Protein AF-A0A4S4KQT8-F1 (afdb_monomer_lite)

Radius of gyration: 30.03 Å; chains: 1; bounding box: 76×64×86 Å

Sequence (445 aa):
MTVTLKTCPEVLKSLPSRLKGLNGKTIVIDGTLITQRLHFAPMPHPYRHVLGWYRIIKELRDSAVTAICVFDGKDRNLAKQIEIERRRESRRMTTARGLLEVERLTRLCKLTTLVKAWRGLDSHSQHSTATALRSLVDSAGLIATDTPLPAIAGGFVDQNLDESAAPEFVFEEPERDAHLHTYGEIKQDEVLEIVQQAGVPVSAPQDTDVEPISYLPEFSLASASIEDPRTLPPLQSIFKQLSLGDSDDSRAEESCEFIEEPISKSSPISGASTDVTHITAEDIQSELTTLYFEYKASLSQLQSLHSSTISAMQPVSDEDPTEARTEYMMSKTQQHLTIEEGKFWDRLAELCVTESDVSSAIALAERSSLLSESYERRTNPPTTDTYNESLEILRAMGVPCLQCRGPFEAEALASSMVLQGYADYVATEDTVRGFFLYSRIADHL

Organism: NCBI:txid98765

pLDDT: mean 72.58, std 26.21, range [24.84, 98.31]

Secondary structure (DSSP, 8-state):
-HHHHHH-GGG-EE-TTGGGGGTT-EEEEEHHHHHHHHHTSS---TTHHHHHHHHHHHHHHHTT-EEEEEE--S---HHHHHHHHHHHHHHHHHHHHHHHHHHHHHHHHHHHHHHHHHHTS-HHHHHHHHHHHHHHHHHHHTTTTTS---------------TTS--------TT--TTGGGS----HHHHHHHHHHTT-----------PPPP-----------------------S------------------------------------------HHHHHHHHHHHHHHHHHHHHHHHHHHHHHHHHTS--TT--HHHHHHHHHHHHHHHHHHHHHHHHHHHHHHS---HHHHHHHHHHHHHHHHHHHHHHHHH-PPPHHHHHHHHHHHHHTT--EEE--SS--HHHHHHHHHHTTS-SEEE-GGGSSS-EEB---TT--

Foldseek 3Di:
DVCCCVPPVVLFDFDPVALLSQAPFEAEEALAQLLQVQLLQPDPDNLSSLLSLLVVVVVNVVSNYAYAYEYAFPAADPVVVVVVVVLVVVLVLLVLLLVLLVLVLVLLVVVLVLLVLLLVDDPVLNVVLLQLLLVLCVVVCVVPPPPPPPPCPVPDDDDDDDPPDPPPPPCPVPVPPVVSPVVDDDDVVSVVVLCVLLPDPPDDDDDDDDDDDDDDDDDDDDDDDDDDDDDDDDDPDDDDDDDDDDDDDPPDPPPPPPPPPPPPPPPDPPDDPDPPDNQDSVNSSVSVSVSVVSLVVSVVSLVVSVVVLVVVPDCPPDDPPVVNVVSVVLNVLSVVLSVLVVVLSVDSSVDRRDPVSSVSSVVSSVSSVVSSVVSVSSSDGQDPVSSVSSVSSCVSSVHHYHYDDHNDGRQRVSVVCCVVPVGQWYHYSVCVVGHGTRGDPPPPD

Structure (mmCIF, N/CA/C/O backbone):
data_AF-A0A4S4KQT8-F1
#
_entry.id   AF-A0A4S4KQT8-F1
#
loop_
_atom_site.group_PDB
_atom_site.id
_atom_site.type_symbol
_atom_site.label_atom_id
_atom_site.label_alt_id
_atom_site.label_comp_id
_atom_site.label_asym_id
_atom_site.label_entity_id
_atom_site.label_seq_id
_atom_site.pdbx_PDB_ins_code
_atom_site.Cartn_x
_atom_site.Cartn_y
_atom_site.Cartn_z
_atom_site.occupancy
_atom_site.B_iso_or_equiv
_atom_site.auth_seq_id
_atom_site.auth_comp_id
_atom_site.auth_asym_id
_atom_site.auth_atom_id
_atom_site.pdbx_PDB_model_num
ATOM 1 N N . MET A 1 1 ? 2.590 1.943 21.443 1.00 44.84 1 MET A N 1
ATOM 2 C CA . MET A 1 1 ? 3.154 0.903 22.341 1.00 44.84 1 MET A CA 1
ATOM 3 C C . MET A 1 1 ? 4.573 1.103 22.890 1.00 44.84 1 MET A C 1
ATOM 5 O O . MET A 1 1 ? 4.789 0.788 24.055 1.00 44.84 1 MET A O 1
ATOM 9 N N . THR A 1 2 ? 5.572 1.557 22.117 1.00 42.81 2 THR A N 1
ATOM 10 C CA . THR A 1 2 ? 6.987 1.584 22.566 1.00 42.81 2 THR A CA 1
ATOM 11 C C . THR A 1 2 ? 7.220 2.468 23.782 1.00 42.81 2 THR A C 1
ATOM 13 O O . THR A 1 2 ? 8.086 2.149 24.583 1.00 42.81 2 THR A O 1
ATOM 16 N N . VAL A 1 3 ? 6.466 3.556 23.936 1.00 51.19 3 VAL A N 1
ATOM 17 C CA . VAL A 1 3 ? 6.602 4.444 25.096 1.00 51.19 3 VAL A CA 1
ATOM 18 C C . VAL A 1 3 ? 6.053 3.766 26.348 1.00 51.19 3 VAL A C 1
ATOM 20 O O . VAL A 1 3 ? 6.796 3.621 27.300 1.00 51.19 3 VAL A O 1
ATOM 23 N N . THR A 1 4 ? 4.829 3.235 26.352 1.00 55.16 4 THR A N 1
ATOM 24 C CA . THR A 1 4 ? 4.255 2.590 27.551 1.00 55.16 4 THR A CA 1
ATOM 25 C C . THR A 1 4 ? 4.981 1.300 27.944 1.00 55.16 4 THR A C 1
ATOM 27 O O . THR A 1 4 ? 5.241 1.094 29.125 1.00 55.16 4 THR A O 1
ATOM 30 N N . LEU A 1 5 ? 5.403 0.482 26.968 1.00 58.34 5 LEU A N 1
ATOM 31 C CA . LEU A 1 5 ? 6.284 -0.676 27.199 1.00 58.34 5 LEU A CA 1
ATOM 32 C C . LEU A 1 5 ? 7.625 -0.276 27.827 1.00 58.34 5 LEU A C 1
ATOM 34 O O . LEU A 1 5 ? 8.162 -1.021 28.641 1.00 58.34 5 LEU A O 1
ATOM 38 N N . LYS A 1 6 ? 8.185 0.873 27.431 1.00 63.28 6 LYS A N 1
ATOM 39 C CA . LYS A 1 6 ? 9.466 1.364 27.959 1.00 63.28 6 LYS A CA 1
ATOM 40 C C . LYS A 1 6 ? 9.315 2.063 29.307 1.00 63.28 6 LYS A C 1
ATOM 42 O O . LYS A 1 6 ? 10.205 1.941 30.139 1.00 63.28 6 LYS A O 1
ATOM 47 N N . THR A 1 7 ? 8.229 2.803 29.504 1.00 72.25 7 THR A N 1
ATOM 48 C CA . THR A 1 7 ? 8.034 3.677 30.665 1.00 72.25 7 THR A CA 1
ATOM 49 C C . THR A 1 7 ? 7.385 2.939 31.832 1.00 72.25 7 THR A C 1
ATOM 51 O O . THR A 1 7 ? 7.736 3.225 32.972 1.00 72.25 7 THR A O 1
ATOM 54 N N . CYS A 1 8 ? 6.477 1.992 31.564 1.00 72.94 8 CYS A N 1
ATOM 55 C CA . CYS A 1 8 ? 5.712 1.272 32.590 1.00 72.94 8 CYS A CA 1
ATOM 56 C C . CYS A 1 8 ? 5.520 -0.227 32.252 1.00 72.94 8 CYS A C 1
ATOM 58 O O . CYS A 1 8 ? 4.377 -0.697 32.155 1.00 72.94 8 CYS A O 1
ATOM 60 N N . PRO A 1 9 ? 6.597 -1.012 32.044 1.00 74.00 9 PRO A N 1
ATOM 61 C CA . PRO A 1 9 ? 6.491 -2.439 31.720 1.00 74.00 9 PRO A CA 1
ATOM 62 C C . PRO A 1 9 ? 5.742 -3.251 32.789 1.00 74.00 9 PRO A C 1
ATOM 64 O O . PRO A 1 9 ? 5.107 -4.251 32.471 1.00 74.00 9 PRO A O 1
ATOM 67 N N . GLU A 1 10 ? 5.766 -2.816 34.048 1.00 76.75 10 GLU A N 1
ATOM 68 C CA . GLU A 1 10 ? 5.080 -3.451 35.177 1.00 76.75 10 GLU A CA 1
ATOM 69 C C . GLU A 1 10 ? 3.548 -3.421 35.080 1.00 76.75 10 GLU A C 1
ATOM 71 O O . GLU A 1 10 ? 2.867 -4.236 35.709 1.00 76.75 10 GLU A O 1
ATOM 76 N N . VAL A 1 11 ? 2.993 -2.505 34.282 1.00 73.88 11 VAL A N 1
ATOM 77 C CA . VAL A 1 11 ? 1.544 -2.402 34.059 1.00 73.88 11 VAL A CA 1
ATOM 78 C C . VAL A 1 11 ? 1.067 -3.478 33.074 1.00 73.88 11 VAL A C 1
ATOM 80 O O . VAL A 1 11 ? -0.105 -3.863 33.082 1.00 73.88 11 VAL A O 1
ATOM 83 N N . LEU A 1 12 ? 1.979 -4.030 32.271 1.00 71.81 12 LEU A N 1
ATOM 84 C CA . LEU A 1 12 ? 1.681 -5.040 31.267 1.00 71.81 12 LEU A CA 1
ATOM 85 C C . LEU A 1 12 ? 1.634 -6.430 31.896 1.00 71.81 12 LEU A C 1
ATOM 87 O O . LEU A 1 12 ? 2.646 -7.029 32.255 1.00 71.81 12 LEU A O 1
ATOM 91 N N . LYS A 1 13 ? 0.423 -6.976 31.989 1.00 78.50 13 LYS A N 1
ATOM 92 C CA . LYS A 1 13 ? 0.197 -8.339 32.467 1.00 78.50 13 LYS A CA 1
ATOM 93 C C . LYS A 1 13 ? -0.123 -9.245 31.289 1.00 78.50 13 LYS A C 1
ATOM 95 O O . LYS A 1 13 ? -1.116 -9.035 30.598 1.00 78.50 13 LYS A O 1
ATOM 100 N N . SER A 1 14 ? 0.705 -10.267 31.090 1.00 79.38 14 SER A N 1
ATOM 101 C CA . SER A 1 14 ? 0.379 -11.359 30.173 1.00 79.38 14 SER A CA 1
ATOM 102 C C . SER A 1 14 ? -0.687 -12.253 30.804 1.00 79.38 14 SER A C 1
ATOM 104 O O . SER A 1 14 ? -0.576 -12.633 31.973 1.00 79.38 14 SER A O 1
ATOM 106 N N . LEU A 1 15 ? -1.727 -12.584 30.040 1.00 78.44 15 LEU A N 1
ATOM 107 C CA . LEU A 1 15 ? -2.774 -13.507 30.468 1.00 78.44 15 LEU A CA 1
ATOM 108 C C . LEU A 1 15 ? -2.393 -14.936 30.052 1.00 78.44 15 LEU A C 1
ATOM 110 O O . LEU A 1 15 ? -2.510 -15.272 28.870 1.00 78.44 15 LEU A O 1
ATOM 114 N N . PRO A 1 16 ? -1.988 -15.815 30.989 1.00 76.50 16 PRO A N 1
ATOM 115 C CA . PRO A 1 16 ? -1.471 -17.144 30.649 1.00 76.50 16 PRO A CA 1
ATOM 116 C C . PRO A 1 16 ? -2.509 -18.038 29.955 1.00 76.50 16 PRO A C 1
ATOM 118 O O . PRO A 1 16 ? -2.154 -18.933 29.196 1.00 76.50 16 PRO A O 1
ATOM 121 N N . SER A 1 17 ? -3.799 -17.786 30.182 1.00 85.44 17 SER A N 1
ATOM 122 C CA . SER A 1 17 ? -4.914 -18.504 29.559 1.00 85.44 17 SER A CA 1
ATOM 123 C C . SER A 1 17 ? -5.627 -17.694 28.465 1.00 85.44 17 SER A C 1
ATOM 125 O O . SER A 1 17 ? -6.755 -18.032 28.095 1.00 85.44 17 SER A O 1
ATOM 127 N N . ARG A 1 18 ? -4.985 -16.642 27.925 1.00 86.50 18 ARG A N 1
ATOM 128 C CA . ARG A 1 18 ? -5.578 -15.700 26.954 1.00 86.50 18 ARG A CA 1
ATOM 129 C C . ARG A 1 18 ? -6.936 -15.175 27.460 1.00 86.50 18 ARG A C 1
ATOM 131 O O . ARG A 1 18 ? -7.074 -14.841 28.635 1.00 86.50 18 ARG A O 1
ATOM 138 N N . LEU A 1 19 ? -7.947 -15.155 26.589 1.00 88.69 19 LEU A N 1
ATOM 139 C CA . LEU A 1 19 ? -9.309 -14.715 26.882 1.00 88.69 19 LEU A CA 1
ATOM 140 C C . LEU A 1 19 ? -10.036 -15.597 27.904 1.00 88.69 19 LEU A C 1
ATOM 142 O O . LEU A 1 19 ? -10.928 -15.108 28.590 1.00 88.69 19 LEU A O 1
ATOM 146 N N . LYS A 1 20 ? -9.629 -16.860 28.101 1.00 90.94 20 LYS A N 1
ATOM 147 C CA . LYS A 1 20 ? -10.258 -17.733 29.110 1.00 90.94 20 LYS A CA 1
ATOM 148 C C . LYS A 1 20 ? -10.044 -17.223 30.534 1.00 90.94 20 LYS A C 1
ATOM 150 O O . LYS A 1 20 ? -10.862 -17.495 31.407 1.00 90.94 20 LYS A O 1
ATOM 155 N N . GLY A 1 21 ? -8.964 -16.473 30.772 1.00 90.50 21 GLY A N 1
ATOM 156 C CA . GLY A 1 21 ? -8.713 -15.801 32.050 1.00 90.50 21 GLY A CA 1
ATOM 157 C C . GLY A 1 21 ? -9.700 -14.671 32.358 1.00 90.50 21 GLY A C 1
ATOM 158 O O . GLY A 1 21 ? -9.712 -14.169 33.477 1.00 90.50 21 GLY A O 1
ATOM 159 N N . LEU A 1 22 ? -10.531 -14.291 31.385 1.00 93.94 22 LEU A N 1
ATOM 160 C CA . LEU A 1 22 ? -11.497 -13.198 31.460 1.00 93.94 22 LEU A CA 1
ATOM 161 C C . LEU A 1 22 ? -12.940 -13.711 31.471 1.00 93.94 22 LEU A C 1
ATOM 163 O O . LEU A 1 22 ? -13.864 -12.952 31.203 1.00 93.94 22 LEU A O 1
ATOM 167 N N . ASN A 1 23 ? -13.154 -14.994 31.757 1.00 95.88 23 ASN A N 1
ATOM 168 C CA . ASN A 1 23 ? -14.492 -15.573 31.800 1.00 95.88 23 ASN A CA 1
ATOM 169 C C . ASN A 1 23 ? -15.418 -14.767 32.734 1.00 95.88 23 ASN A C 1
ATOM 171 O O . ASN A 1 23 ? -15.060 -14.466 33.876 1.00 95.88 23 ASN A O 1
ATOM 175 N N . GLY A 1 24 ? -16.592 -14.395 32.222 1.00 96.75 24 GLY A N 1
ATOM 176 C CA . GLY A 1 24 ? -17.593 -13.597 32.924 1.00 96.75 24 GLY A CA 1
ATOM 177 C C . GLY A 1 24 ? -17.266 -12.106 33.012 1.00 96.75 24 GLY A C 1
ATOM 178 O O . GLY A 1 24 ? -18.003 -11.368 33.663 1.00 96.75 24 GLY A O 1
ATOM 179 N N . LYS A 1 25 ? -16.171 -11.651 32.392 1.00 97.31 25 LYS A N 1
ATOM 180 C CA . LYS A 1 25 ? -15.755 -10.245 32.381 1.00 97.31 25 LYS A CA 1
ATOM 181 C C . LYS A 1 25 ? -16.355 -9.488 31.210 1.00 97.31 25 LYS A C 1
ATOM 183 O O . LYS A 1 25 ? -16.649 -10.065 30.163 1.00 97.31 25 LYS A O 1
ATOM 188 N N . THR A 1 26 ? -16.503 -8.181 31.396 1.00 97.88 26 THR A N 1
ATOM 189 C CA . THR A 1 26 ? -16.922 -7.244 30.354 1.00 97.88 26 THR A CA 1
ATOM 190 C C . THR A 1 26 ? -15.729 -6.425 29.879 1.00 97.88 26 THR A C 1
ATOM 192 O O . THR A 1 26 ? -15.035 -5.803 30.684 1.00 97.88 26 THR A O 1
ATOM 195 N N . ILE A 1 27 ? -15.495 -6.409 28.570 1.00 96.31 27 ILE A N 1
ATOM 196 C CA . ILE A 1 27 ? -14.412 -5.663 27.925 1.00 96.31 27 ILE A CA 1
ATOM 197 C C . ILE A 1 27 ? -15.014 -4.583 27.032 1.00 96.31 27 ILE A C 1
ATOM 199 O O . ILE A 1 27 ? -15.882 -4.871 26.206 1.00 96.31 27 ILE A O 1
ATOM 203 N N . VAL A 1 28 ? -14.520 -3.354 27.167 1.00 97.00 28 VAL A N 1
ATOM 204 C CA . VAL A 1 28 ? -14.804 -2.275 26.217 1.00 97.00 28 VAL A CA 1
ATOM 205 C C . VAL A 1 28 ? -13.707 -2.229 25.166 1.00 97.00 28 VAL A C 1
ATOM 207 O O . VAL A 1 28 ? -12.532 -2.167 25.510 1.00 97.00 28 VAL A O 1
ATOM 210 N N . ILE A 1 29 ? -14.076 -2.265 23.894 1.00 95.62 29 ILE A N 1
ATOM 211 C CA . ILE A 1 29 ? -13.158 -2.292 22.757 1.00 95.62 29 ILE A CA 1
ATOM 212 C C . ILE A 1 29 ? -13.224 -0.947 22.035 1.00 95.62 29 ILE A C 1
ATOM 214 O O . ILE A 1 29 ? -14.319 -0.488 21.704 1.00 95.62 29 ILE A O 1
ATOM 218 N N . ASP A 1 30 ? -12.072 -0.346 21.738 1.00 95.19 30 ASP A N 1
ATOM 219 C CA . ASP A 1 30 ? -11.988 0.745 20.761 1.00 95.19 30 ASP A CA 1
ATOM 220 C C . ASP A 1 30 ? -12.251 0.187 19.354 1.00 95.19 30 ASP A C 1
ATOM 222 O O . ASP A 1 30 ? -11.380 -0.377 18.687 1.00 95.19 30 ASP A O 1
ATOM 226 N N . GLY A 1 31 ? -13.495 0.314 18.907 1.00 95.25 31 GLY A N 1
ATOM 227 C CA . GLY A 1 31 ? -13.945 -0.181 17.618 1.00 95.25 31 GLY A CA 1
ATOM 228 C C . GLY A 1 31 ? -13.305 0.550 16.442 1.00 95.25 31 GLY A C 1
ATOM 229 O O . GLY A 1 31 ? -13.134 -0.049 15.377 1.00 95.25 31 GLY A O 1
ATOM 230 N N . THR A 1 32 ? -12.904 1.812 16.610 1.00 92.69 32 THR A N 1
ATOM 231 C CA . THR A 1 32 ? -12.305 2.603 15.534 1.00 92.69 32 THR A CA 1
ATOM 232 C C . THR A 1 32 ? -10.915 2.080 15.193 1.00 92.69 32 THR A C 1
ATOM 234 O O . THR A 1 32 ? -10.659 1.765 14.028 1.00 92.69 32 THR A O 1
ATOM 237 N N . LEU A 1 33 ? -10.039 1.921 16.185 1.00 90.00 33 LEU A N 1
ATOM 238 C CA . LEU A 1 33 ? -8.674 1.448 15.946 1.00 90.00 33 LEU A CA 1
ATOM 239 C C . LEU A 1 33 ? -8.628 -0.027 15.532 1.00 90.00 33 LEU A C 1
ATOM 241 O O . LEU A 1 33 ? -7.888 -0.392 14.617 1.00 90.00 33 LEU A O 1
ATOM 245 N N . ILE A 1 34 ? -9.467 -0.881 16.132 1.00 93.12 34 ILE A N 1
ATOM 246 C CA . ILE A 1 34 ? -9.545 -2.289 15.719 1.00 93.12 34 ILE A CA 1
ATOM 247 C C . ILE A 1 34 ? -10.025 -2.416 14.272 1.00 93.12 34 ILE A C 1
ATOM 249 O O . ILE A 1 34 ? -9.433 -3.173 13.505 1.00 93.12 34 ILE A O 1
ATOM 253 N N . THR A 1 35 ? -11.023 -1.633 13.854 1.00 94.94 35 THR A N 1
ATOM 254 C CA . THR A 1 35 ? -11.479 -1.631 12.454 1.00 94.94 35 THR A CA 1
ATOM 255 C C . THR A 1 35 ? -10.363 -1.208 11.499 1.00 94.94 35 THR A C 1
ATOM 257 O O . THR A 1 35 ? -10.141 -1.879 10.491 1.00 94.94 35 THR A O 1
ATOM 260 N N . GLN A 1 36 ? -9.610 -0.150 11.831 1.00 91.38 36 GLN A N 1
ATOM 261 C CA . GLN A 1 36 ? -8.453 0.284 11.036 1.00 91.38 36 GLN A CA 1
ATOM 262 C C . GLN A 1 36 ? -7.423 -0.840 10.899 1.00 91.38 36 GLN A C 1
ATOM 264 O O . GLN A 1 36 ? -6.997 -1.170 9.792 1.00 91.38 36 GLN A O 1
ATOM 269 N N . ARG A 1 37 ? -7.076 -1.490 12.011 1.00 89.12 37 ARG A N 1
ATOM 270 C CA . ARG A 1 37 ? -6.114 -2.591 12.023 1.00 89.12 37 ARG A CA 1
ATOM 271 C C . ARG A 1 37 ? -6.568 -3.776 11.173 1.00 89.12 37 ARG A C 1
ATOM 273 O O 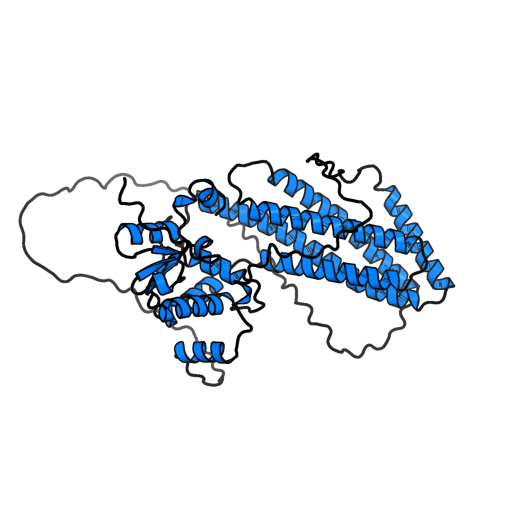. ARG A 1 37 ? -5.767 -4.331 10.424 1.00 89.12 37 ARG A O 1
ATOM 280 N N . LEU A 1 38 ? -7.835 -4.171 11.274 1.00 92.69 38 LEU A N 1
ATOM 281 C CA . LEU A 1 38 ? -8.370 -5.272 10.475 1.00 92.69 38 LEU A CA 1
ATOM 282 C C . LEU A 1 38 ? -8.448 -4.911 8.984 1.00 92.69 38 LEU A C 1
ATOM 284 O O . LEU A 1 38 ? -8.191 -5.763 8.135 1.00 92.69 38 LEU A O 1
ATOM 288 N N . HIS A 1 39 ? -8.732 -3.649 8.652 1.00 91.75 39 HIS A N 1
ATOM 289 C CA . HIS A 1 39 ? -8.701 -3.147 7.275 1.00 91.75 39 HIS A CA 1
ATOM 290 C C . HIS A 1 39 ? -7.302 -3.181 6.653 1.00 91.75 39 HIS A C 1
ATOM 292 O O . HIS A 1 39 ? -7.182 -3.377 5.448 1.00 91.75 39 HIS A O 1
ATOM 298 N N . PHE A 1 40 ? -6.236 -3.048 7.437 1.00 86.69 40 PHE A N 1
ATOM 299 C CA . PHE A 1 40 ? -4.859 -3.160 6.936 1.00 86.69 40 PHE A CA 1
ATOM 300 C C . PHE A 1 40 ? -4.239 -4.551 7.122 1.00 86.69 40 PHE A C 1
ATOM 302 O O . PHE A 1 40 ? -3.067 -4.751 6.798 1.00 86.69 40 PHE A O 1
ATOM 309 N N . ALA A 1 41 ? -5.002 -5.531 7.616 1.00 87.88 41 ALA A N 1
ATOM 310 C CA . ALA A 1 41 ? -4.508 -6.893 7.771 1.00 87.88 41 ALA A CA 1
ATOM 311 C C . ALA A 1 41 ? -4.058 -7.472 6.412 1.00 87.88 41 ALA A C 1
ATOM 313 O O . ALA A 1 41 ? -4.719 -7.221 5.398 1.00 87.88 41 ALA A O 1
ATOM 314 N N . PRO A 1 42 ? -2.975 -8.276 6.368 1.00 80.38 42 PRO A N 1
ATOM 315 C CA . PRO A 1 42 ? -2.453 -8.890 5.145 1.00 80.38 42 PRO A CA 1
ATOM 316 C C . PRO A 1 42 ? -3.335 -10.067 4.685 1.00 80.38 42 PRO A C 1
ATOM 318 O O . PRO A 1 42 ? -2.878 -11.193 4.533 1.00 80.38 42 PRO A O 1
ATOM 321 N N . MET A 1 43 ? -4.628 -9.810 4.497 1.00 82.94 43 MET A N 1
ATOM 322 C CA . MET A 1 43 ? -5.630 -10.761 4.038 1.00 82.94 43 MET A CA 1
ATOM 323 C C . MET A 1 43 ? -6.213 -10.238 2.720 1.00 82.94 43 MET A C 1
ATOM 325 O O . MET A 1 43 ? -6.776 -9.142 2.715 1.00 82.94 43 MET A O 1
ATOM 329 N N . PRO A 1 44 ? -6.122 -10.980 1.604 1.00 83.44 44 PRO A N 1
ATOM 330 C CA . PRO A 1 44 ? -6.561 -10.515 0.288 1.00 83.44 44 PRO A CA 1
ATOM 331 C C . PRO A 1 44 ? -8.091 -10.612 0.119 1.00 83.44 44 PRO A C 1
ATOM 333 O O . PRO A 1 44 ? -8.587 -11.162 -0.857 1.00 83.44 44 PRO A O 1
ATOM 336 N N . HIS A 1 45 ? -8.859 -10.103 1.086 1.00 90.25 45 HIS A N 1
ATOM 337 C CA . HIS A 1 45 ? -10.322 -10.082 1.053 1.00 90.25 45 HIS A CA 1
ATOM 338 C C . HIS A 1 45 ? -10.838 -8.643 1.225 1.00 90.25 45 HIS A C 1
ATOM 340 O O . HIS A 1 45 ? -10.335 -7.935 2.107 1.00 90.25 45 HIS A O 1
ATOM 346 N N . PRO A 1 46 ? -11.828 -8.182 0.434 1.00 90.25 46 PRO A N 1
ATOM 347 C CA . PRO A 1 46 ? -12.372 -6.825 0.560 1.00 90.25 46 PRO A CA 1
ATOM 348 C C . PRO A 1 46 ? -13.019 -6.595 1.936 1.00 90.25 46 PRO A C 1
ATOM 350 O O . PRO A 1 46 ? -12.693 -5.632 2.621 1.00 90.25 46 PRO A O 1
ATOM 353 N N . TYR A 1 47 ? -13.809 -7.560 2.417 1.00 95.12 47 TYR A N 1
ATOM 354 C CA . TYR A 1 47 ? -14.471 -7.526 3.732 1.00 95.12 47 TYR A CA 1
ATOM 355 C C . TYR A 1 47 ? -13.642 -8.152 4.865 1.00 95.12 47 TYR A C 1
ATOM 357 O O . TYR A 1 47 ? -14.176 -8.740 5.803 1.00 95.12 47 TYR A O 1
ATOM 365 N N . ARG A 1 48 ? -12.309 -8.100 4.777 1.00 93.88 48 ARG A N 1
ATOM 366 C CA . ARG A 1 48 ? -11.414 -8.650 5.818 1.00 93.88 48 ARG A CA 1
ATOM 367 C C . ARG A 1 48 ? -11.672 -8.069 7.211 1.00 93.88 48 ARG A C 1
ATOM 369 O O . ARG A 1 48 ? -11.498 -8.771 8.202 1.00 93.88 48 ARG A O 1
ATOM 376 N N . HIS A 1 49 ? -12.137 -6.823 7.285 1.00 95.25 49 HIS A N 1
ATOM 377 C CA . HIS A 1 49 ? -12.514 -6.182 8.539 1.00 95.25 49 HIS A CA 1
ATOM 378 C C . HIS A 1 49 ? -13.774 -6.808 9.161 1.00 95.25 49 HIS A C 1
ATOM 380 O O . HIS A 1 49 ? -13.777 -7.081 10.358 1.00 95.25 49 HIS A O 1
ATOM 386 N N . VAL A 1 50 ? -14.782 -7.155 8.351 1.00 97.12 50 VAL A N 1
ATOM 387 C CA . VAL A 1 50 ? -15.973 -7.900 8.795 1.00 97.12 50 VAL A CA 1
ATOM 388 C C . VAL A 1 50 ? -15.582 -9.275 9.337 1.00 97.12 50 VAL A C 1
ATOM 390 O O . VAL A 1 50 ? -15.961 -9.644 10.448 1.00 97.12 50 VAL A O 1
ATOM 393 N N . LEU A 1 51 ? -14.771 -10.019 8.579 1.00 95.69 51 LEU A N 1
ATOM 394 C CA . LEU A 1 51 ? -14.299 -11.351 8.974 1.00 95.69 51 LEU A CA 1
ATOM 395 C C . LEU A 1 51 ? -13.454 -11.306 10.252 1.00 95.69 51 LEU A C 1
ATOM 397 O O . LEU A 1 51 ? -13.591 -12.160 11.128 1.00 95.69 51 LEU A O 1
ATOM 401 N N . GLY A 1 52 ? -12.592 -10.296 10.370 1.00 94.88 52 GLY A N 1
ATOM 402 C CA . GLY A 1 52 ? -11.794 -10.054 11.563 1.00 94.88 52 GLY A CA 1
ATOM 403 C C . GLY A 1 52 ? -12.660 -9.815 12.796 1.00 94.88 52 GLY A C 1
ATOM 404 O O . GLY A 1 52 ? -12.455 -10.471 13.817 1.00 94.88 52 GLY A O 1
ATOM 405 N N . TRP A 1 53 ? -13.670 -8.947 12.688 1.00 96.94 53 TRP A N 1
ATOM 406 C CA . TRP A 1 53 ? -14.618 -8.691 13.772 1.00 96.94 53 TRP A CA 1
ATOM 407 C C . TRP A 1 53 ? -15.389 -9.942 14.171 1.00 96.94 53 TRP A C 1
ATOM 409 O O . TRP A 1 53 ? -15.435 -10.273 15.355 1.00 96.94 53 TRP A O 1
ATOM 419 N N . TYR A 1 54 ? -15.925 -10.675 13.195 1.00 97.06 54 TYR A N 1
ATOM 420 C CA . TYR A 1 54 ? -16.630 -11.927 13.446 1.00 97.06 54 TYR A CA 1
ATOM 421 C C . TYR A 1 54 ? -15.779 -12.908 14.268 1.00 97.06 54 TYR A C 1
ATOM 423 O O . TYR A 1 54 ? -16.231 -13.423 15.292 1.00 97.06 54 TYR A O 1
ATOM 431 N N . ARG A 1 55 ? -14.513 -13.106 13.875 1.00 95.12 55 ARG A N 1
ATOM 432 C CA . ARG A 1 55 ? -13.573 -13.991 14.580 1.00 95.12 55 ARG A CA 1
ATOM 433 C C . ARG A 1 55 ? -13.283 -13.512 16.005 1.00 95.12 55 ARG A C 1
ATOM 435 O O . ARG A 1 55 ? -13.347 -14.321 16.928 1.00 95.12 55 ARG A O 1
ATOM 442 N N . ILE A 1 56 ? -13.026 -12.214 16.198 1.00 94.75 56 ILE A N 1
ATOM 443 C CA . ILE A 1 56 ? -12.766 -11.629 17.526 1.00 94.75 56 ILE A CA 1
ATOM 444 C C . ILE A 1 56 ? -13.965 -11.840 18.458 1.00 94.75 56 ILE A C 1
ATOM 446 O O . ILE A 1 56 ? -13.805 -12.332 19.575 1.00 94.75 56 ILE A O 1
ATOM 450 N N . ILE A 1 57 ? -15.175 -11.494 18.011 1.00 96.94 57 ILE A N 1
ATOM 451 C CA . ILE A 1 57 ? -16.370 -11.599 18.856 1.00 96.94 57 ILE A CA 1
ATOM 452 C C . ILE A 1 57 ? -16.730 -13.063 19.131 1.00 96.94 57 ILE A C 1
ATOM 454 O O . ILE A 1 57 ? -17.154 -13.385 20.243 1.00 96.94 57 ILE A O 1
ATOM 458 N N . LYS A 1 58 ? -16.525 -13.965 18.163 1.00 95.88 58 LYS A N 1
ATOM 459 C CA . LYS A 1 58 ? -16.695 -15.408 18.371 1.00 95.88 58 LYS A CA 1
ATOM 460 C C . LYS A 1 58 ? -15.758 -15.925 19.465 1.00 95.88 58 LYS A C 1
ATOM 462 O O . LYS A 1 58 ? -16.231 -16.559 20.402 1.00 95.88 58 LYS A O 1
ATOM 467 N N . GLU A 1 59 ? -14.471 -15.573 19.420 1.00 95.06 59 GLU A N 1
ATOM 468 C CA . GLU A 1 59 ? -13.493 -15.988 20.440 1.00 95.06 59 GLU A CA 1
ATOM 469 C C . GLU A 1 59 ? -13.836 -15.441 21.842 1.00 95.06 59 GLU A C 1
ATOM 471 O O . GLU A 1 59 ? -13.707 -16.155 22.844 1.00 95.06 59 GLU A O 1
ATOM 476 N N . LEU A 1 60 ? -14.316 -14.193 21.925 1.00 95.62 60 LEU A N 1
ATOM 477 C CA . LEU A 1 60 ? -14.794 -13.594 23.177 1.00 95.62 60 LEU A CA 1
ATOM 478 C C . LEU A 1 60 ? -16.001 -14.358 23.732 1.00 95.62 60 LEU A C 1
ATOM 480 O O . LEU A 1 60 ? -16.010 -14.715 24.912 1.00 95.62 60 LEU A O 1
ATOM 484 N N . ARG A 1 61 ? -16.980 -14.682 22.882 1.00 96.50 61 ARG A N 1
ATOM 485 C CA . ARG A 1 61 ? -18.176 -15.439 23.275 1.00 96.50 61 ARG A CA 1
ATOM 486 C C . ARG A 1 61 ? -17.835 -16.856 23.733 1.00 96.50 61 ARG A C 1
ATOM 488 O O . ARG A 1 61 ? -18.321 -17.277 24.781 1.00 96.50 61 ARG A O 1
ATOM 495 N N . ASP A 1 62 ? -16.965 -17.554 23.008 1.00 95.81 62 ASP A N 1
ATOM 496 C CA . ASP A 1 62 ? -16.488 -18.899 23.363 1.00 95.81 62 ASP A CA 1
ATOM 497 C C . ASP A 1 62 ? -15.738 -18.905 24.707 1.00 95.81 62 ASP A C 1
ATOM 499 O O . ASP A 1 62 ? -15.698 -19.913 25.415 1.00 95.81 62 ASP A O 1
ATOM 503 N N . SER A 1 63 ? -15.176 -17.756 25.086 1.00 96.06 63 SER A N 1
ATOM 504 C CA . SER A 1 63 ? -14.516 -17.529 26.375 1.00 96.06 63 SER A CA 1
ATOM 505 C C . SER A 1 63 ? -15.454 -16.968 27.456 1.00 96.06 63 SER A C 1
ATOM 507 O O . SER A 1 63 ? -14.989 -16.657 28.553 1.00 96.06 63 SER A O 1
ATOM 509 N N . ALA A 1 64 ? -16.757 -16.854 27.172 1.00 97.12 64 ALA A N 1
ATOM 510 C CA . ALA A 1 64 ? -17.773 -16.234 28.028 1.00 97.12 64 ALA A CA 1
ATOM 511 C C . ALA A 1 64 ? -17.421 -14.796 28.459 1.00 97.12 64 ALA A C 1
ATOM 513 O O . ALA A 1 64 ? -17.679 -14.390 29.592 1.00 97.12 64 ALA A O 1
ATOM 514 N N . VAL A 1 65 ? -16.814 -14.029 27.555 1.00 96.94 65 VAL A N 1
ATOM 515 C CA . VAL A 1 65 ? -16.471 -12.615 27.734 1.00 96.94 65 VAL A CA 1
ATOM 516 C C . VAL A 1 65 ? -17.536 -11.756 27.059 1.00 96.94 65 VAL A C 1
ATOM 518 O O . VAL A 1 65 ? -17.885 -11.980 25.899 1.00 96.94 65 VAL A O 1
ATOM 521 N N . THR A 1 66 ? -18.042 -10.751 27.769 1.00 98.00 66 THR A N 1
ATOM 522 C CA . THR A 1 66 ? -18.981 -9.770 27.210 1.00 98.00 66 THR A CA 1
ATOM 523 C C . THR A 1 66 ? -18.202 -8.622 26.582 1.00 98.00 66 THR A C 1
ATOM 525 O O . THR A 1 66 ? -17.257 -8.114 27.181 1.00 98.00 66 THR A O 1
ATOM 528 N N . ALA A 1 67 ? -18.592 -8.195 25.383 1.00 97.81 67 ALA A N 1
ATOM 529 C CA . ALA A 1 67 ? -17.951 -7.091 24.678 1.00 97.81 67 ALA A CA 1
ATOM 530 C C . ALA A 1 67 ? -18.889 -5.887 24.572 1.00 97.81 67 ALA A C 1
ATOM 532 O O . ALA A 1 67 ? -20.086 -6.051 24.348 1.00 97.81 67 ALA A O 1
ATOM 533 N N . ILE A 1 68 ? -18.327 -4.684 24.672 1.00 98.25 68 ILE A N 1
ATOM 534 C CA . ILE A 1 68 ? -18.962 -3.423 24.280 1.00 98.25 68 ILE A CA 1
ATOM 535 C C . ILE A 1 68 ? -17.989 -2.720 23.340 1.00 98.25 68 ILE A C 1
ATOM 537 O O . ILE A 1 68 ? -16.828 -2.552 23.689 1.00 98.25 68 ILE A O 1
ATOM 541 N N . CYS A 1 69 ? -18.430 -2.303 22.159 1.00 97.75 69 CYS A N 1
ATOM 542 C CA . CYS A 1 69 ? -17.578 -1.557 21.235 1.00 97.75 69 CYS A CA 1
ATOM 543 C C . CYS A 1 69 ? -17.884 -0.064 21.316 1.00 97.75 69 CYS A C 1
ATOM 545 O O . CYS A 1 69 ? -19.047 0.338 21.345 1.00 97.75 69 CYS A O 1
ATOM 547 N N . VAL A 1 70 ? -16.842 0.760 21.326 1.00 96.88 70 VAL A N 1
ATOM 548 C CA . VAL A 1 70 ? -16.942 2.219 21.299 1.00 96.88 70 VAL A CA 1
ATOM 549 C C . VAL A 1 70 ? -16.269 2.733 20.038 1.00 96.88 70 VAL A C 1
ATOM 551 O O . VAL A 1 70 ? -15.143 2.356 19.742 1.00 96.88 70 VAL A O 1
ATOM 554 N N . PHE A 1 71 ? -16.956 3.597 19.301 1.00 95.62 71 PHE A N 1
ATOM 555 C CA . PHE A 1 71 ? -16.451 4.221 18.086 1.00 95.62 71 PHE A CA 1
ATOM 556 C C . PHE A 1 71 ? -16.334 5.730 18.263 1.00 95.62 71 PHE A C 1
ATOM 558 O O . PHE A 1 71 ? -17.133 6.360 18.964 1.00 95.62 71 PHE A O 1
ATOM 565 N N . ASP A 1 72 ? -15.358 6.306 17.571 1.00 92.25 72 ASP A N 1
ATOM 566 C CA . ASP A 1 72 ? -15.167 7.747 17.502 1.00 92.25 72 ASP A CA 1
ATOM 567 C C . ASP A 1 72 ? -16.439 8.476 17.027 1.00 92.25 72 ASP A C 1
ATOM 569 O O . ASP A 1 72 ? -17.210 8.004 16.179 1.00 92.25 72 ASP A O 1
ATOM 573 N N . GLY A 1 73 ? -16.644 9.666 17.591 1.00 89.88 73 GLY A N 1
ATOM 574 C CA . GLY A 1 73 ? -17.714 10.580 17.210 1.00 89.88 73 GLY A CA 1
ATOM 575 C C . GLY A 1 73 ? -17.432 11.317 15.899 1.00 89.88 73 GLY A C 1
ATOM 576 O O . GLY A 1 73 ? -16.346 11.235 15.322 1.00 89.88 73 GLY A O 1
ATOM 577 N N . LYS A 1 74 ? -18.433 12.071 15.427 1.00 86.19 74 LYS A N 1
ATOM 578 C CA . LYS A 1 74 ? -18.273 12.968 14.268 1.00 86.19 74 LYS A CA 1
ATOM 579 C C . LYS A 1 74 ? -17.412 14.188 14.607 1.00 86.19 74 LYS A C 1
ATOM 581 O O . LYS A 1 74 ? -16.625 14.627 13.770 1.00 86.19 74 LYS A O 1
ATOM 586 N N . ASP A 1 75 ? -17.544 14.702 15.827 1.00 85.12 75 ASP A N 1
ATOM 587 C CA . ASP A 1 75 ? -16.802 15.869 16.295 1.00 85.12 75 ASP A CA 1
ATOM 588 C C . ASP A 1 75 ? -15.351 15.489 16.606 1.00 85.12 75 ASP A C 1
ATOM 590 O O . ASP A 1 75 ? -15.079 14.449 17.207 1.00 85.12 75 ASP A O 1
ATOM 594 N N . ARG A 1 76 ? -14.399 16.338 16.210 1.00 79.31 76 ARG A N 1
ATOM 595 C CA . ARG A 1 76 ? -12.967 16.090 16.428 1.00 79.31 76 ARG A CA 1
ATOM 596 C C . ARG A 1 76 ? -12.318 17.244 17.170 1.00 79.31 76 ARG A C 1
ATOM 598 O O . ARG A 1 76 ? -12.619 18.405 16.905 1.00 79.31 76 ARG A O 1
ATOM 605 N N . ASN A 1 77 ? -11.411 16.917 18.089 1.00 82.81 77 ASN A N 1
ATOM 606 C CA . ASN A 1 77 ? -10.579 17.918 18.748 1.00 82.81 77 ASN A CA 1
ATOM 607 C C . ASN A 1 77 ? -9.531 18.496 17.764 1.00 82.81 77 ASN A C 1
ATOM 609 O O . ASN A 1 77 ? -9.222 17.897 16.730 1.00 82.81 77 ASN A O 1
ATOM 613 N N . LEU A 1 78 ? -8.981 19.670 18.091 1.00 84.31 78 LEU A N 1
ATOM 614 C CA . LEU A 1 78 ? -7.990 20.359 17.253 1.00 84.31 78 LEU A CA 1
ATOM 615 C C . LEU A 1 78 ? -6.711 19.524 17.055 1.00 84.31 78 LEU A C 1
ATOM 617 O O . LEU A 1 78 ? -6.154 19.491 15.962 1.00 84.31 78 LEU A O 1
ATOM 621 N N . ALA A 1 79 ? -6.273 18.796 18.087 1.00 78.62 79 ALA A N 1
ATOM 622 C CA . ALA A 1 79 ? -5.091 17.934 18.016 1.00 78.62 79 ALA A CA 1
ATOM 623 C C . ALA A 1 79 ? -5.245 16.815 16.965 1.00 78.62 79 ALA A C 1
ATOM 625 O O . ALA A 1 79 ? -4.343 16.571 16.169 1.00 78.62 79 ALA A O 1
ATOM 626 N N . LYS A 1 80 ? -6.424 16.194 16.891 1.00 79.75 80 LYS A N 1
ATOM 627 C CA . LYS A 1 80 ? -6.761 15.154 15.916 1.00 79.75 80 LYS A CA 1
ATOM 628 C C . LYS A 1 80 ? -6.872 15.719 14.507 1.00 79.75 80 LYS A C 1
ATOM 630 O O . LYS A 1 80 ? -6.567 15.004 13.563 1.00 79.75 80 LYS A O 1
ATOM 635 N N . GLN A 1 81 ? -7.273 16.982 14.338 1.00 82.31 81 GLN A N 1
ATOM 636 C CA . GLN A 1 81 ? -7.233 17.636 13.025 1.00 82.31 81 GLN A CA 1
ATOM 637 C C . GLN A 1 81 ? -5.796 17.776 12.513 1.00 82.31 81 GLN A C 1
ATOM 639 O O . GLN A 1 81 ? -5.534 17.426 11.365 1.00 82.31 81 GLN A O 1
ATOM 644 N N . ILE A 1 82 ? -4.868 18.209 13.374 1.00 84.06 82 ILE A N 1
ATOM 645 C CA . ILE A 1 82 ? -3.439 18.301 13.037 1.00 84.06 82 ILE A CA 1
ATOM 646 C C . ILE A 1 82 ? -2.888 16.915 12.669 1.00 84.06 82 ILE A C 1
ATOM 648 O O . ILE A 1 82 ? -2.243 16.765 11.634 1.00 84.06 82 ILE A O 1
ATOM 652 N N . GLU A 1 83 ? -3.201 15.887 13.461 1.00 81.06 83 GLU A N 1
ATOM 653 C CA . GLU A 1 83 ? -2.768 14.511 13.186 1.00 81.06 83 GLU A CA 1
ATOM 654 C C . GLU A 1 83 ? -3.366 13.946 11.884 1.00 81.06 83 GLU A C 1
ATOM 656 O O . GLU A 1 83 ? -2.681 13.262 11.124 1.00 81.06 83 GLU A O 1
ATOM 661 N N . ILE A 1 84 ? -4.634 14.240 11.576 1.00 81.81 84 ILE A N 1
ATOM 662 C CA . ILE A 1 84 ? -5.248 13.850 10.298 1.00 81.81 84 ILE A CA 1
ATOM 663 C C . ILE A 1 84 ? -4.511 14.500 9.137 1.00 81.81 84 ILE A C 1
ATOM 665 O O . ILE A 1 84 ? -4.236 13.812 8.157 1.00 81.81 84 ILE A O 1
ATOM 669 N N . GLU A 1 85 ? -4.205 15.793 9.236 1.00 85.56 85 GLU A N 1
ATOM 670 C CA . GLU A 1 85 ? -3.506 16.516 8.178 1.00 85.56 85 GLU A CA 1
ATOM 671 C C . GLU A 1 85 ? -2.095 15.958 7.969 1.00 85.56 85 GLU A C 1
ATOM 673 O O . GLU A 1 85 ? -1.707 15.666 6.840 1.00 85.56 85 GLU A O 1
ATOM 678 N N . ARG A 1 86 ? -1.382 15.641 9.057 1.00 84.81 86 ARG A N 1
ATOM 679 C CA . ARG A 1 86 ? -0.102 14.921 8.997 1.00 84.81 86 ARG A CA 1
ATOM 680 C C . ARG A 1 86 ? -0.236 13.578 8.270 1.00 84.81 86 ARG A C 1
ATOM 682 O O . ARG A 1 86 ? 0.526 13.286 7.350 1.00 84.81 86 ARG A O 1
ATOM 689 N N . ARG A 1 87 ? -1.234 12.761 8.630 1.00 84.00 87 ARG A N 1
ATOM 690 C CA . ARG A 1 87 ? -1.492 11.464 7.973 1.00 84.00 87 ARG A CA 1
ATOM 691 C C . ARG A 1 87 ? -1.957 11.607 6.528 1.00 84.00 87 ARG A C 1
ATOM 693 O O . ARG A 1 87 ? -1.792 10.665 5.756 1.00 84.00 87 ARG A O 1
ATOM 700 N N . ARG A 1 88 ? -2.610 12.712 6.165 1.00 87.38 88 ARG A N 1
ATOM 701 C CA . ARG A 1 88 ? -2.976 13.017 4.775 1.00 87.38 88 ARG A CA 1
ATOM 702 C C . ARG A 1 88 ? -1.727 13.306 3.962 1.00 87.38 88 ARG A C 1
ATOM 704 O O . ARG A 1 88 ? -1.589 12.726 2.893 1.00 87.38 88 ARG A O 1
ATOM 711 N N . GLU A 1 89 ? -0.806 14.103 4.493 1.00 87.38 89 GLU A N 1
ATOM 712 C CA . GLU A 1 89 ? 0.454 14.403 3.815 1.00 87.38 89 GLU A CA 1
ATOM 713 C C . GLU A 1 89 ? 1.334 13.153 3.666 1.00 87.38 89 GLU A C 1
ATOM 715 O O . GLU A 1 89 ? 1.776 12.836 2.563 1.00 87.38 89 GLU A O 1
ATOM 720 N N . SER A 1 90 ? 1.490 12.349 4.726 1.00 85.88 90 SER A N 1
ATOM 721 C CA . SER A 1 90 ? 2.208 11.064 4.635 1.00 85.88 90 SER A CA 1
ATOM 722 C C . SER A 1 90 ? 1.563 10.114 3.612 1.00 85.88 90 SER A C 1
ATOM 724 O O . SER A 1 90 ? 2.252 9.485 2.799 1.00 85.88 90 SER A O 1
ATOM 726 N N . ARG A 1 91 ? 0.223 10.064 3.554 1.00 88.62 91 ARG A N 1
ATOM 727 C CA . ARG A 1 91 ? -0.493 9.309 2.516 1.00 88.62 91 ARG A CA 1
ATOM 728 C C . ARG A 1 91 ? -0.255 9.871 1.125 1.00 88.62 91 ARG A C 1
ATOM 730 O O . ARG A 1 91 ? -0.012 9.086 0.220 1.00 88.62 91 ARG A O 1
ATOM 737 N N . ARG A 1 92 ? -0.261 11.191 0.945 1.00 91.06 92 ARG A N 1
ATOM 738 C CA . ARG A 1 92 ? 0.031 11.842 -0.339 1.00 91.06 92 ARG A CA 1
ATOM 739 C C . ARG A 1 92 ? 1.410 11.444 -0.854 1.00 91.06 92 ARG A C 1
ATOM 741 O O . ARG A 1 92 ? 1.539 11.045 -2.010 1.00 91.06 92 ARG A O 1
ATOM 748 N N . MET A 1 93 ? 2.412 11.472 0.021 1.00 91.00 93 MET A N 1
ATOM 749 C CA . MET A 1 93 ? 3.774 11.037 -0.287 1.00 91.00 93 MET A CA 1
ATOM 750 C C . MET A 1 93 ? 3.840 9.545 -0.625 1.00 91.00 93 MET A C 1
ATOM 752 O O . MET A 1 93 ? 4.482 9.151 -1.598 1.00 91.00 93 MET A O 1
ATOM 756 N N . THR A 1 94 ? 3.148 8.707 0.146 1.00 91.19 94 THR A N 1
ATOM 757 C CA . THR A 1 94 ? 3.052 7.261 -0.098 1.00 91.19 94 THR A CA 1
ATOM 758 C C . THR A 1 94 ? 2.377 6.962 -1.441 1.00 91.19 94 THR A C 1
ATOM 760 O O . THR A 1 94 ? 2.879 6.133 -2.195 1.00 91.19 94 THR A O 1
ATOM 763 N N . THR A 1 95 ? 1.302 7.676 -1.785 1.00 93.50 95 THR A N 1
ATOM 764 C CA . THR A 1 95 ? 0.609 7.571 -3.077 1.00 93.50 95 THR A CA 1
ATOM 765 C C . THR A 1 95 ? 1.512 7.992 -4.223 1.00 93.50 95 THR A C 1
ATOM 767 O O . THR A 1 95 ? 1.645 7.243 -5.185 1.00 93.50 95 THR A O 1
ATOM 770 N N . ALA A 1 96 ? 2.189 9.138 -4.112 1.00 95.00 96 ALA A N 1
ATOM 771 C CA . ALA A 1 96 ? 3.113 9.605 -5.143 1.00 95.00 96 ALA A CA 1
ATOM 772 C C . ALA A 1 96 ? 4.229 8.582 -5.409 1.00 95.00 96 ALA A C 1
ATOM 774 O O . ALA A 1 96 ? 4.523 8.266 -6.560 1.00 95.00 96 ALA A O 1
ATOM 775 N N . ARG A 1 97 ? 4.806 7.996 -4.352 1.00 94.88 97 ARG A N 1
ATOM 776 C CA . ARG A 1 97 ? 5.790 6.912 -4.488 1.00 94.88 97 ARG A CA 1
ATOM 777 C C . ARG A 1 97 ? 5.203 5.649 -5.104 1.00 94.88 97 ARG A C 1
ATOM 779 O O . ARG A 1 97 ? 5.882 5.021 -5.910 1.00 94.88 97 ARG A O 1
ATOM 786 N N . GLY A 1 98 ? 3.979 5.287 -4.727 1.00 95.06 98 GLY A N 1
ATOM 787 C CA . GLY A 1 98 ? 3.264 4.149 -5.295 1.00 95.06 98 GLY A CA 1
ATOM 788 C C . GLY A 1 98 ? 3.067 4.287 -6.801 1.00 95.06 98 GLY A C 1
ATOM 789 O O . GLY A 1 98 ? 3.351 3.346 -7.531 1.00 95.06 98 GLY A O 1
ATOM 790 N N . LEU A 1 99 ? 2.680 5.475 -7.275 1.00 96.12 99 LEU A N 1
ATOM 791 C CA . LEU A 1 99 ? 2.527 5.752 -8.707 1.00 96.12 99 LEU A CA 1
ATOM 792 C C . LEU A 1 99 ? 3.843 5.561 -9.474 1.00 96.12 99 LEU A C 1
ATOM 794 O O . LEU A 1 99 ? 3.859 4.851 -10.477 1.00 96.12 99 LEU A O 1
ATOM 798 N N . LEU A 1 100 ? 4.960 6.090 -8.959 1.00 96.38 100 LEU A N 1
ATOM 799 C CA . LEU A 1 100 ? 6.282 5.874 -9.567 1.00 96.38 100 LEU A CA 1
ATOM 800 C C . LEU A 1 100 ? 6.671 4.392 -9.621 1.00 96.38 100 LEU A C 1
ATOM 802 O O . LEU A 1 100 ? 7.344 3.952 -10.554 1.00 96.38 100 LEU A O 1
ATOM 806 N N . GLU A 1 101 ? 6.265 3.611 -8.618 1.00 97.44 101 GLU A N 1
ATOM 807 C CA . GLU A 1 101 ? 6.530 2.176 -8.595 1.00 97.44 101 GLU A CA 1
ATOM 808 C C . GLU A 1 101 ? 5.700 1.418 -9.636 1.00 97.44 101 GLU A C 1
ATOM 810 O O . GLU A 1 101 ? 6.237 0.554 -10.326 1.00 97.44 101 GLU A O 1
ATOM 815 N N . VAL A 1 102 ? 4.424 1.774 -9.805 1.00 96.94 102 VAL A N 1
ATOM 816 C CA . VAL A 1 102 ? 3.553 1.217 -10.855 1.00 96.94 102 VAL A CA 1
ATOM 817 C C . VAL A 1 102 ? 4.112 1.526 -12.247 1.00 96.94 102 VAL A C 1
ATOM 819 O O . VAL A 1 102 ? 4.142 0.653 -13.121 1.00 96.94 102 VAL A O 1
ATOM 822 N N . GLU A 1 103 ? 4.596 2.751 -12.458 1.00 97.81 103 GLU A N 1
ATOM 823 C CA . GLU A 1 103 ? 5.255 3.155 -13.703 1.00 97.81 103 GLU A CA 1
ATOM 824 C C . GLU A 1 103 ? 6.536 2.347 -13.948 1.00 97.81 103 GLU A C 1
ATOM 826 O O . GLU A 1 103 ? 6.728 1.819 -15.048 1.00 97.81 103 GLU A O 1
ATOM 831 N N . ARG A 1 104 ? 7.387 2.179 -12.922 1.00 97.81 104 ARG A N 1
ATOM 832 C CA . ARG A 1 104 ? 8.584 1.328 -13.005 1.00 97.81 104 ARG A CA 1
ATOM 833 C C . ARG A 1 104 ? 8.219 -0.106 -13.371 1.00 97.81 104 ARG A C 1
ATOM 835 O O . ARG A 1 104 ? 8.808 -0.653 -14.300 1.00 97.81 104 ARG A O 1
ATOM 842 N N . LEU A 1 105 ? 7.255 -0.711 -12.680 1.00 98.06 105 LEU A N 1
ATOM 843 C CA . LEU A 1 105 ? 6.814 -2.079 -12.945 1.00 98.06 105 LEU A CA 1
ATOM 844 C C . LEU A 1 105 ? 6.346 -2.236 -14.394 1.00 98.06 105 LEU A C 1
ATOM 846 O O . LEU A 1 105 ? 6.776 -3.151 -15.097 1.00 98.06 105 LEU A O 1
ATOM 850 N N . THR A 1 106 ? 5.506 -1.311 -14.861 1.00 98.06 106 THR A N 1
ATOM 851 C CA . THR A 1 106 ? 5.004 -1.296 -16.240 1.00 98.06 106 THR A CA 1
ATOM 852 C C . THR A 1 106 ? 6.157 -1.240 -17.240 1.00 98.06 106 THR A C 1
ATOM 854 O O . THR A 1 106 ? 6.207 -2.032 -18.187 1.00 98.06 106 THR A O 1
ATOM 857 N N . ARG A 1 107 ? 7.120 -0.345 -17.003 1.00 97.75 107 ARG A N 1
ATOM 858 C CA . ARG A 1 107 ? 8.321 -0.203 -17.823 1.00 97.75 107 ARG A CA 1
ATOM 859 C C . ARG A 1 107 ? 9.182 -1.466 -17.813 1.00 97.75 107 ARG A C 1
ATOM 861 O O . ARG A 1 107 ? 9.567 -1.926 -18.884 1.00 97.75 107 ARG A O 1
ATOM 868 N N . LEU A 1 108 ? 9.438 -2.075 -16.655 1.00 97.69 108 LEU A N 1
ATOM 869 C CA . LEU A 1 108 ? 10.235 -3.303 -16.530 1.00 97.69 108 LEU A CA 1
ATOM 870 C C . LEU A 1 108 ? 9.570 -4.512 -17.207 1.00 97.69 108 LEU A C 1
ATOM 872 O O . LEU A 1 108 ? 10.256 -5.322 -17.836 1.00 97.69 108 LEU A O 1
ATOM 876 N N . CYS A 1 109 ? 8.241 -4.623 -17.153 1.00 97.56 109 CYS A N 1
ATOM 877 C CA . CYS A 1 109 ? 7.484 -5.648 -17.878 1.00 97.56 109 CYS A CA 1
ATOM 878 C C . CYS A 1 109 ? 7.621 -5.490 -19.404 1.00 97.56 109 CYS A C 1
ATOM 880 O O . CYS A 1 109 ? 7.898 -6.465 -20.115 1.00 97.56 109 CYS A O 1
ATOM 882 N N . LYS A 1 110 ? 7.486 -4.257 -19.916 1.00 97.50 110 LYS A N 1
ATOM 883 C CA . LYS A 1 110 ? 7.721 -3.949 -21.338 1.00 97.50 110 LYS A CA 1
ATOM 884 C C . LYS A 1 110 ? 9.169 -4.238 -21.733 1.00 97.50 110 LYS A C 1
ATOM 886 O O . LYS A 1 110 ? 9.408 -4.946 -22.709 1.00 97.50 110 LYS A O 1
ATOM 891 N N . LEU A 1 111 ? 10.125 -3.775 -20.930 1.00 96.75 111 LEU A N 1
ATOM 892 C CA . LEU A 1 111 ? 11.557 -3.982 -21.133 1.00 96.75 111 LEU A CA 1
ATOM 893 C C . LEU A 1 111 ? 11.903 -5.470 -21.204 1.00 96.75 111 LEU A C 1
ATOM 895 O O . LEU A 1 111 ? 12.573 -5.900 -22.133 1.00 96.75 111 LEU A O 1
ATOM 899 N N . THR A 1 112 ? 11.366 -6.283 -20.294 1.00 96.69 112 THR A N 1
ATOM 900 C CA . THR A 1 112 ? 11.539 -7.744 -20.308 1.00 96.69 112 THR A CA 1
ATOM 901 C C . THR A 1 112 ? 11.075 -8.360 -21.632 1.00 96.69 112 THR A C 1
ATOM 903 O O . THR A 1 112 ? 11.732 -9.250 -22.174 1.00 96.69 112 THR A O 1
ATOM 906 N N . THR A 1 113 ? 9.952 -7.885 -22.173 1.00 96.62 113 THR A N 1
ATOM 907 C CA . THR A 1 113 ? 9.407 -8.358 -23.454 1.00 96.62 113 THR A CA 1
ATOM 908 C C . THR A 1 113 ? 10.301 -7.944 -24.626 1.00 96.62 113 THR A C 1
ATOM 910 O O . THR A 1 113 ? 10.641 -8.780 -25.464 1.00 96.62 113 THR A O 1
ATOM 913 N N . LEU A 1 114 ? 10.751 -6.687 -24.647 1.00 96.06 114 LEU A N 1
ATOM 914 C CA . LEU A 1 114 ? 11.640 -6.156 -25.685 1.00 96.06 114 LEU A CA 1
ATOM 915 C C . LEU A 1 114 ? 13.014 -6.825 -25.673 1.00 96.06 114 LEU A C 1
ATOM 917 O O . LEU A 1 114 ? 13.520 -7.173 -26.730 1.00 96.06 114 LEU A O 1
ATOM 921 N N . VAL A 1 115 ? 13.601 -7.069 -24.500 1.00 95.06 115 VAL A N 1
ATOM 922 C CA . VAL A 1 115 ? 14.905 -7.740 -24.363 1.00 95.06 115 VAL A CA 1
ATOM 923 C C . VAL A 1 115 ? 14.829 -9.181 -24.890 1.00 95.06 115 VAL A C 1
ATOM 925 O O . VAL A 1 115 ? 15.736 -9.633 -25.592 1.00 95.06 115 VAL A O 1
ATOM 928 N N . LYS A 1 116 ? 13.718 -9.893 -24.646 1.00 95.44 116 LYS A N 1
ATOM 929 C CA . LYS A 1 116 ? 13.467 -11.218 -25.245 1.00 95.44 116 LYS A CA 1
ATOM 930 C C . LYS A 1 116 ? 13.358 -11.148 -26.771 1.00 95.44 116 LYS A C 1
ATOM 932 O O . LYS A 1 116 ? 13.960 -11.976 -27.452 1.00 95.44 116 LYS A O 1
ATOM 937 N N . ALA A 1 117 ? 12.623 -10.169 -27.302 1.00 95.19 117 ALA A N 1
ATOM 938 C CA . ALA A 1 117 ? 12.469 -9.976 -28.745 1.00 95.19 117 ALA A CA 1
ATOM 939 C C . ALA A 1 117 ? 13.798 -9.591 -29.420 1.00 95.19 117 ALA A C 1
ATOM 941 O O . ALA A 1 117 ? 14.169 -10.174 -30.436 1.00 95.19 117 ALA A O 1
ATOM 942 N N . TRP A 1 118 ? 14.559 -8.681 -28.808 1.00 94.88 118 TRP A N 1
ATOM 943 C CA . TRP A 1 118 ? 15.870 -8.230 -29.271 1.00 94.88 118 TRP A CA 1
ATOM 944 C C . TRP A 1 118 ? 16.849 -9.402 -29.395 1.00 94.88 118 TRP A C 1
ATOM 946 O O . TRP A 1 118 ? 17.543 -9.544 -30.404 1.00 94.88 118 TRP A O 1
ATOM 956 N N . ARG A 1 119 ? 16.845 -10.325 -28.431 1.00 94.62 119 ARG A N 1
ATOM 957 C CA . ARG A 1 119 ? 17.668 -11.538 -28.505 1.00 94.62 119 ARG A CA 1
ATOM 958 C C . ARG A 1 119 ? 17.320 -12.450 -29.691 1.00 94.62 119 ARG A C 1
ATOM 960 O O . ARG A 1 119 ? 18.182 -13.201 -30.142 1.00 94.62 119 ARG A O 1
ATOM 967 N N . GLY A 1 120 ? 16.093 -12.381 -30.203 1.00 93.56 120 GLY A N 1
ATOM 968 C CA . GLY A 1 120 ? 15.665 -13.104 -31.401 1.00 93.56 120 GLY A CA 1
ATOM 969 C C . GLY A 1 120 ? 16.099 -12.466 -32.727 1.00 93.56 120 GLY A C 1
ATOM 970 O O . GLY A 1 120 ? 15.964 -13.112 -33.765 1.00 93.56 120 GLY A O 1
ATOM 971 N N . LEU A 1 121 ? 16.607 -11.227 -32.715 1.00 94.62 121 LEU A N 1
ATOM 972 C CA . LEU A 1 121 ? 17.101 -10.547 -33.916 1.00 94.62 121 LEU A CA 1
ATOM 973 C C . LEU A 1 121 ? 18.430 -11.135 -34.415 1.00 94.62 121 LEU A C 1
ATOM 975 O O . LEU A 1 121 ? 19.172 -11.780 -33.675 1.00 94.62 121 LEU A O 1
ATOM 979 N N . ASP A 1 122 ? 18.763 -10.864 -35.677 1.00 94.94 122 ASP A N 1
ATOM 980 C CA . ASP A 1 122 ? 20.083 -11.164 -36.226 1.00 94.94 122 ASP A CA 1
ATOM 981 C C . ASP A 1 122 ? 21.183 -10.304 -35.572 1.00 94.94 122 ASP A C 1
ATOM 983 O O . ASP A 1 122 ? 20.934 -9.212 -35.058 1.00 94.94 122 ASP A O 1
ATOM 987 N N . SER A 1 123 ? 22.430 -10.777 -35.617 1.00 94.00 123 SER A N 1
ATOM 988 C CA . SER A 1 123 ? 23.553 -10.122 -34.934 1.00 94.00 123 SER A CA 1
ATOM 989 C C . SER A 1 123 ? 23.832 -8.690 -35.407 1.00 94.00 123 SER A C 1
ATOM 991 O O . SER A 1 123 ? 24.313 -7.880 -34.615 1.00 94.00 123 SER A O 1
ATOM 993 N N . HIS A 1 124 ? 23.541 -8.355 -36.670 1.00 94.94 124 HIS A N 1
ATOM 994 C CA . HIS A 1 124 ? 23.741 -6.998 -37.181 1.00 94.94 124 HIS A CA 1
ATOM 995 C C . HIS A 1 124 ? 22.696 -6.047 -36.592 1.00 94.94 124 HIS A C 1
ATOM 997 O O . HIS A 1 124 ? 23.057 -5.008 -36.035 1.00 94.94 124 HIS A O 1
ATOM 1003 N N . SER A 1 125 ? 21.418 -6.428 -36.640 1.00 95.00 125 SER A N 1
ATOM 1004 C CA . SER A 1 125 ? 20.337 -5.672 -36.002 1.00 95.00 125 SER A CA 1
ATOM 1005 C C . SER A 1 125 ? 20.573 -5.524 -34.501 1.00 95.00 125 SER A C 1
ATOM 1007 O O . SER A 1 125 ? 20.436 -4.426 -33.966 1.00 95.00 125 SER A O 1
ATOM 1009 N N . GLN A 1 126 ? 21.035 -6.586 -33.829 1.00 94.19 126 GLN A N 1
ATOM 1010 C CA . GLN A 1 126 ? 21.360 -6.519 -32.407 1.00 94.19 126 GLN A CA 1
ATOM 1011 C C . GLN A 1 126 ? 22.430 -5.469 -32.098 1.00 94.19 126 GLN A C 1
ATOM 1013 O O . GLN A 1 126 ? 22.261 -4.668 -31.178 1.00 94.19 126 GLN A O 1
ATOM 1018 N N . HIS A 1 127 ? 23.514 -5.461 -32.877 1.00 93.19 127 HIS A N 1
ATOM 1019 C CA . HIS A 1 127 ? 24.610 -4.513 -32.711 1.00 93.19 127 HIS A CA 1
ATOM 1020 C C . HIS A 1 127 ? 24.188 -3.069 -33.018 1.00 93.19 127 HIS A C 1
ATOM 1022 O O . HIS A 1 127 ? 24.600 -2.144 -32.314 1.00 93.19 127 HIS A O 1
ATOM 1028 N N . SER A 1 128 ? 23.340 -2.873 -34.033 1.00 94.44 128 SER A N 1
ATOM 1029 C CA . SER A 1 128 ? 22.785 -1.560 -34.376 1.00 94.44 128 SER A CA 1
ATOM 1030 C C . SER A 1 128 ? 21.946 -0.998 -33.228 1.00 94.44 128 SER A C 1
ATOM 1032 O O . SER A 1 128 ? 22.182 0.128 -32.790 1.00 94.44 128 SER A O 1
ATOM 1034 N N . THR A 1 129 ? 21.033 -1.803 -32.673 1.00 94.62 129 THR A N 1
ATOM 1035 C CA . THR A 1 129 ? 20.212 -1.412 -31.518 1.00 94.62 129 THR A CA 1
ATOM 1036 C C . THR A 1 129 ? 21.076 -1.108 -30.288 1.00 94.62 129 THR A C 1
ATOM 1038 O O . THR A 1 129 ? 20.865 -0.082 -29.644 1.00 94.62 129 THR A O 1
ATOM 1041 N N . ALA A 1 130 ? 22.100 -1.927 -29.998 1.00 93.25 130 ALA A N 1
ATOM 1042 C CA . ALA A 1 130 ? 23.029 -1.686 -28.885 1.00 93.25 130 ALA A CA 1
ATOM 1043 C C . ALA A 1 130 ? 23.790 -0.363 -29.051 1.00 93.25 130 ALA A C 1
ATOM 1045 O O . ALA A 1 130 ? 23.927 0.409 -28.105 1.00 93.25 130 ALA A O 1
ATOM 1046 N N . THR A 1 131 ? 24.266 -0.083 -30.266 1.00 94.44 131 THR A N 1
ATOM 1047 C CA . THR A 1 131 ? 25.014 1.143 -30.577 1.00 94.44 131 THR A CA 1
ATOM 1048 C C . THR A 1 131 ? 24.135 2.382 -30.429 1.00 94.44 131 THR A C 1
ATOM 1050 O O . THR A 1 131 ? 24.573 3.383 -29.862 1.00 94.44 131 THR A O 1
ATOM 1053 N N . ALA A 1 132 ? 22.885 2.310 -30.890 1.00 94.81 132 ALA A N 1
ATOM 1054 C CA . ALA A 1 132 ? 21.921 3.388 -30.722 1.00 94.81 132 ALA A CA 1
ATOM 1055 C C . ALA A 1 132 ? 21.601 3.646 -29.242 1.00 94.81 132 ALA A C 1
ATOM 1057 O O . ALA A 1 132 ? 21.642 4.795 -28.801 1.00 94.81 132 ALA A O 1
ATOM 1058 N N . LEU A 1 133 ? 21.354 2.585 -28.463 1.00 94.62 133 LEU A N 1
ATOM 1059 C CA . LEU A 1 133 ? 21.102 2.697 -27.027 1.00 94.62 133 LEU A CA 1
ATOM 1060 C C . LEU A 1 133 ? 22.316 3.268 -26.285 1.00 94.62 133 LEU A C 1
ATOM 1062 O O . LEU A 1 133 ? 22.159 4.146 -25.446 1.00 94.62 133 LEU A O 1
ATOM 1066 N N . ARG A 1 134 ? 23.534 2.841 -26.634 1.00 95.12 134 ARG A N 1
ATOM 1067 C CA . ARG A 1 134 ? 24.768 3.403 -26.072 1.00 95.12 134 ARG A CA 1
ATOM 1068 C C . ARG A 1 134 ? 24.907 4.888 -26.361 1.00 95.12 134 ARG A C 1
ATOM 1070 O O . ARG A 1 134 ? 25.114 5.663 -25.437 1.00 95.12 134 ARG A O 1
ATOM 1077 N N . SER A 1 135 ? 24.713 5.299 -27.615 1.00 95.12 135 SER A N 1
ATOM 1078 C CA . SER A 1 135 ? 24.741 6.718 -27.979 1.00 95.12 135 SER A CA 1
ATOM 1079 C C . SER A 1 135 ? 23.709 7.527 -27.189 1.00 95.12 135 SER A C 1
ATOM 1081 O O . SER A 1 135 ? 23.983 8.670 -26.824 1.00 95.12 135 SER A O 1
ATOM 1083 N N . LEU A 1 136 ? 22.531 6.954 -26.928 1.00 94.75 136 LEU A N 1
ATOM 1084 C CA . LEU A 1 136 ? 21.493 7.579 -26.117 1.00 94.75 136 LEU A CA 1
ATOM 1085 C C . LEU A 1 136 ? 21.941 7.732 -24.656 1.00 94.75 136 LEU A C 1
ATOM 1087 O O . LEU A 1 136 ? 21.889 8.843 -24.126 1.00 94.75 136 LEU A O 1
ATOM 1091 N N . VAL A 1 137 ? 22.420 6.652 -24.033 1.00 92.56 137 VAL A N 1
ATOM 1092 C CA . VAL A 1 137 ? 22.904 6.640 -22.642 1.00 92.56 137 VAL A CA 1
ATOM 1093 C C . VAL A 1 137 ? 24.064 7.621 -22.455 1.00 92.56 137 VAL A C 1
ATOM 1095 O O . VAL A 1 137 ? 24.024 8.438 -21.534 1.00 92.56 137 VAL A O 1
ATOM 1098 N N . ASP A 1 138 ? 25.033 7.629 -23.371 1.00 92.25 138 ASP A N 1
ATOM 1099 C CA . ASP A 1 138 ? 26.178 8.546 -23.343 1.00 92.25 138 ASP A CA 1
ATOM 1100 C C . ASP A 1 138 ? 25.727 10.010 -23.480 1.00 92.25 138 ASP A C 1
ATOM 1102 O O . ASP A 1 138 ? 26.161 10.881 -22.721 1.00 92.25 138 ASP A O 1
ATOM 1106 N N . SER A 1 139 ? 24.801 10.293 -24.406 1.00 91.69 139 SER A N 1
ATOM 1107 C CA . SER A 1 139 ? 24.275 11.649 -24.614 1.00 91.69 139 SER A CA 1
ATOM 1108 C C . SER A 1 139 ? 23.487 12.175 -23.410 1.00 91.69 139 SER A C 1
ATOM 1110 O O . SER A 1 139 ? 23.585 13.354 -23.071 1.00 91.69 139 SER A O 1
ATOM 1112 N N . ALA A 1 140 ? 22.748 11.298 -22.726 1.00 84.81 140 ALA A N 1
ATOM 1113 C CA . ALA A 1 140 ? 21.988 11.638 -21.529 1.00 84.81 140 ALA A CA 1
ATOM 1114 C C . ALA A 1 140 ? 22.877 11.739 -20.278 1.00 84.81 140 ALA A C 1
ATOM 1116 O O . ALA A 1 140 ? 22.571 12.510 -19.364 1.00 84.81 140 ALA A O 1
ATOM 1117 N N . GLY A 1 141 ? 23.976 10.978 -20.226 1.00 70.38 141 GLY A N 1
ATOM 1118 C CA . GLY A 1 141 ? 24.970 11.014 -19.154 1.00 70.38 141 GLY A CA 1
ATOM 1119 C C . GLY A 1 141 ? 25.717 12.345 -19.083 1.00 70.38 141 GLY A C 1
ATOM 1120 O O . GLY A 1 141 ? 25.905 12.881 -17.994 1.00 70.38 141 GLY A O 1
ATOM 1121 N N . LEU A 1 142 ? 26.029 12.949 -20.234 1.00 58.00 142 LEU A N 1
ATOM 1122 C CA . LEU A 1 142 ? 26.714 14.248 -20.317 1.00 58.00 142 LEU A CA 1
ATOM 1123 C C . LEU A 1 142 ? 25.927 15.423 -19.705 1.00 58.00 142 LEU A C 1
ATOM 1125 O O . LEU A 1 142 ? 26.504 16.480 -19.464 1.00 58.00 142 LEU A O 1
ATOM 1129 N N . ILE A 1 143 ? 24.628 15.254 -19.434 1.00 54.78 143 ILE A N 1
ATOM 1130 C CA . ILE A 1 143 ? 23.773 16.298 -18.849 1.00 54.78 143 ILE A CA 1
ATOM 1131 C C . ILE A 1 143 ? 23.687 16.175 -17.308 1.00 54.78 143 ILE A C 1
ATOM 1133 O O . ILE A 1 143 ? 23.263 17.121 -16.649 1.00 54.78 143 ILE A O 1
ATOM 1137 N N . ALA A 1 144 ? 24.112 15.057 -16.698 1.00 50.75 144 ALA A N 1
ATOM 1138 C CA . ALA A 1 144 ? 23.751 14.726 -15.309 1.00 50.75 144 ALA A CA 1
ATOM 1139 C C . ALA A 1 144 ? 24.912 14.490 -14.313 1.00 50.75 144 ALA A C 1
ATOM 1141 O O . ALA A 1 144 ? 24.642 14.137 -13.166 1.00 50.75 144 ALA A O 1
ATOM 1142 N N . THR A 1 145 ? 26.186 14.669 -14.679 1.00 40.09 145 THR A N 1
ATOM 1143 C CA . THR A 1 145 ? 27.312 14.187 -13.843 1.00 40.09 145 THR A CA 1
ATOM 1144 C C . THR A 1 145 ? 27.775 15.076 -12.684 1.00 40.09 145 THR A C 1
ATOM 1146 O O . THR A 1 145 ? 28.557 14.591 -11.874 1.00 40.09 145 THR A O 1
ATOM 1149 N N . ASP A 1 146 ? 27.288 16.309 -12.514 1.00 43.62 146 ASP A N 1
ATOM 1150 C CA . ASP A 1 146 ? 27.822 17.193 -11.452 1.00 43.62 146 ASP A CA 1
ATOM 1151 C C . ASP A 1 146 ? 26.963 17.291 -10.187 1.00 43.62 146 ASP A C 1
ATOM 1153 O O . ASP A 1 146 ? 27.351 17.955 -9.227 1.00 43.62 146 ASP A O 1
ATOM 1157 N N . THR A 1 147 ? 25.827 16.591 -10.126 1.00 47.56 147 THR A N 1
ATOM 1158 C CA . THR A 1 147 ? 25.151 16.375 -8.840 1.00 47.56 147 THR A CA 1
ATOM 1159 C C . THR A 1 147 ? 25.430 14.940 -8.418 1.00 47.56 147 THR A C 1
ATOM 1161 O O . THR A 1 147 ? 24.687 14.048 -8.833 1.00 47.56 147 THR A O 1
ATOM 1164 N N . PRO A 1 148 ? 26.506 14.665 -7.650 1.00 50.28 148 PRO A N 1
ATOM 1165 C CA . PRO A 1 148 ? 26.636 13.362 -7.022 1.00 50.28 148 PRO A CA 1
ATOM 1166 C C . PRO A 1 148 ? 25.316 13.100 -6.304 1.00 50.28 148 PRO A C 1
ATOM 1168 O O . PRO A 1 148 ? 24.891 13.925 -5.488 1.00 50.28 148 PRO A O 1
ATOM 1171 N N . LEU A 1 149 ? 24.640 11.994 -6.653 1.00 51.38 149 LEU A N 1
ATOM 1172 C CA . LEU A 1 149 ? 23.566 11.446 -5.823 1.00 51.38 149 LEU A CA 1
ATOM 1173 C C . LEU A 1 149 ? 24.067 11.586 -4.391 1.00 51.38 149 LEU A C 1
ATOM 1175 O O . LEU A 1 149 ? 25.185 11.112 -4.156 1.00 51.38 149 LEU A O 1
ATOM 1179 N N . PRO A 1 150 ? 23.352 12.304 -3.498 1.00 49.47 150 PRO A N 1
ATOM 1180 C CA . PRO A 1 150 ? 23.859 12.592 -2.171 1.00 49.47 150 PRO A CA 1
ATOM 1181 C C . PRO A 1 150 ? 24.306 11.261 -1.613 1.00 49.47 150 PRO A C 1
ATOM 1183 O O . PRO A 1 150 ? 23.489 10.350 -1.444 1.00 49.47 150 PRO A O 1
ATOM 1186 N N . ALA A 1 151 ? 25.626 11.110 -1.467 1.00 44.62 151 ALA A N 1
ATOM 1187 C CA . ALA A 1 151 ? 26.173 9.925 -0.865 1.00 44.62 151 ALA A CA 1
ATOM 1188 C C . ALA A 1 151 ? 25.419 9.846 0.450 1.00 44.62 151 ALA A C 1
ATOM 1190 O O . ALA A 1 151 ? 25.465 10.792 1.243 1.00 44.62 151 ALA A O 1
ATOM 1191 N N . ILE A 1 152 ? 24.668 8.767 0.656 1.00 46.75 152 ILE A N 1
ATOM 1192 C CA . ILE A 1 152 ? 24.128 8.437 1.967 1.00 46.75 152 ILE A CA 1
ATOM 1193 C C . ILE A 1 152 ? 25.346 8.024 2.808 1.00 46.75 152 ILE A C 1
ATOM 1195 O O . ILE A 1 152 ? 25.479 6.896 3.257 1.00 46.75 152 ILE A O 1
ATOM 1199 N N . ALA A 1 153 ? 26.289 8.949 2.983 1.00 38.75 153 ALA A N 1
ATOM 1200 C CA . ALA A 1 153 ? 27.336 8.963 3.974 1.00 38.75 153 ALA A CA 1
ATOM 1201 C C . ALA A 1 153 ? 26.670 9.414 5.278 1.00 38.75 153 ALA A C 1
ATOM 1203 O O . ALA A 1 153 ? 27.003 10.435 5.874 1.00 38.75 153 ALA A O 1
ATOM 1204 N N . GLY A 1 154 ? 25.643 8.666 5.682 1.00 38.72 154 GLY A N 1
ATOM 1205 C CA . GLY A 1 154 ? 25.128 8.712 7.031 1.00 38.72 154 GLY A CA 1
ATOM 1206 C C . GLY A 1 154 ? 26.132 7.974 7.894 1.00 38.72 154 GLY A C 1
ATOM 1207 O O . GLY A 1 154 ? 26.112 6.749 7.952 1.00 38.72 154 GLY A O 1
ATOM 1208 N N . GLY A 1 155 ? 27.030 8.725 8.529 1.00 34.62 155 GLY A N 1
ATOM 1209 C CA . GLY A 1 155 ? 27.850 8.231 9.621 1.00 34.62 155 GLY A CA 1
ATOM 1210 C C . GLY A 1 155 ? 26.955 7.711 10.743 1.00 34.62 155 GLY A C 1
ATOM 1211 O O . GLY A 1 155 ? 26.502 8.471 11.592 1.00 34.62 155 GLY A O 1
ATOM 1212 N N . PHE A 1 156 ? 26.707 6.408 10.741 1.00 36.12 156 PHE A N 1
ATOM 1213 C CA . PHE A 1 156 ? 26.259 5.655 11.900 1.00 36.12 156 PHE A CA 1
ATOM 1214 C C . PHE A 1 156 ? 27.077 4.364 11.912 1.00 36.12 156 PHE A C 1
ATOM 1216 O O . PHE A 1 156 ? 26.855 3.478 11.100 1.00 36.12 156 PHE A O 1
ATOM 1223 N N . VAL A 1 157 ? 28.101 4.380 12.768 1.00 35.78 157 VAL A N 1
ATOM 1224 C CA . VAL A 1 157 ? 29.045 3.317 13.150 1.00 35.78 157 VAL A CA 1
ATOM 1225 C C . VAL A 1 157 ? 29.010 2.045 12.295 1.00 35.78 157 VAL A C 1
ATOM 1227 O O . VAL A 1 157 ? 28.168 1.166 12.458 1.00 35.78 157 VAL A O 1
ATOM 1230 N N . ASP A 1 158 ? 30.039 1.964 11.462 1.00 34.69 158 ASP A N 1
ATOM 1231 C CA . ASP A 1 158 ? 30.571 0.792 10.788 1.00 34.69 158 ASP A CA 1
ATOM 1232 C C . ASP A 1 158 ? 30.764 -0.384 11.770 1.00 34.69 158 ASP A C 1
ATOM 1234 O O . ASP A 1 158 ? 31.623 -0.357 12.657 1.00 34.69 158 ASP A O 1
ATOM 1238 N N . GLN A 1 159 ? 29.936 -1.418 11.632 1.00 37.56 159 GLN A N 1
ATOM 1239 C CA . GLN A 1 159 ? 30.284 -2.775 12.041 1.00 37.56 159 GLN A CA 1
ATOM 1240 C C . GLN A 1 159 ? 30.256 -3.647 10.787 1.00 37.56 159 GLN A C 1
ATOM 1242 O O . GLN A 1 159 ? 29.210 -4.172 10.423 1.00 37.56 159 GLN A O 1
ATOM 1247 N N . ASN A 1 160 ? 31.421 -3.752 10.140 1.00 35.31 160 ASN A N 1
ATOM 1248 C CA . ASN A 1 160 ? 31.890 -4.867 9.313 1.00 35.31 160 ASN A CA 1
ATOM 1249 C C . ASN A 1 160 ? 30.784 -5.693 8.635 1.00 35.31 160 ASN A C 1
ATOM 1251 O O . ASN A 1 160 ? 30.408 -6.756 9.134 1.00 35.31 160 ASN A O 1
ATOM 1255 N N . LEU A 1 161 ? 30.326 -5.249 7.465 1.00 38.94 161 LEU A N 1
ATOM 1256 C CA . LEU A 1 161 ? 29.632 -6.124 6.525 1.00 38.94 161 LEU A CA 1
ATOM 1257 C C . LEU A 1 161 ? 30.591 -6.493 5.393 1.00 38.94 161 LEU A C 1
ATOM 1259 O O . LEU A 1 161 ? 31.026 -5.651 4.614 1.00 38.94 161 LEU A O 1
ATOM 1263 N N . ASP A 1 162 ? 30.939 -7.775 5.390 1.00 32.03 162 ASP A N 1
ATOM 1264 C CA . ASP A 1 162 ? 31.709 -8.493 4.383 1.00 32.03 162 ASP A CA 1
ATOM 1265 C C . ASP A 1 162 ? 31.070 -8.314 2.993 1.00 32.03 162 ASP A C 1
ATOM 1267 O O . ASP A 1 162 ? 29.946 -8.746 2.740 1.00 32.03 162 ASP A O 1
ATOM 1271 N N . GLU A 1 163 ? 31.797 -7.651 2.094 1.00 37.34 163 GLU A N 1
ATOM 1272 C CA . GLU A 1 163 ? 31.368 -7.264 0.743 1.00 37.34 163 GLU A CA 1
ATOM 1273 C C . GLU A 1 163 ? 31.260 -8.467 -0.226 1.00 37.34 163 GLU A C 1
ATOM 1275 O O . GLU A 1 163 ? 30.905 -8.304 -1.392 1.00 37.34 163 GLU A O 1
ATOM 1280 N N . SER A 1 164 ? 31.531 -9.694 0.247 1.00 31.28 164 SER A N 1
ATOM 1281 C CA . SER A 1 164 ? 31.376 -10.937 -0.527 1.00 31.28 164 SER A CA 1
ATOM 1282 C C . SER A 1 164 ? 30.028 -11.648 -0.340 1.00 31.28 164 SER A C 1
ATOM 1284 O O . SER A 1 164 ? 29.720 -12.581 -1.086 1.00 31.28 164 SER A O 1
ATOM 1286 N N . ALA A 1 165 ? 29.187 -11.181 0.585 1.00 31.80 165 ALA A N 1
ATOM 1287 C CA . ALA A 1 165 ? 27.809 -11.629 0.729 1.00 31.80 165 ALA A CA 1
ATOM 1288 C C . ALA A 1 165 ? 26.877 -10.519 0.236 1.00 31.80 165 ALA A C 1
ATOM 1290 O O . ALA A 1 165 ? 26.525 -9.607 0.984 1.00 31.80 165 ALA A O 1
ATOM 1291 N N . ALA A 1 166 ? 26.452 -10.586 -1.031 1.00 30.39 166 ALA A N 1
ATOM 1292 C CA . ALA A 1 166 ? 25.235 -9.885 -1.425 1.00 30.39 166 ALA A CA 1
ATOM 1293 C C . ALA A 1 166 ? 24.160 -10.293 -0.405 1.00 30.39 166 ALA A C 1
ATOM 1295 O O . ALA A 1 166 ? 23.951 -11.499 -0.245 1.00 30.39 166 ALA A O 1
ATOM 1296 N N . PRO A 1 167 ? 23.544 -9.355 0.341 1.00 31.23 167 PRO A N 1
ATOM 1297 C CA . PRO A 1 167 ? 22.490 -9.731 1.255 1.00 31.23 167 PRO A CA 1
ATOM 1298 C C . PRO A 1 167 ? 21.427 -10.370 0.380 1.00 31.23 167 PRO A C 1
ATOM 1300 O O . PRO A 1 167 ? 20.853 -9.719 -0.497 1.00 31.23 167 PRO A O 1
ATOM 1303 N N . GLU A 1 168 ? 21.212 -11.665 0.579 1.00 34.66 168 GLU A N 1
ATOM 1304 C CA . GLU A 1 168 ? 19.959 -12.284 0.220 1.00 34.66 168 GLU A CA 1
ATOM 1305 C C . GLU A 1 168 ? 18.933 -11.434 0.970 1.00 34.66 168 GLU A C 1
ATOM 1307 O O . GLU A 1 168 ? 18.803 -11.521 2.190 1.00 34.66 168 GLU A O 1
ATOM 1312 N N . PHE A 1 169 ? 18.334 -10.469 0.262 1.00 37.44 169 PHE A N 1
ATOM 1313 C CA . PHE A 1 169 ? 17.242 -9.639 0.747 1.00 37.44 169 PHE A CA 1
ATOM 1314 C C . PHE A 1 169 ? 16.046 -10.580 0.851 1.00 37.44 169 PHE A C 1
ATOM 1316 O O . PHE A 1 169 ? 15.083 -10.525 0.091 1.00 37.44 169 PHE A O 1
ATOM 1323 N N . VAL A 1 170 ? 16.136 -11.502 1.803 1.00 35.62 170 VAL A N 1
ATOM 1324 C CA . VAL A 1 170 ? 14.980 -12.081 2.428 1.00 35.62 170 VAL A CA 1
ATOM 1325 C C . VAL A 1 170 ? 14.273 -10.855 2.974 1.00 35.62 170 VAL A C 1
ATOM 1327 O O . VAL A 1 170 ? 14.820 -10.101 3.781 1.00 35.62 170 VAL A O 1
ATOM 1330 N N . PHE A 1 171 ? 13.072 -10.597 2.469 1.00 35.91 171 PHE A N 1
ATOM 1331 C CA . PHE A 1 171 ? 12.068 -9.944 3.284 1.00 35.91 171 PHE A CA 1
ATOM 1332 C C . PHE A 1 171 ? 11.976 -10.817 4.543 1.00 35.91 171 PHE A C 1
ATOM 1334 O O . PHE A 1 171 ? 11.171 -11.745 4.609 1.00 35.91 171 PHE A O 1
ATOM 1341 N N . GLU A 1 172 ? 12.860 -10.592 5.518 1.00 31.52 172 GLU A N 1
ATOM 1342 C CA . GLU A 1 172 ? 12.592 -10.942 6.894 1.00 31.52 172 GLU A CA 1
ATOM 1343 C C . GLU A 1 172 ? 11.427 -10.033 7.234 1.00 31.52 172 GLU A C 1
ATOM 1345 O O . GLU A 1 172 ? 11.578 -8.895 7.682 1.00 31.52 172 GLU A O 1
ATOM 1350 N N . GLU A 1 173 ? 10.231 -10.507 6.873 1.00 33.66 173 GLU A N 1
ATOM 1351 C CA . GLU A 1 173 ? 9.027 -10.024 7.495 1.00 33.66 173 GLU A CA 1
ATOM 1352 C C . GLU A 1 173 ? 9.339 -10.014 8.989 1.00 33.66 173 GLU A C 1
ATOM 1354 O O . GLU A 1 173 ? 9.732 -11.064 9.511 1.00 33.66 173 GLU A O 1
ATOM 1359 N N . PRO A 1 174 ? 9.279 -8.830 9.626 1.00 30.77 174 PRO A N 1
ATOM 1360 C CA . PRO A 1 174 ? 9.759 -8.626 10.986 1.00 30.77 174 PRO A CA 1
ATOM 1361 C C . PRO A 1 174 ? 9.201 -9.751 11.834 1.00 30.77 174 PRO A C 1
ATOM 1363 O O . PRO A 1 174 ? 7.976 -9.848 11.845 1.00 30.77 174 PRO A O 1
ATOM 1366 N N . GLU A 1 175 ? 10.087 -10.598 12.395 1.00 34.81 175 GLU A N 1
ATOM 1367 C CA . GLU A 1 175 ? 9.781 -11.895 13.025 1.00 34.81 175 GLU A CA 1
ATOM 1368 C C . GLU A 1 175 ? 8.290 -12.195 12.958 1.00 34.81 175 GLU A C 1
ATOM 1370 O O . GLU A 1 175 ? 7.531 -11.739 13.816 1.00 34.81 175 GLU A O 1
ATOM 1375 N N . ARG A 1 176 ? 7.867 -12.844 11.862 1.00 39.56 176 ARG A N 1
ATOM 1376 C CA . ARG A 1 176 ? 6.481 -13.265 11.645 1.00 39.56 176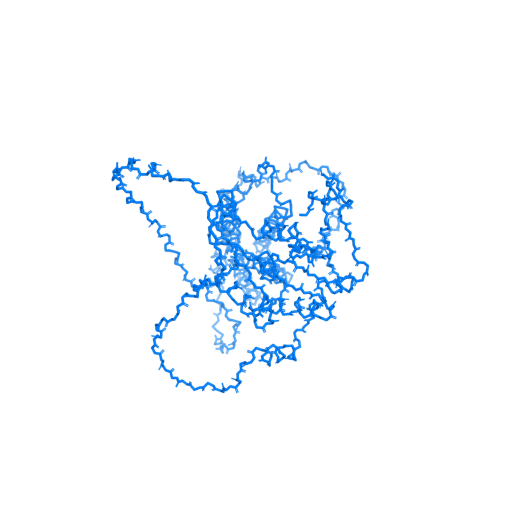 ARG A CA 1
ATOM 1377 C C . ARG A 1 176 ? 6.001 -13.970 12.901 1.00 39.56 176 ARG A C 1
ATOM 1379 O O . ARG A 1 176 ? 6.254 -15.158 13.087 1.00 39.56 176 ARG A O 1
ATOM 1386 N N . ASP A 1 177 ? 5.325 -13.222 13.761 1.00 35.72 177 ASP A N 1
ATOM 1387 C CA . ASP A 1 177 ? 4.764 -13.742 14.987 1.00 35.72 177 ASP A CA 1
ATOM 1388 C C . ASP A 1 177 ? 3.779 -14.822 14.537 1.00 35.72 177 ASP A C 1
ATOM 1390 O O . ASP A 1 177 ? 2.747 -14.527 13.920 1.00 35.72 177 ASP A O 1
ATOM 1394 N N . ALA A 1 178 ? 4.129 -16.091 14.770 1.00 40.12 178 ALA A N 1
ATOM 1395 C CA . ALA A 1 178 ? 3.397 -17.261 14.276 1.00 40.12 178 ALA A CA 1
ATOM 1396 C C . ALA A 1 178 ? 1.914 -17.252 14.703 1.00 40.12 178 ALA A C 1
ATOM 1398 O O . ALA A 1 178 ? 1.091 -18.006 14.191 1.00 40.12 178 ALA A O 1
ATOM 1399 N N . HIS A 1 179 ? 1.556 -16.355 15.619 1.00 41.09 179 HIS A N 1
ATOM 1400 C CA . HIS A 1 179 ? 0.217 -16.112 16.112 1.00 41.09 179 HIS A CA 1
ATOM 1401 C C . HIS A 1 179 ? -0.702 -15.362 15.134 1.00 41.09 179 HIS A C 1
ATOM 1403 O O . HIS A 1 179 ? -1.908 -15.616 15.176 1.00 41.09 179 HIS A O 1
ATOM 1409 N N . LEU A 1 180 ? -0.194 -14.536 14.204 1.00 39.62 180 LEU A N 1
ATOM 1410 C CA . LEU A 1 180 ? -1.038 -13.921 13.160 1.00 39.62 180 LEU A CA 1
ATOM 1411 C C . LEU A 1 180 ? -1.300 -14.857 11.964 1.00 39.62 180 LEU A C 1
ATOM 1413 O O . LEU A 1 180 ? -2.319 -14.707 11.292 1.00 39.62 180 LEU A O 1
ATOM 1417 N N . HIS A 1 181 ? -0.466 -15.885 11.759 1.00 40.34 181 HIS A N 1
ATOM 1418 C CA . HIS A 1 181 ? -0.747 -16.989 10.825 1.00 40.34 181 HIS A CA 1
ATOM 1419 C C . HIS A 1 181 ? -1.934 -17.868 11.259 1.00 40.34 181 HIS A C 1
ATOM 1421 O O . HIS A 1 181 ? -2.387 -18.717 10.494 1.00 40.34 181 HIS A O 1
ATOM 1427 N N . THR A 1 182 ? -2.495 -17.638 12.450 1.00 42.66 182 THR A N 1
ATOM 1428 C CA . THR A 1 182 ? -3.729 -18.305 12.891 1.00 42.66 182 THR A CA 1
ATOM 1429 C C . THR A 1 182 ? -4.999 -17.688 12.300 1.00 42.66 182 THR A C 1
ATOM 1431 O O . THR A 1 182 ? -6.090 -18.194 12.551 1.00 42.66 182 THR A O 1
ATOM 1434 N N . TYR A 1 183 ? -4.905 -16.641 11.476 1.00 46.91 183 TYR A N 1
ATOM 1435 C CA . TYR A 1 183 ? -5.995 -16.299 10.562 1.00 46.91 183 TYR A CA 1
ATOM 1436 C C . TYR A 1 183 ? -5.901 -17.212 9.336 1.00 46.91 183 TYR A C 1
ATOM 1438 O O . TYR A 1 183 ? -5.557 -16.762 8.248 1.00 46.91 183 TYR A O 1
ATOM 1446 N N . GLY A 1 184 ? -6.154 -18.508 9.541 1.00 46.16 184 GLY A N 1
ATOM 1447 C CA . GLY A 1 184 ? -6.110 -19.521 8.488 1.00 46.16 184 GLY A CA 1
ATOM 1448 C C . GLY A 1 184 ? -6.978 -19.158 7.281 1.00 46.16 184 GLY A C 1
ATOM 1449 O O . GLY A 1 184 ? -7.871 -18.302 7.376 1.00 46.16 184 GLY A O 1
ATOM 1450 N N . GLU A 1 185 ? -6.699 -19.827 6.154 1.00 56.09 185 GLU A N 1
ATOM 1451 C CA . GLU A 1 185 ? -7.536 -19.785 4.951 1.00 56.09 185 GLU A CA 1
ATOM 1452 C C . GLU A 1 185 ? -9.014 -19.822 5.345 1.00 56.09 185 GLU A C 1
ATOM 1454 O O . GLU A 1 185 ? -9.436 -20.649 6.159 1.00 56.09 185 GLU A O 1
ATOM 1459 N N . ILE A 1 186 ? -9.785 -18.874 4.810 1.00 54.47 186 ILE A N 1
ATOM 1460 C CA . ILE A 1 186 ? -11.212 -18.759 5.097 1.00 54.47 186 ILE A CA 1
ATOM 1461 C C . ILE A 1 186 ? -11.871 -20.051 4.622 1.00 54.47 186 ILE A C 1
ATOM 1463 O O . ILE A 1 186 ? -11.952 -20.320 3.423 1.00 54.47 186 ILE A O 1
ATOM 1467 N N . LYS A 1 187 ? -12.352 -20.856 5.566 1.00 78.75 187 LYS A N 1
ATOM 1468 C CA . LYS A 1 187 ? -13.179 -22.011 5.230 1.00 78.75 187 LYS A CA 1
ATOM 1469 C C . LYS A 1 187 ? -14.525 -21.490 4.749 1.00 78.75 187 LYS A C 1
ATOM 1471 O O . LYS A 1 187 ? -15.091 -20.593 5.372 1.00 78.75 187 LYS A O 1
ATOM 1476 N N . GLN A 1 188 ? -15.058 -22.065 3.672 1.00 73.75 188 GLN A N 1
ATOM 1477 C CA . GLN A 1 188 ? -16.403 -21.729 3.181 1.00 73.75 188 GLN A CA 1
ATOM 1478 C C . GLN A 1 188 ? -17.461 -21.831 4.293 1.00 73.75 188 GLN A C 1
ATOM 1480 O O . GLN A 1 188 ? -18.397 -21.035 4.330 1.00 73.75 188 GLN A O 1
ATOM 1485 N N . ASP A 1 189 ? -17.251 -22.741 5.243 1.00 79.25 189 ASP A N 1
ATOM 1486 C CA . ASP A 1 189 ? -18.097 -22.933 6.419 1.00 79.25 189 ASP A CA 1
ATOM 1487 C C . ASP A 1 189 ? -18.196 -21.677 7.307 1.00 79.25 189 ASP A C 1
ATOM 1489 O O . ASP A 1 189 ? -19.266 -21.404 7.843 1.00 79.25 189 ASP A O 1
ATOM 1493 N N . GLU A 1 190 ? -17.127 -20.875 7.434 1.00 78.69 190 GLU A N 1
ATOM 1494 C CA . GLU A 1 190 ? -17.156 -19.627 8.220 1.00 78.69 190 GLU A CA 1
ATOM 1495 C C . GLU A 1 190 ? -18.044 -18.570 7.554 1.00 78.69 190 GLU A C 1
ATOM 1497 O O . GLU A 1 190 ? -18.807 -17.882 8.229 1.00 78.69 190 GLU A O 1
ATOM 1502 N N . VAL A 1 191 ? -17.990 -18.467 6.223 1.00 78.31 191 VAL A N 1
ATOM 1503 C CA . VAL A 1 191 ? -18.841 -17.542 5.458 1.00 78.31 191 VAL A CA 1
ATOM 1504 C C . VAL A 1 191 ? -20.308 -17.963 5.559 1.00 78.31 191 VAL A C 1
ATOM 1506 O O . VAL A 1 191 ? -21.180 -17.126 5.783 1.00 78.31 191 VAL A O 1
ATOM 1509 N N . LEU A 1 192 ? -20.584 -19.266 5.457 1.00 79.50 192 LEU A N 1
ATOM 1510 C CA . LEU A 1 192 ? -21.925 -19.828 5.636 1.00 79.50 192 LEU A CA 1
ATOM 1511 C C . LEU A 1 192 ? -22.476 -19.574 7.045 1.00 79.50 192 LEU A C 1
ATOM 1513 O O . LEU A 1 192 ? -23.651 -19.236 7.183 1.00 79.50 192 LEU A O 1
ATOM 1517 N N . GLU A 1 193 ? -21.644 -19.692 8.081 1.00 83.12 193 GLU A N 1
ATOM 1518 C CA . GLU A 1 193 ? -22.049 -19.420 9.463 1.00 83.12 193 GLU A CA 1
ATOM 1519 C C . GLU A 1 193 ? -22.425 -17.944 9.668 1.00 83.12 193 GLU A C 1
ATOM 1521 O O . GLU A 1 193 ? -23.441 -17.657 10.305 1.00 83.12 193 GLU A O 1
ATOM 1526 N N . ILE A 1 194 ? -21.665 -17.010 9.080 1.00 74.88 194 ILE A N 1
ATOM 1527 C CA . ILE A 1 194 ? -21.984 -15.572 9.107 1.00 74.88 194 ILE A CA 1
ATOM 1528 C C . ILE A 1 194 ? -23.348 -15.313 8.456 1.00 74.88 194 ILE A C 1
ATOM 1530 O O . ILE A 1 194 ? -24.193 -14.640 9.048 1.00 74.88 194 ILE A O 1
ATOM 1534 N N . VAL A 1 195 ? -23.595 -15.888 7.274 1.00 72.38 195 VAL A N 1
ATOM 1535 C CA . VAL A 1 195 ? -24.867 -15.725 6.548 1.00 72.38 195 VAL A CA 1
ATOM 1536 C C . VAL A 1 195 ? -26.046 -16.278 7.356 1.00 72.38 195 VAL A C 1
ATOM 1538 O O . VAL A 1 195 ? -27.094 -15.640 7.433 1.00 72.38 195 VAL A O 1
ATOM 1541 N N . GLN A 1 196 ? -25.874 -17.432 8.006 1.00 78.12 196 GLN A N 1
ATOM 1542 C CA . GLN A 1 196 ? -26.915 -18.036 8.843 1.00 78.12 196 GLN A CA 1
ATOM 1543 C C . GLN A 1 196 ? -27.219 -17.202 10.094 1.00 78.12 196 GLN A C 1
ATOM 1545 O O . GLN A 1 196 ? -28.384 -17.055 10.462 1.00 78.12 196 GLN A O 1
ATOM 1550 N N . GLN A 1 197 ? -26.193 -16.646 10.745 1.00 70.31 197 GLN A N 1
ATOM 1551 C CA . GLN A 1 197 ? -26.363 -15.843 11.961 1.00 70.31 197 GLN A CA 1
ATOM 1552 C C . GLN A 1 197 ? -26.925 -14.446 11.685 1.00 70.31 197 GLN A C 1
ATOM 1554 O O . GLN A 1 197 ? -27.665 -13.926 12.517 1.00 70.31 197 GLN A O 1
ATOM 1559 N N . ALA A 1 198 ? -26.633 -13.856 10.523 1.00 54.50 198 ALA A N 1
ATOM 1560 C CA . ALA A 1 198 ? -27.162 -12.551 10.128 1.00 54.50 198 ALA A CA 1
ATOM 1561 C C . ALA A 1 198 ? -28.672 -12.569 9.816 1.00 54.50 198 ALA A C 1
ATOM 1563 O O . ALA A 1 198 ? -29.275 -11.516 9.628 1.00 54.50 198 ALA A O 1
ATOM 1564 N N . GLY A 1 199 ? -29.300 -13.751 9.751 1.00 50.81 199 GLY A N 1
ATOM 1565 C CA . GLY A 1 199 ? -30.735 -13.876 9.499 1.00 50.81 199 GLY A CA 1
ATOM 1566 C C . GLY A 1 199 ? -31.163 -13.404 8.106 1.00 50.81 199 GLY A C 1
ATOM 1567 O O . GLY A 1 199 ? -32.350 -13.165 7.895 1.00 50.81 199 GLY A O 1
ATOM 1568 N N . VAL A 1 200 ? -30.223 -13.272 7.160 1.00 40.94 200 VAL A N 1
ATOM 1569 C CA . VAL A 1 200 ? -30.513 -12.891 5.773 1.00 40.94 200 VAL A CA 1
ATOM 1570 C C . VAL A 1 200 ? -31.107 -14.109 5.059 1.00 40.94 200 VAL A C 1
ATOM 1572 O O . VAL A 1 200 ? -30.410 -15.114 4.886 1.00 40.94 200 VAL A O 1
ATOM 1575 N N . PRO A 1 201 ? -32.387 -14.083 4.644 1.00 37.47 201 PRO A N 1
ATOM 1576 C CA . PRO A 1 201 ? -32.952 -15.182 3.880 1.00 37.47 201 PRO A CA 1
ATOM 1577 C C . PRO A 1 201 ? -32.254 -15.241 2.519 1.00 37.47 201 PRO A C 1
ATOM 1579 O O . PRO A 1 201 ? -32.351 -14.306 1.726 1.00 37.47 201 PRO A O 1
ATOM 1582 N N . VAL A 1 202 ? -31.561 -16.347 2.234 1.00 35.72 202 VAL A N 1
ATOM 1583 C CA . VAL A 1 202 ? -30.981 -16.630 0.913 1.00 35.72 202 VAL A CA 1
ATOM 1584 C C . VAL A 1 202 ? -32.130 -16.810 -0.083 1.00 35.72 202 VAL A C 1
ATOM 1586 O O . VAL A 1 202 ? -32.636 -17.911 -0.283 1.00 35.72 202 VAL A O 1
ATOM 1589 N N . SER A 1 203 ? -32.582 -15.707 -0.673 1.00 35.75 203 SER A N 1
ATOM 1590 C CA . SER A 1 203 ? -33.478 -15.693 -1.827 1.00 35.75 203 SER A CA 1
ATOM 1591 C C . SER A 1 203 ? -32.694 -15.162 -3.022 1.00 35.75 203 SER A C 1
ATOM 1593 O O . SER A 1 203 ? -32.044 -14.125 -2.935 1.00 35.75 203 SER A O 1
ATOM 1595 N N . ALA A 1 204 ? -32.710 -15.927 -4.114 1.00 29.64 204 ALA A N 1
ATOM 1596 C CA . ALA A 1 204 ? -32.062 -15.601 -5.382 1.00 29.64 204 ALA A CA 1
ATOM 1597 C C . ALA A 1 204 ? -32.533 -14.236 -5.935 1.00 29.64 204 ALA A C 1
ATOM 1599 O O . ALA A 1 204 ? -33.663 -13.832 -5.648 1.00 29.64 204 ALA A O 1
ATOM 1600 N N . PRO A 1 205 ? -31.709 -13.531 -6.735 1.00 34.47 205 PRO A N 1
ATOM 1601 C CA . PRO A 1 205 ? -32.004 -12.165 -7.145 1.00 34.47 205 PRO A CA 1
ATOM 1602 C C . PRO A 1 205 ? -33.170 -12.146 -8.139 1.00 34.47 205 PRO A C 1
ATOM 1604 O O . PRO A 1 205 ? -33.110 -12.777 -9.195 1.00 34.47 205 PRO A O 1
ATOM 1607 N N . GLN A 1 206 ? -34.227 -11.413 -7.798 1.00 30.42 206 GLN A N 1
ATOM 1608 C CA . GLN A 1 206 ? -35.171 -10.874 -8.770 1.00 30.42 206 GLN A CA 1
ATOM 1609 C C . GLN A 1 206 ? -35.008 -9.356 -8.784 1.00 30.42 206 GLN A C 1
ATOM 1611 O O . GLN A 1 206 ? -35.115 -8.710 -7.743 1.00 30.42 206 GLN A O 1
ATOM 1616 N N . ASP A 1 207 ? -34.724 -8.829 -9.973 1.00 33.81 207 ASP A N 1
ATOM 1617 C CA . ASP A 1 207 ? -34.772 -7.410 -10.309 1.00 33.81 207 ASP A CA 1
ATOM 1618 C C . ASP A 1 207 ? -36.135 -6.820 -9.943 1.00 33.81 207 ASP A C 1
ATOM 1620 O O . ASP A 1 207 ? -37.151 -7.240 -10.498 1.00 33.81 207 ASP A O 1
ATOM 1624 N N . THR A 1 208 ? -36.150 -5.804 -9.080 1.00 32.62 208 THR A N 1
ATOM 1625 C CA . THR A 1 208 ? -37.208 -4.787 -9.068 1.00 32.62 208 THR A CA 1
ATOM 1626 C C . THR A 1 208 ? -36.673 -3.470 -8.518 1.00 32.62 208 THR A C 1
ATOM 1628 O O . THR A 1 208 ? -36.255 -3.403 -7.361 1.00 32.62 208 THR A O 1
ATOM 1631 N N . ASP A 1 209 ? -36.755 -2.431 -9.348 1.00 33.66 209 ASP A N 1
ATOM 1632 C CA . ASP A 1 209 ? -36.657 -1.020 -8.983 1.00 33.66 209 ASP A CA 1
ATOM 1633 C C . ASP A 1 209 ? -37.678 -0.662 -7.892 1.00 33.66 209 ASP A C 1
ATOM 1635 O O . ASP A 1 209 ? -38.883 -0.858 -8.078 1.00 33.66 209 ASP A O 1
ATOM 1639 N N . VAL A 1 210 ? -37.217 -0.098 -6.769 1.00 31.11 210 VAL A N 1
ATOM 1640 C CA . VAL A 1 210 ? -38.090 0.535 -5.768 1.00 31.11 210 VAL A CA 1
ATOM 1641 C C . VAL A 1 210 ? -37.454 1.833 -5.254 1.00 31.11 210 VAL A C 1
ATOM 1643 O O . VAL A 1 210 ? -36.350 1.845 -4.717 1.00 31.11 210 VAL A O 1
ATOM 1646 N N . GLU A 1 211 ? -38.208 2.916 -5.444 1.00 31.05 211 GLU A N 1
ATOM 1647 C CA . GLU A 1 211 ? -38.025 4.301 -4.977 1.00 31.05 211 GLU A CA 1
ATOM 1648 C C . GLU A 1 211 ? -37.876 4.446 -3.439 1.00 31.05 211 GLU A C 1
ATOM 1650 O O . GLU A 1 211 ? -38.267 3.553 -2.680 1.00 31.05 211 GLU A O 1
ATOM 1655 N N . PRO A 1 212 ? -37.336 5.580 -2.941 1.00 32.75 212 PRO A N 1
ATOM 1656 C CA . PRO A 1 212 ? -36.834 5.700 -1.577 1.00 32.75 212 PRO A CA 1
ATOM 1657 C C . PRO A 1 212 ? -37.951 5.898 -0.544 1.00 32.75 212 PRO A C 1
ATOM 1659 O O . PRO A 1 212 ? -38.768 6.816 -0.626 1.00 32.75 212 PRO A O 1
ATOM 1662 N N . ILE A 1 213 ? -37.933 5.064 0.499 1.00 29.66 213 ILE A N 1
ATOM 1663 C CA . ILE A 1 213 ? -38.815 5.196 1.661 1.00 29.66 213 ILE A CA 1
ATOM 1664 C C . ILE A 1 213 ? -38.237 6.227 2.632 1.00 29.66 213 ILE A C 1
ATOM 1666 O O . ILE A 1 213 ? -37.153 6.074 3.192 1.00 29.66 213 ILE A O 1
ATOM 1670 N N . SER A 1 214 ? -39.021 7.278 2.845 1.00 29.39 214 SER A N 1
ATOM 1671 C CA . SER A 1 214 ? -38.808 8.347 3.808 1.00 29.39 214 SER A CA 1
ATOM 1672 C C . SER A 1 214 ? -39.2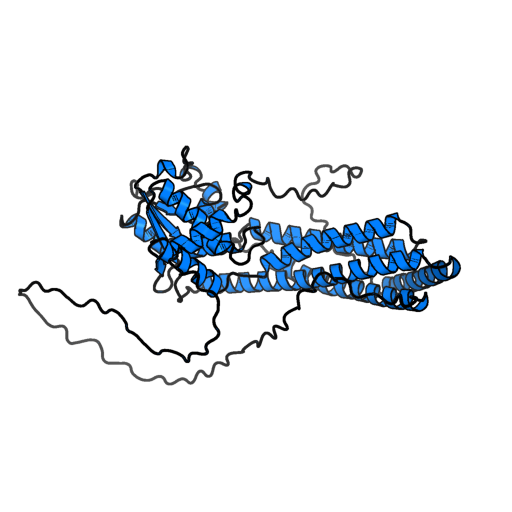44 7.954 5.232 1.00 29.39 214 SER A C 1
ATOM 1674 O O . SER A 1 214 ? -40.344 7.435 5.398 1.00 29.39 214 SER A O 1
ATOM 1676 N N . TYR A 1 215 ? -38.428 8.337 6.224 1.00 33.69 215 TYR A N 1
ATOM 1677 C CA . TYR A 1 215 ? -38.709 8.539 7.662 1.00 33.69 215 TYR A CA 1
ATOM 1678 C C . TYR A 1 215 ? -39.277 7.397 8.518 1.00 33.69 215 TYR A C 1
ATOM 1680 O O . TYR A 1 215 ? -40.397 6.960 8.303 1.00 33.69 215 TYR A O 1
ATOM 1688 N N . LEU A 1 216 ? -38.602 7.121 9.647 1.00 32.66 216 LEU A N 1
ATOM 1689 C CA . LEU A 1 216 ? -39.220 6.922 10.973 1.00 32.66 216 LEU A CA 1
ATOM 1690 C C . LEU A 1 216 ? -38.225 7.301 12.109 1.00 32.66 216 LEU A C 1
ATOM 1692 O O . LEU A 1 216 ? -37.032 7.442 11.839 1.00 32.66 216 LEU A O 1
ATOM 1696 N N . PRO A 1 217 ? -38.708 7.576 13.341 1.00 37.88 217 PRO A N 1
ATOM 1697 C CA . PRO A 1 217 ? -38.297 8.739 14.127 1.00 37.88 217 PRO A CA 1
ATOM 1698 C C . PRO A 1 217 ? -37.429 8.424 15.357 1.00 37.88 217 PRO A C 1
ATOM 1700 O O . PRO A 1 217 ? -37.324 7.287 15.813 1.00 37.88 217 PRO A O 1
ATOM 1703 N N . GLU A 1 218 ? -36.858 9.493 15.919 1.00 30.73 218 GLU A N 1
ATOM 1704 C CA . GLU A 1 218 ? -36.158 9.531 17.205 1.00 30.73 218 GLU A CA 1
ATOM 1705 C C . GLU A 1 218 ? -37.013 8.979 18.357 1.00 30.73 218 GLU A C 1
ATOM 1707 O O . GLU A 1 218 ? -38.110 9.463 18.644 1.00 30.73 218 GLU A O 1
ATOM 1712 N N . PHE A 1 219 ? -36.463 8.001 19.080 1.00 28.88 219 PHE A N 1
ATOM 1713 C CA . PHE A 1 219 ? -36.979 7.577 20.376 1.00 28.88 219 PHE A CA 1
ATOM 1714 C C . PHE A 1 219 ? -36.574 8.592 21.453 1.00 28.88 219 PHE A C 1
ATOM 1716 O O . PHE A 1 219 ? -35.432 8.624 21.911 1.00 28.88 219 PHE A O 1
ATOM 1723 N N . SER A 1 220 ? -37.541 9.409 21.869 1.00 26.84 220 SER A N 1
ATOM 1724 C CA . SER A 1 220 ? -37.470 10.238 23.071 1.00 26.84 220 SER A CA 1
ATOM 1725 C C . SER A 1 220 ? -37.953 9.428 24.277 1.00 26.84 220 SER A C 1
ATOM 1727 O O . SER A 1 220 ? -39.110 9.011 24.335 1.00 26.84 220 SER A O 1
ATOM 1729 N N . LEU A 1 221 ? -37.063 9.184 25.242 1.00 31.52 221 LEU A N 1
ATOM 1730 C CA . LEU A 1 221 ? -37.419 8.628 26.546 1.00 31.52 221 LEU A CA 1
ATOM 1731 C C . LEU A 1 221 ? -37.833 9.772 27.476 1.00 31.52 221 LEU A C 1
ATOM 1733 O O . LEU A 1 221 ? -36.986 10.458 28.045 1.00 31.52 221 LEU A O 1
ATOM 1737 N N . ALA A 1 222 ? -39.143 9.942 27.649 1.00 28.58 222 ALA A N 1
ATOM 1738 C CA . ALA A 1 222 ? -39.722 10.733 28.725 1.00 28.58 222 ALA A CA 1
ATOM 1739 C C . ALA A 1 222 ? -40.422 9.816 29.746 1.00 28.58 222 ALA A C 1
ATOM 1741 O O . ALA A 1 222 ? -41.413 9.162 29.438 1.00 28.58 222 ALA A O 1
ATOM 1742 N N . SER A 1 223 ? -39.870 9.839 30.962 1.00 32.88 223 SER A N 1
ATOM 1743 C CA . SER A 1 223 ? -40.563 9.957 32.255 1.00 32.88 223 SER A CA 1
ATOM 1744 C C . SER A 1 223 ? -41.546 8.867 32.711 1.00 32.88 223 SER A C 1
ATOM 1746 O O . SER A 1 223 ? -42.674 8.779 32.236 1.00 32.88 223 SER A O 1
ATOM 1748 N N . ALA A 1 224 ? -41.185 8.188 33.807 1.00 29.25 224 ALA A N 1
ATOM 1749 C CA . ALA A 1 224 ? -42.141 7.683 34.793 1.00 29.25 224 ALA A CA 1
ATOM 1750 C C . ALA A 1 224 ? -41.924 8.414 36.132 1.00 29.25 224 ALA A C 1
ATOM 1752 O O . ALA A 1 224 ? -40.803 8.512 36.631 1.00 29.25 224 ALA A O 1
ATOM 1753 N N . SER A 1 225 ? -43.020 8.968 36.645 1.00 29.28 225 SER A N 1
ATOM 1754 C CA . SER A 1 225 ? -43.157 9.875 37.785 1.00 29.28 225 SER A CA 1
ATOM 1755 C C . SER A 1 225 ? -42.904 9.244 39.156 1.00 29.28 225 SER A C 1
ATOM 1757 O O . SER A 1 225 ? -43.349 8.128 39.413 1.00 29.28 225 SER A O 1
ATOM 1759 N N . ILE A 1 226 ? -42.345 10.039 40.073 1.00 36.22 226 ILE A N 1
ATOM 1760 C CA . ILE A 1 226 ? -42.627 9.982 41.516 1.00 36.22 226 ILE A CA 1
ATOM 1761 C C . ILE A 1 226 ? -42.838 11.434 41.998 1.00 36.22 226 ILE A C 1
ATOM 1763 O O . ILE A 1 226 ? -41.944 12.268 41.868 1.00 36.22 226 ILE A O 1
ATOM 1767 N N . GLU A 1 227 ? -44.048 11.725 42.485 1.00 33.91 227 GLU A N 1
ATOM 1768 C CA . GLU A 1 227 ? -44.465 12.914 43.263 1.00 33.91 227 GLU A CA 1
ATOM 1769 C C . GLU A 1 227 ? -43.769 12.866 44.654 1.00 33.91 227 GLU A C 1
ATOM 1771 O O . GLU A 1 227 ? -43.459 11.776 45.123 1.00 33.91 227 GLU A O 1
ATOM 1776 N N . ASP A 1 228 ? -43.436 13.909 45.427 1.00 34.28 228 ASP A N 1
ATOM 1777 C CA . ASP A 1 228 ? -44.045 15.215 45.740 1.00 34.28 228 ASP A CA 1
ATOM 1778 C C . ASP A 1 228 ? -42.990 16.073 46.552 1.00 34.28 228 ASP A C 1
ATOM 1780 O O . ASP A 1 228 ? -41.823 15.679 46.592 1.00 34.28 228 ASP A O 1
ATOM 1784 N N . PRO A 1 229 ? -43.264 17.230 47.209 1.00 44.44 229 PRO A N 1
ATOM 1785 C CA . PRO A 1 229 ? -42.715 18.543 46.864 1.00 44.44 229 PRO A CA 1
ATOM 1786 C C . PRO A 1 229 ? -41.986 19.236 48.055 1.00 44.44 229 PRO A C 1
ATOM 1788 O O . PRO A 1 229 ? -41.836 18.678 49.139 1.00 44.44 229 PRO A O 1
ATOM 1791 N N . ARG A 1 230 ? -41.688 20.539 47.892 1.00 30.14 230 ARG A N 1
ATOM 1792 C CA . ARG A 1 230 ? -41.261 21.557 48.898 1.00 30.14 230 ARG A CA 1
ATOM 1793 C C . ARG A 1 230 ? -39.743 21.759 49.021 1.00 30.14 230 ARG A C 1
ATOM 1795 O O . ARG A 1 230 ? -39.090 21.036 49.753 1.00 30.14 230 ARG A O 1
ATOM 1802 N N . THR A 1 231 ? -39.218 22.813 48.378 1.00 32.59 231 THR A N 1
ATOM 1803 C CA . THR A 1 231 ? -38.858 24.123 48.994 1.00 32.59 231 THR A CA 1
ATOM 1804 C C . THR A 1 231 ? -38.045 25.008 48.016 1.00 32.59 231 THR A C 1
ATOM 1806 O O . THR A 1 231 ? -36.915 24.647 47.733 1.00 32.59 231 THR A O 1
ATOM 1809 N N . LEU A 1 232 ? -38.647 26.134 47.559 1.00 31.11 232 LEU A N 1
ATOM 1810 C CA . LEU A 1 232 ? -38.139 27.509 47.219 1.00 31.11 232 LEU A CA 1
ATOM 1811 C C . LEU A 1 232 ? -36.750 27.742 46.541 1.00 31.11 232 LEU A C 1
ATOM 1813 O O . LEU A 1 232 ? -35.838 26.967 46.790 1.00 31.11 232 LEU A O 1
ATOM 1817 N N . PRO A 1 233 ? -36.447 28.914 45.903 1.00 37.34 233 PRO A N 1
ATOM 1818 C CA . PRO A 1 233 ? -37.232 29.966 45.211 1.00 37.34 233 PRO A CA 1
ATOM 1819 C C . PRO A 1 233 ? -36.655 30.287 43.777 1.00 37.34 233 PRO A C 1
ATOM 1821 O O . PRO A 1 233 ? -35.777 29.562 43.310 1.00 37.34 233 PRO A O 1
ATOM 1824 N N . PRO A 1 234 ? -37.124 31.318 43.023 1.00 31.56 234 PRO A N 1
ATOM 1825 C CA . PRO A 1 234 ? -36.876 31.438 41.580 1.00 31.56 234 PRO A CA 1
ATOM 1826 C C . PRO A 1 234 ? -35.649 32.295 41.218 1.00 31.56 234 PRO A C 1
ATOM 1828 O O . PRO A 1 234 ? -35.462 33.385 41.754 1.00 31.56 234 PRO A O 1
ATOM 1831 N N . LEU A 1 235 ? -34.881 31.857 40.214 1.00 28.27 235 LEU A N 1
ATOM 1832 C CA . LEU A 1 235 ? -33.890 32.678 39.507 1.00 28.27 235 LEU A CA 1
ATOM 1833 C C . LEU A 1 235 ? -34.372 32.967 38.079 1.00 28.27 235 LEU A C 1
ATOM 1835 O O . LEU A 1 235 ? -33.949 32.347 37.109 1.00 28.27 235 LEU A O 1
ATOM 1839 N N . GLN A 1 236 ? -35.270 33.946 37.960 1.00 33.19 236 GLN A N 1
ATOM 1840 C CA . GLN A 1 236 ? -35.395 34.745 36.743 1.00 33.19 236 GLN A CA 1
ATOM 1841 C C . GLN A 1 236 ? -34.373 35.878 36.816 1.00 33.19 236 GLN A C 1
ATOM 1843 O O . GLN A 1 236 ? -34.648 36.933 37.376 1.00 33.19 236 GLN A O 1
ATOM 1848 N N . SER A 1 237 ? -33.182 35.648 36.277 1.00 36.28 237 SER A N 1
ATOM 1849 C CA . SER A 1 237 ? -32.288 36.676 35.737 1.00 36.28 237 SER A CA 1
ATOM 1850 C C . SER A 1 237 ? -31.085 35.965 35.130 1.00 36.28 237 SER A C 1
ATOM 1852 O O . SER A 1 237 ? -30.622 34.986 35.699 1.00 36.28 237 SER A O 1
ATOM 1854 N N . ILE A 1 238 ? -30.555 36.506 34.033 1.00 32.28 238 ILE A N 1
ATOM 1855 C CA . ILE A 1 238 ? -29.443 35.995 33.212 1.00 32.28 238 ILE A CA 1
ATOM 1856 C C . ILE A 1 238 ? -29.913 35.093 32.060 1.00 32.28 238 ILE A C 1
ATOM 1858 O O . ILE A 1 238 ? -29.688 33.895 32.053 1.00 32.28 238 ILE A O 1
ATOM 1862 N N . PHE A 1 239 ? -30.576 35.699 31.072 1.00 30.73 239 PHE A N 1
ATOM 1863 C CA . PHE A 1 239 ? -30.249 35.525 29.646 1.00 30.73 239 PHE A CA 1
ATOM 1864 C C . PHE A 1 239 ? -31.015 36.581 28.835 1.00 30.73 239 PHE A C 1
ATOM 1866 O O . PHE A 1 239 ? -32.108 36.364 28.314 1.00 30.73 239 PHE A O 1
ATOM 1873 N N . LYS A 1 240 ? -30.451 37.789 28.785 1.00 29.69 240 LYS A N 1
ATOM 1874 C CA . LYS A 1 240 ? -30.778 38.817 27.793 1.00 29.69 240 LYS A CA 1
ATOM 1875 C C . LYS A 1 240 ? -29.579 39.755 27.704 1.00 29.69 240 LYS A C 1
ATOM 1877 O O . LYS A 1 240 ? -29.125 40.210 28.745 1.00 29.69 240 LYS A O 1
ATOM 1882 N N . GLN A 1 241 ? -29.161 40.059 26.472 1.00 29.16 241 GLN A N 1
ATOM 1883 C CA . GLN A 1 241 ? -27.896 40.685 26.039 1.00 29.16 241 GLN A CA 1
ATOM 1884 C C . GLN A 1 241 ? -26.833 39.601 25.760 1.00 29.16 241 GLN A C 1
ATOM 1886 O O . GLN A 1 241 ? -26.415 38.914 26.675 1.00 29.16 241 GLN A O 1
ATOM 1891 N N . LEU A 1 242 ? -26.407 39.324 24.526 1.00 27.94 242 LEU A N 1
ATOM 1892 C CA . LEU A 1 242 ? -26.230 40.212 23.381 1.00 27.94 242 LEU A CA 1
ATOM 1893 C C . LEU A 1 242 ? -26.669 39.558 22.066 1.00 27.94 242 LEU A C 1
ATOM 1895 O O . LEU A 1 242 ? -26.471 38.375 21.815 1.00 27.94 242 LEU A O 1
ATOM 1899 N N . SER A 1 243 ? -27.279 40.412 21.258 1.00 29.22 243 SER A N 1
ATOM 1900 C CA . SER A 1 243 ? -27.675 40.232 19.874 1.00 29.22 243 SER A CA 1
ATOM 1901 C C . SER A 1 243 ? -26.611 40.879 18.985 1.00 29.22 243 SER A C 1
ATOM 1903 O O . SER A 1 243 ? -26.008 41.865 19.405 1.00 29.22 243 SER A O 1
ATOM 1905 N N . LEU A 1 244 ? -26.540 40.402 17.740 1.00 34.00 244 LEU A N 1
ATOM 1906 C CA . LEU A 1 244 ? -26.026 41.074 16.538 1.00 34.00 244 LEU A CA 1
ATOM 1907 C C . LEU A 1 244 ? -24.506 41.143 16.352 1.00 34.00 244 LEU A C 1
ATOM 1909 O O . LEU A 1 244 ? -23.804 41.967 16.931 1.00 34.00 244 LEU A O 1
ATOM 1913 N N . GLY A 1 245 ? -24.066 40.332 15.397 1.00 27.53 245 GLY A N 1
ATOM 1914 C CA . GLY A 1 245 ? -22.844 40.494 14.631 1.00 27.53 245 GLY A CA 1
ATOM 1915 C C . GLY A 1 245 ? -22.980 39.664 13.363 1.00 27.53 245 GLY A C 1
ATOM 1916 O O . GLY A 1 245 ? -22.512 38.534 13.331 1.00 27.53 245 GLY A O 1
ATOM 1917 N N . ASP A 1 246 ? -23.700 40.205 12.375 1.00 38.59 246 ASP A N 1
ATOM 1918 C CA . ASP A 1 246 ? -23.579 39.789 10.977 1.00 38.59 246 ASP A CA 1
ATOM 1919 C C . ASP A 1 246 ? -22.112 39.936 10.567 1.00 38.59 246 ASP A C 1
ATOM 1921 O O . ASP A 1 246 ? -21.556 41.037 10.603 1.00 38.59 246 ASP A O 1
ATOM 1925 N N . SER A 1 247 ? -21.502 38.836 10.153 1.00 33.59 247 SER A N 1
ATOM 1926 C CA . SER A 1 247 ? -20.331 38.860 9.289 1.00 33.59 247 SER A CA 1
ATOM 1927 C C . SER A 1 247 ? -20.388 37.631 8.398 1.00 33.59 247 SER A C 1
ATOM 1929 O O . SER A 1 247 ? -20.021 36.528 8.796 1.00 33.59 247 SER A O 1
ATOM 1931 N N . ASP A 1 248 ? -20.966 37.869 7.226 1.00 39.47 248 ASP A N 1
ATOM 1932 C CA . ASP A 1 248 ? -20.528 37.386 5.921 1.00 39.47 248 ASP A CA 1
ATOM 1933 C C . ASP A 1 248 ? -19.143 36.707 5.976 1.00 39.47 248 ASP A C 1
ATOM 1935 O O . ASP A 1 248 ? -18.113 37.375 6.067 1.00 39.47 248 ASP A O 1
ATOM 1939 N N . ASP A 1 249 ? -19.127 35.375 5.958 1.00 31.78 249 ASP A N 1
ATOM 1940 C CA . ASP A 1 249 ? -17.917 34.585 5.730 1.00 31.78 249 ASP A CA 1
ATOM 1941 C C . ASP A 1 249 ? -18.241 33.550 4.650 1.00 31.78 249 ASP A C 1
ATOM 1943 O O . ASP A 1 249 ? -18.474 32.363 4.889 1.00 31.78 249 ASP A O 1
ATOM 1947 N N . SER A 1 250 ? -18.336 34.052 3.418 1.00 34.75 250 SER A N 1
ATOM 1948 C CA . SER A 1 250 ? -18.274 33.259 2.197 1.00 34.75 250 SER A CA 1
ATOM 1949 C C . SER A 1 250 ? -16.866 32.681 2.068 1.00 34.75 250 SER A C 1
ATOM 1951 O O . SER A 1 250 ? -16.027 33.173 1.309 1.00 34.75 250 SER A O 1
ATOM 1953 N N . ARG A 1 251 ? -16.585 31.645 2.852 1.00 32.53 251 ARG A N 1
ATOM 1954 C CA . ARG A 1 251 ? -15.349 30.889 2.749 1.00 32.53 251 ARG A CA 1
ATOM 1955 C C . ARG A 1 251 ? -15.559 29.802 1.706 1.00 32.53 251 ARG A C 1
ATOM 1957 O O . ARG A 1 251 ? -16.270 28.831 1.939 1.00 32.53 251 ARG A O 1
ATOM 1964 N N . ALA A 1 252 ? -14.973 30.041 0.537 1.00 33.81 252 ALA A N 1
ATOM 1965 C CA . ALA A 1 252 ? -14.916 29.106 -0.571 1.00 33.81 252 ALA A CA 1
ATOM 1966 C C . ALA A 1 252 ? -14.469 27.727 -0.066 1.00 33.81 252 ALA A C 1
ATOM 1968 O O . ALA A 1 252 ? -13.342 27.554 0.403 1.00 33.81 252 ALA A O 1
ATOM 1969 N N . GLU A 1 253 ? -15.372 26.755 -0.154 1.00 31.36 253 GLU A N 1
ATOM 1970 C CA . GLU A 1 253 ? -14.988 25.358 -0.225 1.00 31.36 253 GLU A CA 1
ATOM 1971 C C . GLU A 1 253 ? -14.229 25.188 -1.544 1.00 31.36 253 GLU A C 1
ATOM 1973 O O . GLU A 1 253 ? -14.828 25.068 -2.613 1.00 31.36 253 GLU A O 1
ATOM 1978 N N . GLU A 1 254 ? -12.895 25.228 -1.483 1.00 31.34 254 GLU A N 1
ATOM 1979 C CA . GLU A 1 254 ? -12.059 24.598 -2.503 1.00 31.34 254 GLU A CA 1
ATOM 1980 C C . GLU A 1 254 ? -12.338 23.096 -2.439 1.00 31.34 254 GLU A C 1
ATOM 1982 O O . GLU A 1 254 ? -11.696 22.311 -1.741 1.00 31.34 254 GLU A O 1
ATOM 1987 N N . SER A 1 255 ? -13.380 22.718 -3.164 1.00 25.16 255 SER A N 1
ATOM 1988 C CA . SER A 1 255 ? -13.577 21.385 -3.685 1.00 25.16 255 SER A CA 1
ATOM 1989 C C . SER A 1 255 ? -12.384 21.103 -4.595 1.00 25.16 255 SER A C 1
ATOM 1991 O O . SER A 1 255 ? -12.358 21.463 -5.768 1.00 25.16 255 SER A O 1
ATOM 1993 N N . CYS A 1 256 ? -11.354 20.463 -4.043 1.00 25.66 256 CYS A N 1
ATOM 1994 C CA . CYS A 1 256 ? -10.477 19.630 -4.850 1.00 25.66 256 CYS A CA 1
ATOM 1995 C C . CYS A 1 256 ? -11.354 18.498 -5.388 1.00 25.66 256 CYS A C 1
ATOM 1997 O O . CYS A 1 256 ? -11.487 17.456 -4.745 1.00 25.66 256 CYS A O 1
ATOM 1999 N N . GLU A 1 257 ? -11.996 18.732 -6.535 1.00 24.84 257 GLU A N 1
ATOM 2000 C CA . GLU A 1 257 ? -12.493 17.672 -7.403 1.00 24.84 257 GLU A CA 1
ATOM 2001 C C . GLU A 1 257 ? -11.289 16.802 -7.765 1.00 24.84 257 GLU A C 1
ATOM 2003 O O . GLU A 1 257 ? -10.515 17.061 -8.686 1.00 24.84 257 GLU A O 1
ATOM 2008 N N . PHE A 1 258 ? -11.081 15.796 -6.926 1.00 35.09 258 PHE A N 1
ATOM 2009 C CA . PHE A 1 258 ? -10.200 14.685 -7.174 1.00 35.09 258 PHE A CA 1
ATOM 2010 C C . PHE A 1 258 ? -10.843 13.923 -8.331 1.00 35.09 258 PHE A C 1
ATOM 2012 O O . PHE A 1 258 ? -11.843 13.229 -8.152 1.00 35.09 258 PHE A O 1
ATOM 2019 N N . ILE A 1 259 ? -10.323 14.132 -9.540 1.00 26.95 259 ILE A N 1
ATOM 2020 C CA . ILE A 1 259 ? -10.645 13.291 -10.687 1.00 26.95 259 ILE A CA 1
ATOM 2021 C C . ILE A 1 259 ? -10.022 11.924 -10.383 1.00 26.95 259 ILE A C 1
ATOM 2023 O O . ILE A 1 259 ? -8.879 11.644 -10.737 1.00 26.95 259 ILE A O 1
ATOM 2027 N N . GLU A 1 260 ? -10.767 11.088 -9.662 1.00 31.14 260 GLU A N 1
ATOM 2028 C CA . GLU A 1 260 ? -10.607 9.640 -9.705 1.00 31.14 260 GLU A CA 1
ATOM 2029 C C . GLU A 1 260 ? -10.997 9.201 -11.112 1.00 31.14 260 GLU A C 1
ATOM 2031 O O . GLU A 1 260 ? -12.131 8.806 -11.371 1.00 31.14 260 GLU A O 1
ATOM 2036 N N . GLU A 1 261 ? -10.054 9.272 -12.052 1.00 26.55 261 GLU A N 1
ATOM 2037 C CA . GLU A 1 261 ? -10.083 8.264 -13.098 1.00 26.55 261 GLU A CA 1
ATOM 2038 C C . GLU A 1 261 ? -9.707 6.948 -12.415 1.00 26.55 261 GLU A C 1
ATOM 2040 O O . GLU A 1 261 ? -8.590 6.825 -11.897 1.00 26.55 261 GLU A O 1
ATOM 2045 N N . PRO A 1 262 ? -10.623 5.968 -12.334 1.00 27.41 262 PRO A N 1
ATOM 2046 C CA . PRO A 1 262 ? -10.269 4.669 -11.811 1.00 27.41 262 PRO A CA 1
ATOM 2047 C C . PRO A 1 262 ? -9.158 4.124 -12.703 1.00 27.41 262 PRO A C 1
ATOM 2049 O O . PRO A 1 262 ? -9.385 3.832 -13.881 1.00 27.41 262 PRO A O 1
ATOM 2052 N N . ILE A 1 263 ? -7.955 3.984 -12.135 1.00 37.19 263 ILE A N 1
ATOM 2053 C CA . ILE A 1 263 ? -6.892 3.168 -12.713 1.00 37.19 263 ILE A CA 1
ATOM 2054 C C . ILE A 1 263 ? -7.509 1.782 -12.835 1.00 37.19 263 ILE A C 1
ATOM 2056 O O . ILE A 1 263 ? -7.641 1.035 -11.863 1.00 37.19 263 ILE A O 1
ATOM 2060 N N . SER A 1 264 ? -8.008 1.501 -14.034 1.00 30.97 264 SER A N 1
ATOM 2061 C CA . SER A 1 264 ? -8.633 0.241 -14.370 1.00 30.97 264 SER A CA 1
ATOM 2062 C C . SER A 1 264 ? -7.585 -0.811 -14.087 1.00 30.97 264 SER A C 1
ATOM 2064 O O . SER A 1 264 ? -6.558 -0.843 -14.762 1.00 30.97 264 SER A O 1
ATOM 2066 N N . LYS A 1 265 ? -7.823 -1.620 -13.047 1.00 35.62 265 LYS A N 1
ATOM 2067 C CA . LYS A 1 265 ? -7.028 -2.807 -12.738 1.00 35.62 265 LYS A CA 1
ATOM 2068 C C . LYS A 1 265 ? -6.830 -3.537 -14.054 1.00 35.62 265 LYS A C 1
ATOM 2070 O O . LYS A 1 265 ? -7.795 -4.076 -14.604 1.00 35.62 265 LYS A O 1
ATOM 2075 N N . SER A 1 266 ? -5.617 -3.474 -14.594 1.00 33.94 266 SER A N 1
ATOM 2076 C CA . SER A 1 266 ? -5.252 -4.194 -15.798 1.00 33.94 266 SER A CA 1
ATOM 2077 C C . SER A 1 266 ? -5.460 -5.660 -15.461 1.00 33.94 266 SER A C 1
ATOM 2079 O O . SER A 1 266 ? -4.719 -6.271 -14.695 1.00 33.94 266 SER A O 1
ATOM 2081 N N . SER A 1 267 ? -6.581 -6.198 -15.937 1.00 31.22 267 SER A N 1
ATOM 2082 C CA . SER A 1 267 ? -6.886 -7.609 -15.770 1.00 31.22 267 SER A CA 1
ATOM 2083 C C . SER A 1 267 ? -5.716 -8.404 -16.350 1.00 31.22 267 SER A C 1
ATOM 2085 O O . SER A 1 267 ? -5.137 -7.967 -17.353 1.00 31.22 267 SER A O 1
ATOM 2087 N N . PRO A 1 268 ? -5.348 -9.549 -15.751 1.00 36.38 268 PRO A N 1
ATOM 2088 C CA . PRO A 1 268 ? -4.317 -10.399 -16.319 1.00 36.38 268 PRO A CA 1
ATOM 2089 C C . PRO A 1 268 ? -4.727 -10.703 -17.757 1.00 36.38 268 PRO A C 1
ATOM 2091 O O . PRO A 1 268 ? -5.836 -11.180 -18.001 1.00 36.38 268 PRO A O 1
ATOM 2094 N N . ILE A 1 269 ? -3.855 -10.322 -18.693 1.00 43.31 269 ILE A N 1
ATOM 2095 C CA . ILE A 1 269 ? -4.038 -10.426 -20.139 1.00 43.31 269 ILE A CA 1
ATOM 2096 C C . ILE A 1 269 ? -4.413 -11.875 -20.459 1.00 43.31 269 ILE A C 1
ATOM 2098 O O . ILE A 1 269 ? -3.562 -12.758 -20.544 1.00 43.31 269 ILE A O 1
ATOM 2102 N N . SER A 1 270 ? -5.713 -12.131 -20.579 1.00 38.41 270 SER A N 1
ATOM 2103 C CA . SER A 1 270 ? -6.256 -13.441 -20.899 1.00 38.41 270 SER A CA 1
ATOM 2104 C C . SER A 1 270 ? -6.482 -13.492 -22.401 1.00 38.41 270 SER A C 1
ATOM 2106 O O . SER A 1 270 ? -7.451 -12.945 -22.920 1.00 38.41 270 SER A O 1
ATOM 2108 N N . GLY A 1 271 ? -5.528 -14.113 -23.095 1.00 42.84 271 GLY A N 1
ATOM 2109 C CA . GLY A 1 271 ? -5.771 -14.860 -24.327 1.00 42.84 271 GLY A CA 1
ATOM 2110 C C . GLY A 1 271 ? -6.474 -14.133 -25.472 1.00 42.84 271 GLY A C 1
ATOM 2111 O O . GLY A 1 271 ? -7.360 -14.717 -26.092 1.00 42.84 271 GLY A O 1
ATOM 2112 N N . ALA A 1 272 ? -6.071 -12.909 -25.813 1.00 41.00 272 ALA A N 1
ATOM 2113 C CA . ALA A 1 272 ? -6.296 -12.423 -27.171 1.00 41.00 272 ALA A CA 1
ATOM 2114 C C . ALA A 1 272 ? -5.268 -13.103 -28.086 1.00 41.00 272 ALA A C 1
ATOM 2116 O O . ALA A 1 272 ? -4.065 -12.989 -27.863 1.00 41.00 272 ALA A O 1
ATOM 2117 N N . SER A 1 273 ? -5.754 -13.846 -29.082 1.00 43.62 273 SER A N 1
ATOM 2118 C CA . SER A 1 273 ? -4.960 -14.436 -30.160 1.00 43.62 273 SER A CA 1
ATOM 2119 C C . SER A 1 273 ? -4.129 -13.344 -30.838 1.00 43.62 273 SER A C 1
ATOM 2121 O O . SER A 1 273 ? -4.627 -12.630 -31.705 1.00 43.62 273 SER A O 1
ATOM 2123 N N . THR A 1 274 ? -2.876 -13.198 -30.409 1.00 44.53 274 THR A N 1
ATOM 2124 C CA . THR A 1 274 ? -1.889 -12.306 -31.005 1.00 44.53 274 THR A CA 1
ATOM 2125 C C . THR A 1 274 ? -1.551 -12.835 -32.385 1.00 44.53 274 THR A C 1
ATOM 2127 O O . THR A 1 274 ? -0.799 -13.801 -32.527 1.00 44.53 274 THR A O 1
ATOM 2130 N N . ASP A 1 275 ? -2.114 -12.193 -33.401 1.00 46.53 275 ASP A N 1
ATOM 2131 C CA . ASP A 1 275 ? -1.462 -12.099 -34.696 1.00 46.53 275 ASP A CA 1
ATOM 2132 C C . ASP A 1 275 ? -0.055 -11.553 -34.405 1.00 46.53 275 ASP A C 1
ATOM 2134 O O . ASP A 1 275 ? 0.088 -10.444 -33.884 1.00 46.53 275 ASP A O 1
ATOM 2138 N N . VAL A 1 276 ? 0.974 -12.394 -34.555 1.00 56.12 276 VAL A N 1
ATOM 2139 C CA . VAL A 1 276 ? 2.361 -12.045 -34.222 1.00 56.12 276 VAL A CA 1
ATOM 2140 C C . VAL A 1 276 ? 2.824 -11.060 -35.283 1.00 56.12 276 VAL A C 1
ATOM 2142 O O . VAL A 1 276 ? 3.432 -11.427 -36.286 1.00 56.12 276 VAL A O 1
ATOM 2145 N N . THR A 1 277 ? 2.486 -9.790 -35.088 1.00 73.31 277 THR A N 1
ATOM 2146 C CA . THR A 1 277 ? 3.068 -8.695 -35.847 1.00 73.31 277 THR A CA 1
ATOM 2147 C C . THR A 1 277 ? 4.576 -8.797 -35.678 1.00 73.31 277 THR A C 1
ATOM 2149 O O . THR A 1 277 ? 5.080 -8.772 -34.553 1.00 73.31 277 THR A O 1
ATOM 2152 N N . HIS A 1 278 ? 5.287 -8.986 -36.788 1.00 88.06 278 HIS A N 1
ATOM 2153 C CA . HIS A 1 278 ? 6.743 -9.019 -36.812 1.00 88.06 278 HIS A CA 1
ATOM 2154 C C . HIS A 1 278 ? 7.280 -7.705 -36.237 1.00 88.06 278 HIS A C 1
ATOM 2156 O O . HIS A 1 278 ? 7.249 -6.682 -36.913 1.00 88.06 278 HIS A O 1
ATOM 2162 N N . ILE A 1 279 ? 7.748 -7.739 -34.987 1.00 94.12 279 ILE A N 1
ATOM 2163 C CA . ILE A 1 279 ? 8.403 -6.598 -34.346 1.00 94.12 279 ILE A CA 1
ATOM 2164 C C . ILE A 1 279 ? 9.739 -6.388 -35.061 1.00 94.12 279 ILE A C 1
ATOM 2166 O O . ILE A 1 279 ? 10.574 -7.298 -35.096 1.00 94.12 279 ILE A O 1
ATOM 2170 N N . THR A 1 280 ? 9.934 -5.218 -35.663 1.00 95.69 280 THR A N 1
ATOM 2171 C CA . THR A 1 280 ? 11.173 -4.894 -36.376 1.00 95.69 280 THR A CA 1
ATOM 2172 C C . THR A 1 280 ? 12.249 -4.383 -35.413 1.00 95.69 280 THR A C 1
ATOM 2174 O O . THR A 1 280 ? 11.971 -4.005 -34.275 1.00 95.69 280 THR A O 1
ATOM 2177 N N . ALA A 1 281 ? 13.508 -4.358 -35.858 1.00 95.06 281 ALA A N 1
ATOM 2178 C CA . ALA A 1 281 ? 14.604 -3.808 -35.057 1.00 95.06 281 ALA A CA 1
ATOM 2179 C C . ALA A 1 281 ? 14.424 -2.306 -34.758 1.00 95.06 281 ALA A C 1
ATOM 2181 O O . ALA A 1 281 ? 14.808 -1.845 -33.682 1.00 95.06 281 ALA A O 1
ATOM 2182 N N . GLU A 1 282 ? 13.813 -1.564 -35.686 1.00 95.75 282 GLU A N 1
ATOM 2183 C CA . GLU A 1 282 ? 13.507 -0.138 -35.531 1.00 95.75 282 GLU A CA 1
ATOM 2184 C C . GLU A 1 282 ? 12.436 0.083 -34.457 1.00 95.75 282 GLU A C 1
ATOM 2186 O O . GLU A 1 282 ? 12.602 0.961 -33.608 1.00 95.75 282 GLU A O 1
ATOM 2191 N N . ASP A 1 283 ? 11.403 -0.769 -34.420 1.00 96.38 283 ASP A N 1
ATOM 2192 C CA . ASP A 1 283 ? 10.368 -0.727 -33.379 1.00 96.38 283 ASP A CA 1
ATOM 2193 C C . ASP A 1 283 ? 10.980 -0.967 -31.994 1.00 96.38 283 ASP A C 1
ATOM 2195 O O . ASP A 1 283 ? 10.740 -0.200 -31.062 1.00 96.38 283 ASP A O 1
ATOM 2199 N N . ILE A 1 284 ? 11.837 -1.990 -31.861 1.00 95.69 284 ILE A N 1
ATOM 2200 C CA . ILE A 1 284 ? 12.520 -2.294 -30.593 1.00 95.69 284 ILE A CA 1
ATOM 2201 C C . ILE A 1 284 ? 13.388 -1.117 -30.152 1.00 95.69 284 ILE A C 1
ATOM 2203 O O . ILE A 1 284 ? 13.359 -0.737 -28.983 1.00 95.69 284 ILE A O 1
ATOM 2207 N N . GLN A 1 285 ? 14.154 -0.524 -31.069 1.00 96.19 285 GLN A N 1
ATOM 2208 C CA . GLN A 1 285 ? 15.006 0.620 -30.758 1.00 96.19 285 GLN A CA 1
ATOM 2209 C C . GLN A 1 285 ? 14.189 1.839 -30.306 1.00 96.19 285 GLN A C 1
ATOM 2211 O O . GLN A 1 285 ? 14.558 2.490 -29.324 1.00 96.19 285 GLN A O 1
ATOM 2216 N N . SER A 1 286 ? 13.093 2.147 -31.004 1.00 96.69 286 SER A N 1
ATOM 2217 C CA . SER A 1 286 ? 12.190 3.250 -30.661 1.00 96.69 286 SER A CA 1
ATOM 2218 C C . SER A 1 286 ? 11.575 3.047 -29.276 1.00 96.69 286 SER A C 1
ATOM 2220 O O . SER A 1 286 ? 11.638 3.939 -28.430 1.00 96.69 286 SER A O 1
ATOM 2222 N N . GLU A 1 287 ? 11.061 1.850 -28.996 1.00 97.44 287 GLU A N 1
ATOM 2223 C CA . GLU A 1 287 ? 10.465 1.531 -27.697 1.00 97.44 287 GLU A CA 1
ATOM 2224 C C . GLU A 1 287 ? 11.497 1.565 -26.561 1.00 97.44 287 GLU A C 1
ATOM 2226 O O . GLU A 1 287 ? 11.251 2.190 -25.532 1.00 97.44 287 GLU A O 1
ATOM 2231 N N . LEU A 1 288 ? 12.690 0.982 -26.739 1.00 96.31 288 LEU A N 1
ATOM 2232 C CA . LEU A 1 288 ? 13.763 1.056 -25.735 1.00 96.31 288 LEU A CA 1
ATOM 2233 C C . LEU A 1 288 ? 14.178 2.501 -25.438 1.00 96.31 288 LEU A C 1
ATOM 2235 O O . LEU A 1 288 ? 14.445 2.840 -24.286 1.00 96.31 288 LEU A O 1
ATOM 2239 N N . THR A 1 289 ? 14.197 3.352 -26.465 1.00 96.12 289 THR A N 1
ATOM 2240 C CA . THR A 1 289 ? 14.482 4.783 -26.320 1.00 96.12 289 THR A CA 1
ATOM 2241 C C . THR A 1 289 ? 13.420 5.465 -25.457 1.00 96.12 289 THR A C 1
ATOM 2243 O O . THR A 1 289 ? 13.764 6.172 -24.508 1.00 96.12 289 THR A O 1
ATOM 2246 N N . THR A 1 290 ? 12.138 5.206 -25.728 1.00 97.25 290 THR A N 1
ATOM 2247 C CA . THR A 1 290 ? 11.017 5.713 -24.923 1.00 97.25 290 THR A CA 1
ATOM 2248 C C . THR A 1 290 ? 11.119 5.257 -23.468 1.00 97.25 290 THR A C 1
ATOM 2250 O O . THR A 1 290 ? 11.104 6.094 -22.566 1.00 97.25 290 THR A O 1
ATOM 2253 N N . LEU A 1 291 ? 11.315 3.956 -23.224 1.00 97.50 291 LEU A N 1
ATOM 2254 C CA . LEU A 1 291 ? 11.436 3.414 -21.866 1.00 97.50 291 LEU A CA 1
ATOM 2255 C C . LEU A 1 291 ? 12.640 4.007 -21.114 1.00 97.50 291 LEU A C 1
ATOM 2257 O O . LEU A 1 291 ? 12.542 4.288 -19.920 1.00 97.50 291 LEU A O 1
ATOM 2261 N N . TYR A 1 292 ? 13.769 4.245 -21.787 1.00 97.19 292 TYR A N 1
ATOM 2262 C CA . TYR A 1 292 ? 14.920 4.892 -21.155 1.00 97.19 292 TYR A CA 1
ATOM 2263 C C . TYR A 1 292 ? 14.607 6.333 -20.727 1.00 97.19 292 TYR A C 1
ATOM 2265 O O . TYR A 1 292 ? 14.952 6.741 -19.615 1.00 97.19 292 TYR A O 1
ATOM 2273 N N . PHE A 1 293 ? 13.909 7.107 -21.564 1.00 96.38 293 PHE A N 1
ATOM 2274 C CA . PHE A 1 293 ? 13.480 8.457 -21.194 1.00 96.38 293 PHE A CA 1
ATOM 2275 C C . PHE A 1 293 ? 12.475 8.460 -20.037 1.00 96.38 293 PHE A C 1
ATOM 2277 O O . PHE A 1 293 ? 12.609 9.284 -19.132 1.00 96.38 293 PHE A O 1
ATOM 2284 N N . GLU A 1 294 ? 11.524 7.523 -20.014 1.00 97.00 294 GLU A N 1
ATOM 2285 C CA . GLU A 1 294 ? 10.606 7.333 -18.882 1.00 97.00 294 GLU A CA 1
ATOM 2286 C C . GLU A 1 294 ? 11.372 7.035 -17.584 1.00 97.00 294 GLU A C 1
ATOM 2288 O O . GLU A 1 294 ? 11.109 7.644 -16.544 1.00 97.00 294 GLU A O 1
ATOM 2293 N N . TYR A 1 295 ? 12.376 6.151 -17.640 1.00 97.00 295 TYR A N 1
ATOM 2294 C CA . TYR A 1 295 ? 13.265 5.891 -16.507 1.00 97.00 295 TYR A CA 1
ATOM 2295 C C . TYR A 1 295 ? 13.948 7.180 -16.028 1.00 97.00 295 TYR A C 1
ATOM 2297 O O . TYR A 1 295 ? 13.874 7.512 -14.843 1.00 97.00 295 TYR A O 1
ATOM 2305 N N . LYS A 1 296 ? 14.548 7.962 -16.932 1.00 95.75 296 LYS A N 1
ATOM 2306 C CA . LYS A 1 296 ? 15.213 9.228 -16.579 1.00 95.75 296 LYS A CA 1
ATOM 2307 C C . LYS A 1 296 ? 14.252 10.250 -15.968 1.00 95.75 296 LYS A C 1
ATOM 2309 O O . LYS A 1 296 ? 14.629 10.899 -14.995 1.00 95.75 296 LYS A O 1
ATOM 2314 N N . ALA A 1 297 ? 13.030 10.371 -16.486 1.00 95.25 297 ALA A N 1
ATOM 2315 C CA . ALA A 1 297 ? 12.005 11.246 -15.919 1.00 95.25 297 ALA A CA 1
ATOM 2316 C C . ALA A 1 297 ? 11.634 10.829 -14.483 1.00 95.25 297 ALA A C 1
ATOM 2318 O O . ALA A 1 297 ? 11.553 11.680 -13.592 1.00 95.25 297 ALA A O 1
ATOM 2319 N N . SER A 1 298 ? 11.518 9.518 -14.236 1.00 95.81 298 SER A N 1
ATOM 2320 C CA . SER A 1 298 ? 11.219 8.985 -12.901 1.00 95.81 298 SER A CA 1
ATOM 2321 C C . SER A 1 298 ? 12.315 9.293 -11.869 1.00 95.81 298 SER A C 1
ATOM 2323 O O . SER A 1 298 ? 12.008 9.489 -10.693 1.00 95.81 298 SER A O 1
ATOM 2325 N N . LEU A 1 299 ? 13.584 9.434 -12.287 1.00 94.69 299 LEU A N 1
ATOM 2326 C CA . LEU A 1 299 ? 14.676 9.843 -11.390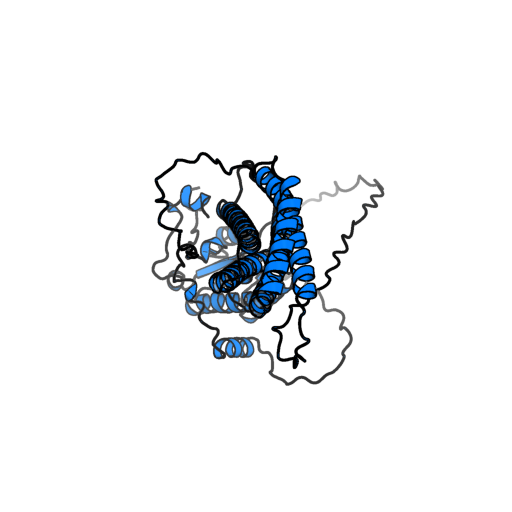 1.00 94.69 299 LEU A CA 1
ATOM 2327 C C . LEU A 1 299 ? 14.448 11.241 -10.814 1.00 94.69 299 LEU A C 1
ATOM 2329 O O . LEU A 1 299 ? 14.610 11.444 -9.611 1.00 94.69 299 LEU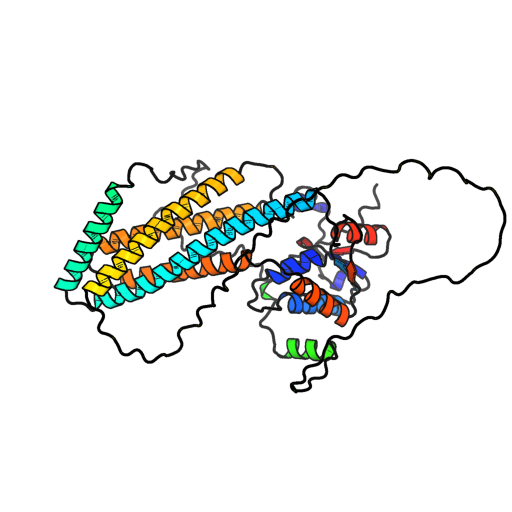 A O 1
ATOM 2333 N N . SER A 1 300 ? 14.065 12.201 -11.656 1.00 92.38 300 SER A N 1
ATOM 2334 C CA . SER A 1 300 ? 13.823 13.582 -11.227 1.00 92.38 300 SER A CA 1
ATOM 2335 C C . SER A 1 300 ? 12.625 13.679 -10.282 1.00 92.38 300 SER A C 1
ATOM 2337 O O . SER A 1 300 ? 12.672 14.415 -9.296 1.00 92.38 300 SER A O 1
ATOM 2339 N N . GLN A 1 301 ? 11.571 12.902 -10.541 1.00 94.25 301 GLN A N 1
ATOM 2340 C CA . GLN A 1 301 ? 10.402 12.819 -9.663 1.00 94.25 301 GLN A CA 1
ATOM 2341 C C . GLN A 1 301 ? 10.742 12.157 -8.321 1.00 94.25 301 GLN A C 1
ATOM 2343 O O . GLN A 1 301 ? 10.334 12.632 -7.265 1.00 94.25 301 GLN A O 1
ATOM 2348 N N . LEU A 1 302 ? 11.539 11.088 -8.325 1.00 92.81 302 LEU A N 1
ATOM 2349 C CA . LEU A 1 302 ? 11.943 10.418 -7.091 1.00 92.81 302 LEU A CA 1
ATOM 2350 C C . LEU A 1 302 ? 12.859 11.305 -6.234 1.00 92.81 302 LEU A C 1
ATOM 2352 O O . LEU A 1 302 ? 12.720 11.341 -5.010 1.00 92.81 302 LEU A O 1
ATOM 2356 N N . GLN A 1 303 ? 13.760 12.063 -6.866 1.00 91.12 303 GLN A N 1
ATOM 2357 C CA . GLN A 1 303 ? 14.614 13.034 -6.179 1.00 91.12 303 GLN A CA 1
ATOM 2358 C C . GLN A 1 303 ? 13.796 14.128 -5.482 1.00 91.12 303 GLN A C 1
ATOM 2360 O O . GLN A 1 303 ? 14.084 14.444 -4.326 1.00 91.12 303 GLN A O 1
ATOM 2365 N N . SER A 1 304 ? 12.753 14.661 -6.130 1.00 91.56 304 SER A N 1
ATOM 2366 C CA . SER A 1 304 ? 11.905 15.693 -5.518 1.00 91.56 304 SER A CA 1
ATOM 2367 C C . SER A 1 304 ? 11.136 15.166 -4.300 1.00 91.56 304 SER A C 1
ATOM 2369 O O . SER A 1 304 ? 11.073 15.847 -3.277 1.00 91.56 304 SER A O 1
ATOM 2371 N N . LEU A 1 305 ? 10.643 13.921 -4.346 1.00 89.81 305 LEU A N 1
ATOM 2372 C CA . LEU A 1 305 ? 9.978 13.279 -3.204 1.00 89.81 305 LEU A CA 1
ATOM 2373 C C . LEU A 1 305 ? 10.942 12.990 -2.040 1.00 89.81 305 LEU A C 1
ATOM 2375 O O . LEU A 1 305 ? 10.567 13.086 -0.866 1.00 89.81 305 LEU A O 1
ATOM 2379 N N . HIS A 1 306 ? 12.193 12.635 -2.343 1.00 86.69 306 HIS A N 1
ATOM 2380 C CA . HIS A 1 306 ? 13.197 12.339 -1.322 1.00 86.69 306 HIS A CA 1
ATOM 2381 C C . HIS A 1 306 ? 13.578 13.586 -0.513 1.00 86.69 306 HIS A C 1
ATOM 2383 O O . HIS A 1 306 ? 13.644 13.521 0.717 1.00 86.69 306 HIS A O 1
ATOM 2389 N N . SER A 1 307 ? 13.751 14.733 -1.178 1.00 83.56 307 SER A N 1
ATOM 2390 C CA . SER A 1 307 ? 14.024 16.012 -0.511 1.00 83.56 307 SER A CA 1
ATOM 2391 C C . SER A 1 307 ? 12.923 16.397 0.483 1.00 83.56 307 SER A C 1
ATOM 2393 O O . SER A 1 307 ? 13.235 16.797 1.606 1.00 83.56 307 SER A O 1
ATOM 2395 N N . SER A 1 308 ? 11.651 16.195 0.123 1.00 81.56 308 SER A N 1
ATOM 2396 C CA . SER A 1 308 ? 10.517 16.438 1.028 1.00 81.56 308 SER A CA 1
ATOM 2397 C C . SER A 1 308 ? 10.541 15.524 2.255 1.00 81.56 308 SER A C 1
ATOM 2399 O O . SER A 1 308 ? 10.250 15.960 3.364 1.00 81.56 308 SER A O 1
ATOM 2401 N N . THR A 1 309 ? 10.958 14.268 2.079 1.00 79.38 309 THR A N 1
ATOM 2402 C CA . THR A 1 309 ? 10.988 13.273 3.165 1.00 79.38 309 THR A CA 1
ATOM 2403 C C . THR A 1 309 ? 12.063 13.588 4.194 1.00 79.38 309 THR A C 1
ATOM 2405 O O . THR A 1 309 ? 11.794 13.560 5.390 1.00 79.38 309 THR A O 1
ATOM 2408 N N . ILE A 1 310 ? 13.274 13.940 3.749 1.00 77.81 310 ILE A N 1
ATOM 2409 C CA . ILE A 1 310 ? 14.359 14.320 4.665 1.00 77.81 310 ILE A CA 1
ATOM 2410 C C . ILE A 1 310 ? 13.968 15.562 5.472 1.00 77.81 310 ILE A C 1
ATOM 2412 O O . ILE A 1 310 ? 14.249 15.629 6.667 1.00 77.81 310 ILE A O 1
ATOM 2416 N N . SER A 1 311 ? 13.302 16.532 4.837 1.00 75.62 311 SER A N 1
ATOM 2417 C CA . SER A 1 311 ? 12.838 17.734 5.531 1.00 75.62 311 SER A CA 1
ATOM 2418 C C . SER A 1 311 ? 11.762 17.427 6.576 1.00 75.62 311 SER A C 1
ATOM 2420 O O . SER A 1 311 ? 11.736 18.083 7.614 1.00 75.62 311 SER A O 1
ATOM 2422 N N . ALA A 1 312 ? 10.894 16.443 6.319 1.00 67.25 312 ALA A N 1
ATOM 2423 C CA . ALA A 1 312 ? 9.841 16.025 7.242 1.00 67.25 312 ALA A CA 1
ATOM 2424 C C . ALA A 1 312 ? 10.374 15.213 8.437 1.00 67.25 312 ALA A C 1
ATOM 2426 O O . ALA A 1 312 ? 9.831 15.325 9.528 1.00 67.25 312 ALA A O 1
ATOM 2427 N N . MET A 1 313 ? 11.472 14.466 8.269 1.00 64.44 313 MET A N 1
ATOM 2428 C CA . MET A 1 313 ? 12.095 13.662 9.335 1.00 64.44 313 MET A CA 1
ATOM 2429 C C . MET A 1 313 ? 12.898 14.483 10.367 1.00 64.44 313 MET A C 1
ATOM 2431 O O . MET A 1 313 ? 13.616 13.906 11.190 1.00 64.44 313 MET A O 1
ATOM 2435 N N . GLN A 1 314 ? 12.828 15.821 10.351 1.00 63.12 314 GLN A N 1
ATOM 2436 C CA . GLN A 1 314 ? 13.390 16.606 11.452 1.00 63.12 314 GLN A CA 1
ATOM 2437 C C . GLN A 1 314 ? 12.644 16.285 12.757 1.00 63.12 314 GLN A C 1
ATOM 2439 O O . GLN A 1 314 ? 11.423 16.159 12.741 1.00 63.12 314 GLN A O 1
ATOM 2444 N N . PRO A 1 315 ? 13.359 16.136 13.890 1.00 52.59 315 PRO A N 1
ATOM 2445 C CA . PRO A 1 315 ? 12.824 15.533 15.103 1.00 52.59 315 PRO A CA 1
ATOM 2446 C C . PRO A 1 315 ? 11.805 16.459 15.771 1.00 52.59 315 PRO A C 1
ATOM 2448 O O . PRO A 1 315 ? 12.138 17.244 16.658 1.00 52.59 315 PRO A O 1
ATOM 2451 N N . VAL A 1 316 ? 10.549 16.349 15.353 1.00 53.22 316 VAL A N 1
ATOM 2452 C CA . VAL A 1 316 ? 9.398 16.772 16.144 1.00 53.22 316 VAL A CA 1
ATOM 2453 C C . VAL A 1 316 ? 8.994 15.549 16.965 1.00 53.22 316 VAL A C 1
ATOM 2455 O O . VAL A 1 316 ? 8.730 14.475 16.436 1.00 53.22 316 VAL A O 1
ATOM 2458 N N . SER A 1 317 ? 9.083 15.679 18.281 1.00 53.19 317 SER A N 1
ATOM 2459 C CA . SER A 1 317 ? 9.371 14.614 19.249 1.00 53.19 317 SER A CA 1
ATOM 2460 C C . SER A 1 317 ? 8.291 13.548 19.513 1.00 53.19 317 SER A C 1
ATOM 2462 O O . SER A 1 317 ? 8.426 12.837 20.503 1.00 53.19 317 SER A O 1
ATOM 2464 N N . ASP A 1 318 ? 7.280 13.373 18.659 1.00 57.19 318 ASP A N 1
ATOM 2465 C CA . ASP A 1 318 ? 6.113 12.516 18.958 1.00 57.19 318 ASP A CA 1
ATOM 2466 C C . ASP A 1 318 ? 5.755 11.482 17.868 1.00 57.19 318 ASP A C 1
ATOM 2468 O O . ASP A 1 318 ? 4.696 10.858 17.939 1.00 57.19 318 ASP A O 1
ATOM 2472 N N . GLU A 1 319 ? 6.602 11.257 16.857 1.00 56.38 319 GLU A N 1
ATOM 2473 C CA . GLU A 1 319 ? 6.301 10.251 15.824 1.00 56.38 319 GLU A CA 1
ATOM 2474 C C . GLU A 1 319 ? 6.265 8.818 16.377 1.00 56.38 319 GLU A C 1
ATOM 2476 O O . GLU A 1 319 ? 7.105 8.428 17.193 1.00 56.38 319 GLU A O 1
ATOM 2481 N N . ASP A 1 320 ? 5.338 7.996 15.862 1.00 64.88 320 ASP A N 1
ATOM 2482 C CA . ASP A 1 320 ? 5.425 6.545 16.010 1.00 64.88 320 ASP A CA 1
ATOM 2483 C C . ASP A 1 320 ? 6.704 6.073 15.296 1.00 64.88 320 ASP A C 1
ATOM 2485 O O . ASP A 1 320 ? 6.771 6.079 14.060 1.00 64.88 320 ASP A O 1
ATOM 2489 N N . PRO A 1 321 ? 7.736 5.637 16.043 1.00 69.06 321 PRO A N 1
ATOM 2490 C CA . PRO A 1 321 ? 9.025 5.289 15.460 1.00 69.06 321 PRO A CA 1
ATOM 2491 C C . PRO A 1 321 ? 8.925 4.109 14.486 1.00 69.06 321 PRO A C 1
ATOM 2493 O O . PRO A 1 321 ? 9.866 3.852 13.735 1.00 69.06 321 PRO A O 1
ATOM 2496 N N . THR A 1 322 ? 7.820 3.358 14.502 1.00 71.75 322 THR A N 1
ATOM 2497 C CA . THR A 1 322 ? 7.611 2.221 13.607 1.00 71.75 322 THR A CA 1
ATOM 2498 C C . THR A 1 322 ? 7.146 2.649 12.216 1.00 71.75 322 THR A C 1
ATOM 2500 O O . THR A 1 322 ? 7.667 2.127 11.226 1.00 71.75 322 THR A O 1
ATOM 2503 N N . GLU A 1 323 ? 6.243 3.627 12.113 1.00 72.50 323 GLU A N 1
ATOM 2504 C CA . GLU A 1 323 ? 5.741 4.143 10.834 1.00 72.50 323 GLU A CA 1
ATOM 2505 C C . GLU A 1 323 ? 6.864 4.856 10.074 1.00 72.50 323 GLU A C 1
ATOM 2507 O O . GLU A 1 323 ? 7.187 4.462 8.950 1.00 72.50 323 GLU A O 1
ATOM 2512 N N . ALA A 1 324 ? 7.560 5.785 10.741 1.00 75.25 324 ALA A N 1
ATOM 2513 C CA . ALA A 1 324 ? 8.688 6.524 10.172 1.00 75.25 324 ALA A CA 1
ATOM 2514 C C . ALA A 1 324 ? 9.829 5.596 9.720 1.00 75.25 324 ALA A C 1
ATOM 2516 O O . ALA A 1 324 ? 10.383 5.747 8.628 1.00 75.25 324 ALA A O 1
ATOM 2517 N N . ARG A 1 325 ? 10.157 4.567 10.519 1.00 79.06 325 ARG A N 1
ATOM 2518 C CA . ARG A 1 325 ? 11.156 3.555 10.136 1.00 79.06 325 ARG A CA 1
ATOM 2519 C C . ARG A 1 325 ? 10.715 2.774 8.905 1.00 79.06 325 ARG A C 1
ATOM 2521 O O . ARG A 1 325 ? 11.540 2.480 8.044 1.00 79.06 325 ARG A O 1
ATOM 2528 N N . THR A 1 326 ? 9.438 2.421 8.818 1.00 78.69 326 THR A N 1
ATOM 2529 C CA . THR A 1 326 ? 8.919 1.661 7.682 1.00 78.69 326 THR A CA 1
ATOM 2530 C C . THR A 1 326 ? 8.907 2.504 6.411 1.00 78.69 326 THR A C 1
ATOM 2532 O O . THR A 1 326 ? 9.337 2.019 5.366 1.00 78.69 326 THR A O 1
ATOM 2535 N N . GLU A 1 327 ? 8.488 3.767 6.498 1.00 81.44 327 GLU A N 1
ATOM 2536 C CA . GLU A 1 327 ? 8.544 4.711 5.380 1.00 81.44 327 GLU A CA 1
ATOM 2537 C C . GLU A 1 327 ? 9.988 4.925 4.903 1.00 81.44 327 GLU A C 1
ATOM 2539 O O . GLU A 1 327 ? 10.269 4.827 3.706 1.00 81.44 327 GLU A O 1
ATOM 2544 N N . TYR A 1 328 ? 10.927 5.112 5.836 1.00 84.12 328 TYR A N 1
ATOM 2545 C CA . TYR A 1 328 ? 12.351 5.225 5.529 1.00 84.12 328 TYR A CA 1
ATOM 2546 C C . TYR A 1 328 ? 12.894 3.976 4.822 1.00 84.12 328 TYR A C 1
ATOM 2548 O O . TYR A 1 328 ? 13.567 4.086 3.795 1.00 84.12 328 TYR A O 1
ATOM 2556 N N . MET A 1 329 ? 12.578 2.778 5.329 1.00 82.88 329 MET A N 1
ATOM 2557 C CA . MET A 1 329 ? 12.997 1.520 4.703 1.00 82.88 329 MET A CA 1
ATOM 2558 C C . MET A 1 329 ? 12.433 1.377 3.287 1.00 82.88 329 MET A C 1
ATOM 2560 O O . MET A 1 329 ? 13.177 1.013 2.384 1.00 82.88 329 MET A O 1
ATOM 2564 N N . MET A 1 330 ? 11.160 1.714 3.060 1.00 81.12 330 MET A N 1
ATOM 2565 C CA . MET A 1 330 ? 10.560 1.657 1.722 1.00 81.12 330 MET A CA 1
ATOM 2566 C C . MET A 1 330 ? 11.184 2.668 0.765 1.00 81.12 330 MET A C 1
ATOM 2568 O O . MET A 1 330 ? 11.507 2.311 -0.363 1.00 81.12 330 MET A O 1
ATOM 2572 N N . SER A 1 331 ? 11.407 3.901 1.224 1.00 89.25 331 SER A N 1
ATOM 2573 C CA . SER A 1 331 ? 12.119 4.933 0.463 1.00 89.25 331 SER A CA 1
ATOM 2574 C C . SER A 1 331 ? 13.512 4.440 0.044 1.00 89.25 331 SER A C 1
ATOM 2576 O O . SER A 1 331 ? 13.903 4.568 -1.117 1.00 89.25 331 SER A O 1
ATOM 2578 N N . LYS A 1 332 ? 14.229 3.766 0.955 1.00 91.12 332 LYS A N 1
ATOM 2579 C CA . LYS A 1 332 ? 15.536 3.156 0.678 1.00 91.12 332 LYS A CA 1
ATOM 2580 C C . LYS A 1 332 ? 15.442 2.007 -0.330 1.00 91.12 332 LYS A C 1
ATOM 2582 O O . LYS A 1 332 ? 16.248 1.956 -1.257 1.00 91.12 332 LYS A O 1
ATOM 2587 N N . THR A 1 333 ? 14.469 1.107 -0.185 1.00 93.12 333 THR A N 1
ATOM 2588 C CA . THR A 1 333 ? 14.240 0.011 -1.142 1.00 93.12 333 THR A CA 1
ATOM 2589 C C . THR A 1 333 ? 13.900 0.555 -2.528 1.00 93.12 333 THR A C 1
ATOM 2591 O O . THR A 1 333 ? 14.472 0.105 -3.516 1.00 93.12 333 THR A O 1
ATOM 2594 N N . GLN A 1 334 ? 13.043 1.574 -2.611 1.00 94.88 334 GLN A N 1
ATOM 2595 C CA . GLN A 1 334 ? 12.677 2.224 -3.868 1.00 94.88 334 GLN A CA 1
ATOM 2596 C C . GLN A 1 334 ? 13.896 2.853 -4.559 1.00 94.88 334 GLN A C 1
ATOM 2598 O O . GLN A 1 334 ? 14.088 2.693 -5.767 1.00 94.88 334 GLN A O 1
ATOM 2603 N N . GLN A 1 335 ? 14.754 3.535 -3.796 1.00 93.19 335 GLN A N 1
ATOM 2604 C CA . GLN A 1 335 ? 16.003 4.098 -4.307 1.00 93.19 335 GLN A CA 1
ATOM 2605 C C . GLN A 1 335 ? 16.971 3.004 -4.772 1.00 93.19 335 GLN A C 1
ATOM 2607 O O . GLN A 1 335 ? 17.608 3.146 -5.813 1.00 93.19 335 GLN A O 1
ATOM 2612 N N . HIS A 1 336 ? 17.068 1.899 -4.034 1.00 94.81 336 HIS A N 1
ATOM 2613 C CA . HIS A 1 336 ? 17.915 0.773 -4.411 1.00 94.81 336 HIS A CA 1
ATOM 2614 C C . HIS A 1 336 ? 17.477 0.147 -5.742 1.00 94.81 336 HIS A C 1
ATOM 2616 O O . HIS A 1 336 ? 18.305 0.016 -6.641 1.00 94.81 336 HIS A O 1
ATOM 2622 N N . LEU A 1 337 ? 16.181 -0.138 -5.910 1.00 95.88 337 LEU A N 1
ATOM 2623 C CA . LEU A 1 337 ? 15.632 -0.651 -7.172 1.00 95.88 337 LEU A CA 1
ATOM 2624 C C . LEU A 1 337 ? 15.868 0.316 -8.337 1.00 95.88 337 LEU A C 1
ATOM 2626 O O . LEU A 1 337 ? 16.188 -0.113 -9.440 1.00 95.88 337 LEU A O 1
ATOM 2630 N N . THR A 1 338 ? 15.778 1.622 -8.081 1.00 95.81 338 THR A N 1
ATOM 2631 C CA . THR A 1 338 ? 16.092 2.660 -9.076 1.00 95.81 338 THR A CA 1
ATOM 2632 C C . THR A 1 338 ? 17.552 2.584 -9.533 1.00 95.81 338 THR A C 1
ATOM 2634 O O . THR A 1 338 ? 17.842 2.670 -10.724 1.00 95.81 338 THR A O 1
ATOM 2637 N N . ILE A 1 339 ? 18.487 2.400 -8.595 1.00 94.88 339 ILE A N 1
ATOM 2638 C CA . ILE A 1 339 ? 19.917 2.256 -8.903 1.00 94.88 339 ILE A CA 1
ATOM 2639 C C . ILE A 1 339 ? 20.172 0.968 -9.692 1.00 94.88 339 ILE A C 1
ATOM 2641 O O . ILE A 1 339 ? 20.954 0.971 -10.641 1.00 94.88 339 ILE A O 1
ATOM 2645 N N . GLU A 1 340 ? 19.544 -0.141 -9.306 1.00 96.06 340 GLU A N 1
ATOM 2646 C CA . GLU A 1 340 ? 19.686 -1.407 -10.025 1.00 96.06 340 GLU A CA 1
ATOM 2647 C C . GLU A 1 340 ? 19.100 -1.351 -11.440 1.00 96.06 340 GLU A C 1
ATOM 2649 O O . GLU A 1 340 ? 19.713 -1.893 -12.359 1.00 96.06 340 GLU A O 1
ATOM 2654 N N . GLU A 1 341 ? 17.968 -0.666 -11.628 1.00 97.06 341 GLU A N 1
ATOM 2655 C CA . GLU A 1 341 ? 17.395 -0.381 -12.946 1.00 97.06 341 GLU A CA 1
ATOM 2656 C C . GLU A 1 341 ? 18.370 0.446 -13.799 1.00 97.06 341 GLU A C 1
ATOM 2658 O O . GLU A 1 341 ? 18.621 0.100 -14.950 1.00 97.06 341 GLU A O 1
ATOM 2663 N N . GLY A 1 342 ? 19.007 1.476 -13.234 1.00 95.50 342 GLY A N 1
ATOM 2664 C CA . GLY A 1 342 ? 20.060 2.234 -13.920 1.00 95.50 342 GLY A CA 1
ATOM 2665 C C . GLY A 1 342 ? 21.233 1.364 -14.363 1.00 95.50 342 GLY A C 1
ATOM 2666 O O . GLY A 1 342 ? 21.588 1.353 -15.537 1.00 95.50 342 GLY A O 1
ATOM 2667 N N . LYS A 1 343 ? 21.767 0.545 -13.449 1.00 94.12 343 LYS A N 1
ATOM 2668 C CA . LYS A 1 343 ? 22.836 -0.415 -13.770 1.00 94.12 343 LYS A CA 1
ATOM 2669 C C . LYS A 1 343 ? 22.409 -1.419 -14.840 1.00 94.12 343 LYS A C 1
ATOM 2671 O O . LYS A 1 343 ? 23.255 -1.924 -15.573 1.00 94.12 343 LYS A O 1
ATOM 2676 N N . PHE A 1 344 ? 21.126 -1.779 -14.889 1.00 95.38 344 PHE A N 1
ATOM 2677 C CA . PHE A 1 344 ? 20.587 -2.638 -15.937 1.00 95.38 344 PHE A CA 1
ATOM 2678 C C . PHE A 1 344 ? 20.648 -1.943 -17.303 1.00 95.38 344 PHE A C 1
ATOM 2680 O O . PHE A 1 344 ? 21.128 -2.551 -18.258 1.00 95.38 344 PHE A O 1
ATOM 2687 N N . TRP A 1 345 ? 20.250 -0.670 -17.383 1.00 95.50 345 TRP A N 1
ATOM 2688 C CA . TRP A 1 345 ? 20.375 0.135 -18.603 1.00 95.50 345 TRP A CA 1
ATOM 2689 C C . TRP A 1 345 ? 21.827 0.277 -19.077 1.00 95.50 345 TRP A C 1
ATOM 2691 O O . TRP A 1 345 ? 22.086 0.104 -20.267 1.00 95.50 345 TRP A O 1
ATOM 2701 N N . ASP A 1 346 ? 22.770 0.511 -18.161 1.00 92.25 346 ASP A N 1
ATOM 2702 C CA . ASP A 1 346 ? 24.198 0.614 -18.494 1.00 92.25 346 ASP A CA 1
ATOM 2703 C C . ASP A 1 346 ? 24.725 -0.701 -19.100 1.00 92.25 346 ASP A C 1
ATOM 2705 O O . ASP A 1 346 ? 25.314 -0.708 -20.183 1.00 92.25 346 ASP A O 1
ATOM 2709 N N . ARG A 1 347 ? 24.419 -1.849 -18.471 1.00 92.44 347 ARG A N 1
ATOM 2710 C CA . ARG A 1 347 ? 24.791 -3.175 -19.005 1.00 92.44 347 ARG A CA 1
ATOM 2711 C C . ARG A 1 347 ? 24.181 -3.439 -20.379 1.00 92.44 347 ARG A C 1
ATOM 2713 O O . ARG A 1 347 ? 24.853 -3.984 -21.255 1.00 92.44 347 ARG A O 1
ATOM 2720 N N . LEU A 1 348 ? 22.923 -3.045 -20.570 1.00 92.06 348 LEU A N 1
ATOM 2721 C CA . LEU A 1 348 ? 22.204 -3.223 -21.829 1.00 92.06 348 LEU A CA 1
ATOM 2722 C C . LEU A 1 348 ? 22.827 -2.402 -22.975 1.00 92.06 348 LEU A C 1
ATOM 2724 O O . LEU A 1 348 ? 22.791 -2.830 -24.126 1.00 92.06 348 LEU A O 1
ATOM 2728 N N . ALA A 1 349 ? 23.431 -1.251 -22.667 1.00 90.75 349 ALA A N 1
ATOM 2729 C CA . ALA A 1 349 ? 24.158 -0.420 -23.626 1.00 90.75 349 ALA A CA 1
ATOM 2730 C C . ALA A 1 349 ? 25.578 -0.939 -23.940 1.00 90.75 349 ALA A C 1
ATOM 2732 O O . ALA A 1 349 ? 26.115 -0.712 -25.032 1.00 90.75 349 ALA A O 1
ATOM 2733 N N . GLU A 1 350 ? 26.219 -1.636 -23.002 1.00 86.56 350 GLU A N 1
ATOM 2734 C CA . GLU A 1 350 ? 27.594 -2.130 -23.143 1.00 86.56 350 GLU A CA 1
ATOM 2735 C C . GLU A 1 350 ? 27.706 -3.454 -23.925 1.00 86.56 350 GLU A C 1
ATOM 2737 O O . GLU A 1 350 ? 28.717 -3.675 -24.604 1.00 86.56 350 GLU A O 1
ATOM 2742 N N . LEU A 1 351 ? 26.686 -4.319 -23.876 1.00 76.56 351 LEU A N 1
ATOM 2743 C CA . LEU A 1 351 ? 26.797 -5.737 -24.248 1.00 76.56 351 LEU A CA 1
ATOM 2744 C C . LEU A 1 351 ? 25.800 -6.211 -25.323 1.00 76.56 351 LEU A C 1
ATOM 2746 O O . LEU A 1 351 ? 24.837 -5.538 -25.675 1.00 76.56 351 LEU A O 1
ATOM 2750 N N . CYS A 1 352 ? 26.036 -7.428 -25.830 1.00 78.56 352 CYS A N 1
ATOM 2751 C CA . CYS A 1 352 ? 24.985 -8.234 -26.457 1.00 78.56 352 CYS A CA 1
ATOM 2752 C C . CYS A 1 352 ? 24.092 -8.838 -25.366 1.00 78.56 352 CYS A C 1
ATOM 2754 O O . CYS A 1 352 ? 24.604 -9.396 -24.397 1.00 78.56 352 CYS A O 1
ATOM 2756 N N . VAL A 1 353 ? 22.775 -8.777 -25.564 1.00 87.12 353 VAL A N 1
ATOM 2757 C CA . VAL A 1 353 ? 21.765 -9.304 -24.636 1.00 87.12 353 VAL A CA 1
ATOM 2758 C C . VAL A 1 353 ? 21.977 -10.794 -24.349 1.00 87.12 353 VAL A C 1
ATOM 2760 O O . VAL A 1 353 ? 21.990 -11.622 -25.264 1.00 87.12 353 VAL A O 1
ATOM 2763 N N . THR A 1 354 ? 22.067 -11.155 -23.069 1.00 91.00 354 THR A N 1
ATOM 2764 C CA . THR A 1 354 ? 22.194 -12.542 -22.596 1.00 91.00 354 THR A CA 1
ATOM 2765 C C . THR A 1 354 ? 20.909 -13.049 -21.920 1.00 91.00 354 THR A C 1
ATOM 2767 O O . THR A 1 354 ? 20.019 -12.277 -21.570 1.00 91.00 354 THR A O 1
ATOM 2770 N N . GLU A 1 355 ? 20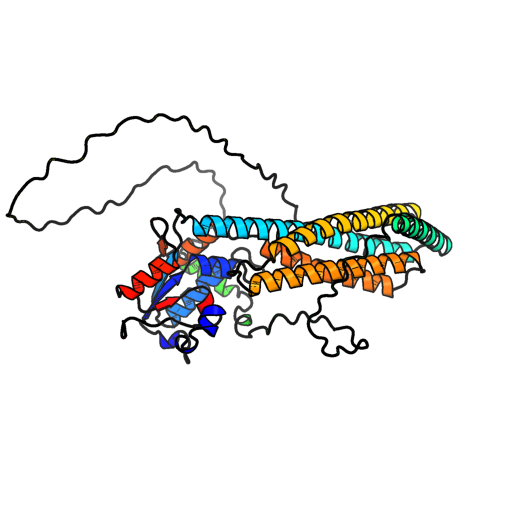.803 -14.365 -21.681 1.00 91.25 355 GLU A N 1
ATOM 2771 C CA . GLU A 1 355 ? 19.740 -14.939 -20.818 1.00 91.25 355 GLU A CA 1
ATOM 2772 C C . GLU A 1 355 ? 19.756 -14.358 -19.400 1.00 91.25 355 GLU A C 1
ATOM 2774 O O . GLU A 1 355 ? 18.715 -14.211 -18.754 1.00 91.25 355 GLU A O 1
ATOM 2779 N N . SER A 1 356 ? 20.952 -14.027 -18.907 1.00 92.75 356 SER A N 1
ATOM 2780 C CA . SER A 1 356 ? 21.119 -13.448 -17.578 1.00 92.75 356 SER A CA 1
ATOM 2781 C C . SER A 1 356 ? 20.456 -12.076 -17.490 1.00 92.75 356 SER A C 1
ATOM 2783 O O . SER A 1 356 ? 19.892 -11.746 -16.450 1.00 92.75 356 SER A O 1
ATOM 2785 N N . ASP A 1 357 ? 20.466 -11.294 -18.572 1.00 91.88 357 ASP A N 1
ATOM 2786 C CA . ASP A 1 357 ? 19.833 -9.973 -18.608 1.00 91.88 357 ASP A CA 1
ATOM 2787 C C . ASP A 1 357 ? 18.308 -10.090 -18.594 1.00 91.88 357 ASP A C 1
ATOM 2789 O O . ASP A 1 357 ? 17.638 -9.385 -17.841 1.00 91.88 357 ASP A O 1
ATOM 2793 N N . VAL A 1 358 ? 17.747 -11.048 -19.339 1.00 93.25 358 VAL A N 1
ATOM 2794 C CA . VAL A 1 358 ? 16.306 -11.349 -19.282 1.00 93.25 358 VAL A CA 1
ATOM 2795 C C . VAL A 1 358 ? 15.896 -11.742 -17.860 1.00 93.25 358 VAL A C 1
ATOM 2797 O O . VAL A 1 358 ? 14.912 -11.225 -17.332 1.00 93.25 358 VAL A O 1
ATOM 2800 N N . SER A 1 359 ? 16.668 -12.625 -17.222 1.00 94.62 359 SER A N 1
ATOM 2801 C CA . SER A 1 359 ? 16.408 -13.076 -15.849 1.00 94.62 359 SER A CA 1
ATOM 2802 C C . SER A 1 359 ? 16.529 -11.927 -14.840 1.00 94.62 359 SER A C 1
ATOM 2804 O O . SER A 1 359 ? 15.693 -11.793 -13.949 1.00 94.62 359 SER A O 1
ATOM 2806 N N . SER A 1 360 ? 17.521 -11.048 -15.016 1.00 95.00 360 SER A N 1
ATOM 2807 C CA . SER A 1 360 ? 17.704 -9.845 -14.197 1.00 95.00 360 SER A CA 1
ATOM 2808 C C . SER A 1 360 ? 16.535 -8.865 -14.331 1.00 95.00 360 SER A C 1
ATOM 2810 O O . SER A 1 360 ? 16.143 -8.269 -13.329 1.00 95.00 360 SER A O 1
ATOM 2812 N N . ALA A 1 361 ? 15.983 -8.684 -15.535 1.00 94.38 361 ALA A N 1
ATOM 2813 C CA . ALA A 1 361 ? 14.830 -7.813 -15.764 1.00 94.38 361 ALA A CA 1
ATOM 2814 C C . ALA A 1 361 ? 13.560 -8.363 -15.093 1.00 94.38 361 ALA A C 1
ATOM 2816 O O . ALA A 1 361 ? 12.838 -7.610 -14.441 1.00 94.38 361 ALA A O 1
ATOM 2817 N N . ILE A 1 362 ? 13.339 -9.682 -15.174 1.00 95.94 362 ILE A N 1
ATOM 2818 C CA . ILE A 1 362 ? 12.228 -10.365 -14.489 1.00 95.94 362 ILE A CA 1
ATOM 2819 C C . ILE A 1 362 ? 12.346 -10.189 -12.971 1.00 95.94 362 ILE A C 1
ATOM 2821 O O . ILE A 1 362 ? 11.397 -9.738 -12.336 1.00 95.94 362 ILE A O 1
ATOM 2825 N N . ALA A 1 363 ? 13.522 -10.451 -12.394 1.00 96.62 363 ALA A N 1
ATOM 2826 C CA . ALA A 1 363 ? 13.744 -10.311 -10.953 1.00 96.62 363 ALA A CA 1
ATOM 2827 C C . ALA A 1 363 ? 13.583 -8.859 -10.454 1.00 96.62 363 ALA A C 1
ATOM 2829 O O . ALA A 1 363 ? 13.163 -8.620 -9.319 1.00 96.62 363 ALA A O 1
ATOM 2830 N N . LEU A 1 364 ? 13.920 -7.862 -11.282 1.00 96.69 364 LEU A N 1
ATOM 2831 C CA . LEU A 1 364 ? 13.636 -6.453 -10.987 1.00 96.69 364 LEU A CA 1
ATOM 2832 C C . LEU A 1 364 ? 12.131 -6.161 -11.021 1.00 96.69 364 LEU A C 1
ATOM 2834 O O . LEU A 1 364 ? 11.626 -5.509 -10.107 1.00 96.69 364 LEU A O 1
ATOM 2838 N N . ALA A 1 365 ? 11.418 -6.662 -12.033 1.00 97.25 365 ALA A N 1
ATOM 2839 C CA . ALA A 1 365 ? 9.973 -6.488 -12.158 1.00 97.25 365 ALA A CA 1
ATOM 2840 C C . ALA A 1 365 ? 9.222 -7.124 -10.976 1.00 97.25 365 ALA A C 1
ATOM 2842 O O . ALA A 1 365 ? 8.356 -6.486 -10.389 1.00 97.25 365 ALA A O 1
ATOM 2843 N N . GLU A 1 366 ? 9.597 -8.334 -10.556 1.00 96.25 366 GLU A N 1
ATOM 2844 C CA . GLU A 1 366 ? 8.992 -9.010 -9.401 1.00 96.25 366 GLU A CA 1
ATOM 2845 C C . GLU A 1 366 ? 9.162 -8.204 -8.105 1.00 96.25 366 GLU A C 1
ATOM 2847 O O . GLU A 1 366 ? 8.192 -7.970 -7.382 1.00 96.25 366 GLU A O 1
ATOM 2852 N N . ARG A 1 367 ? 10.374 -7.702 -7.827 1.00 96.75 367 ARG A N 1
ATOM 2853 C CA . ARG A 1 367 ? 10.624 -6.857 -6.645 1.00 96.75 367 ARG A CA 1
ATOM 2854 C C . ARG A 1 367 ? 9.865 -5.530 -6.707 1.00 96.75 367 ARG A C 1
ATOM 2856 O O . ARG A 1 367 ? 9.357 -5.079 -5.680 1.00 96.75 367 ARG A O 1
ATOM 2863 N N . SER A 1 368 ? 9.757 -4.933 -7.893 1.00 96.12 368 SER A N 1
ATOM 2864 C CA . SER A 1 368 ? 8.955 -3.727 -8.125 1.00 96.12 368 SER A CA 1
ATOM 2865 C C . SER A 1 368 ? 7.460 -3.985 -7.889 1.00 96.12 368 SER A C 1
ATOM 2867 O O . SER A 1 368 ? 6.800 -3.188 -7.226 1.00 96.12 368 SER A O 1
ATOM 2869 N N . SER A 1 369 ? 6.943 -5.148 -8.306 1.00 95.81 369 SER A N 1
ATOM 2870 C CA . SER A 1 369 ? 5.558 -5.575 -8.050 1.00 95.81 369 SER A CA 1
ATOM 2871 C C . SER A 1 369 ? 5.253 -5.659 -6.559 1.00 95.81 369 SER A C 1
ATOM 2873 O O . SER A 1 369 ? 4.295 -5.049 -6.087 1.00 95.81 369 SER A O 1
ATOM 2875 N N . LEU A 1 370 ? 6.112 -6.335 -5.789 1.00 92.44 370 LEU A N 1
ATOM 2876 C CA . LEU A 1 370 ? 5.945 -6.453 -4.337 1.00 92.44 370 LEU A CA 1
ATOM 2877 C C . LEU A 1 370 ? 5.954 -5.084 -3.639 1.00 92.44 370 LEU A C 1
ATOM 2879 O O . LEU A 1 370 ? 5.195 -4.850 -2.692 1.00 92.44 370 LEU A O 1
ATOM 2883 N N . LEU A 1 371 ? 6.811 -4.166 -4.096 1.00 93.50 371 LEU A N 1
ATOM 2884 C CA . LEU A 1 371 ? 6.871 -2.813 -3.550 1.00 93.50 371 LEU A CA 1
ATOM 2885 C C . LEU A 1 371 ? 5.625 -1.994 -3.926 1.00 93.50 371 LEU A C 1
ATOM 2887 O O . LEU A 1 371 ? 5.068 -1.317 -3.059 1.00 93.50 371 LEU A O 1
ATOM 2891 N N . SER A 1 372 ? 5.146 -2.106 -5.167 1.00 93.31 372 SER A N 1
ATOM 2892 C CA . SER A 1 372 ? 3.916 -1.465 -5.645 1.00 93.31 372 SER A CA 1
ATOM 2893 C C . SER A 1 372 ? 2.696 -1.916 -4.836 1.00 93.31 372 SER A C 1
ATOM 2895 O O . SER A 1 372 ? 1.956 -1.086 -4.311 1.00 93.31 372 SER A O 1
ATOM 2897 N N . GLU A 1 373 ? 2.531 -3.226 -4.635 1.00 90.06 373 GLU A N 1
ATOM 2898 C CA . GLU A 1 373 ? 1.462 -3.797 -3.802 1.00 90.06 373 GLU A CA 1
ATOM 2899 C C . GLU A 1 373 ? 1.548 -3.329 -2.338 1.00 90.06 373 GLU A C 1
ATOM 2901 O O . GLU A 1 373 ? 0.540 -3.167 -1.643 1.00 90.06 373 GLU A O 1
ATOM 2906 N N . SER A 1 374 ? 2.762 -3.106 -1.826 1.00 88.81 374 SER A N 1
ATOM 2907 C CA . SER A 1 374 ? 2.961 -2.536 -0.491 1.00 88.81 374 SER A CA 1
ATOM 2908 C C . SER A 1 374 ? 2.471 -1.088 -0.410 1.00 88.81 374 SER A C 1
ATOM 2910 O O . SER A 1 374 ? 1.824 -0.732 0.578 1.00 88.81 374 SER A O 1
ATOM 2912 N N . TYR A 1 375 ? 2.731 -0.266 -1.432 1.00 91.56 375 TYR A N 1
ATOM 2913 C CA . TYR A 1 375 ? 2.207 1.099 -1.501 1.00 91.56 375 TYR A CA 1
ATOM 2914 C C . TYR A 1 375 ? 0.681 1.109 -1.619 1.00 91.56 375 TYR A C 1
ATOM 2916 O O . TYR A 1 375 ? 0.032 1.753 -0.799 1.00 91.56 375 TYR A O 1
ATOM 2924 N N . GLU A 1 376 ? 0.105 0.330 -2.538 1.00 89.62 376 GLU A N 1
ATOM 2925 C CA . GLU A 1 376 ? -1.350 0.251 -2.743 1.00 89.62 376 GLU A CA 1
ATOM 2926 C C . GLU A 1 376 ? -2.102 -0.104 -1.448 1.00 89.62 376 GLU A C 1
ATOM 2928 O O . GLU A 1 376 ? -3.146 0.468 -1.127 1.00 89.62 376 GLU A O 1
ATOM 2933 N N . ARG A 1 377 ? -1.558 -1.017 -0.634 1.00 84.19 377 ARG A N 1
ATOM 2934 C CA . ARG A 1 377 ? -2.173 -1.365 0.658 1.00 84.19 377 ARG A CA 1
ATOM 2935 C C . ARG A 1 377 ? -2.180 -0.207 1.656 1.00 84.19 377 ARG A C 1
ATOM 2937 O O . ARG A 1 377 ? -3.105 -0.114 2.458 1.00 84.19 377 ARG A O 1
ATOM 2944 N N . ARG A 1 378 ? -1.171 0.663 1.628 1.00 84.00 378 ARG A N 1
ATOM 2945 C CA . ARG A 1 378 ? -1.009 1.782 2.577 1.00 84.00 378 ARG A CA 1
ATOM 2946 C C . ARG A 1 378 ? -1.774 3.031 2.159 1.00 84.00 378 ARG A C 1
ATOM 2948 O O . ARG A 1 378 ? -2.116 3.851 3.006 1.00 84.00 378 ARG A O 1
ATOM 2955 N N . THR A 1 379 ? -2.050 3.179 0.869 1.00 87.19 379 THR A N 1
ATOM 2956 C CA . THR A 1 379 ? -2.748 4.345 0.315 1.00 87.19 379 THR A CA 1
ATOM 2957 C C . THR A 1 379 ? -4.264 4.233 0.399 1.00 87.19 379 THR A C 1
ATOM 2959 O O . THR A 1 379 ? -4.943 5.227 0.174 1.00 87.19 379 THR A O 1
ATOM 2962 N N . ASN A 1 380 ? -4.792 3.059 0.756 1.00 86.69 380 ASN A N 1
ATOM 2963 C CA . ASN A 1 380 ? -6.224 2.773 0.830 1.00 86.69 380 ASN A CA 1
ATOM 2964 C C . ASN A 1 380 ? -6.742 2.839 2.278 1.00 86.69 380 ASN A C 1
ATOM 2966 O O . ASN A 1 380 ? -6.793 1.807 2.954 1.00 86.69 380 ASN A O 1
ATOM 2970 N N . PRO A 1 381 ? -7.125 4.021 2.798 1.00 87.75 381 PRO A N 1
ATOM 2971 C CA . PRO A 1 381 ? -7.655 4.129 4.150 1.00 87.75 381 PRO A CA 1
ATOM 2972 C C . PRO A 1 381 ? -9.034 3.473 4.297 1.00 87.75 381 PRO A C 1
ATOM 2974 O O . PRO A 1 381 ? -9.760 3.345 3.312 1.00 87.75 381 PRO A O 1
ATOM 2977 N N . PRO A 1 382 ? -9.435 3.117 5.530 1.00 91.00 382 PRO A N 1
ATOM 2978 C CA . PRO A 1 382 ? -10.807 2.714 5.818 1.00 91.00 382 PRO A CA 1
ATOM 2979 C C . PRO A 1 382 ? -11.786 3.819 5.424 1.00 91.00 382 PRO A C 1
ATOM 2981 O O . PRO A 1 382 ? -11.597 4.984 5.795 1.00 91.00 382 PRO A O 1
ATOM 2984 N N . THR A 1 383 ? -12.830 3.446 4.694 1.00 92.88 383 THR A N 1
ATOM 2985 C CA . THR A 1 383 ? -13.904 4.355 4.287 1.00 92.88 383 THR A CA 1
ATOM 2986 C C . THR A 1 383 ? -14.991 4.402 5.357 1.00 92.88 383 THR A C 1
ATOM 2988 O O . THR A 1 383 ? -14.999 3.600 6.293 1.00 92.88 383 THR A O 1
ATOM 2991 N N . THR A 1 384 ? -15.944 5.326 5.224 1.00 92.88 384 THR A N 1
ATOM 2992 C CA . THR A 1 384 ? -17.151 5.321 6.066 1.00 92.88 384 THR A CA 1
ATOM 2993 C C . THR A 1 384 ? -17.884 3.978 5.971 1.00 92.88 384 THR A C 1
ATOM 2995 O O . THR A 1 384 ? -18.329 3.464 6.996 1.00 92.88 384 THR A O 1
ATOM 2998 N N . ASP A 1 385 ? -17.920 3.363 4.786 1.00 95.81 385 ASP A N 1
ATOM 2999 C CA . ASP A 1 385 ? -18.546 2.054 4.580 1.00 95.81 385 ASP A CA 1
ATOM 3000 C C . ASP A 1 385 ? -17.827 0.946 5.346 1.00 95.81 385 ASP A C 1
ATOM 3002 O O . ASP A 1 385 ? -18.486 0.160 6.013 1.00 95.81 385 ASP A O 1
ATOM 3006 N N . THR A 1 386 ? -16.489 0.957 5.400 1.00 95.94 386 THR A N 1
ATOM 3007 C CA . THR A 1 386 ? -15.712 0.011 6.226 1.00 95.94 386 THR A CA 1
ATOM 3008 C C . THR A 1 386 ? -16.145 0.035 7.701 1.00 95.94 386 THR A C 1
ATOM 3010 O O . THR A 1 386 ? -16.242 -1.005 8.361 1.00 95.94 386 THR A O 1
ATOM 3013 N N . TYR A 1 387 ? -16.421 1.223 8.250 1.00 96.12 387 TYR A N 1
ATOM 3014 C CA . TYR A 1 387 ? -16.918 1.348 9.624 1.00 96.12 387 TYR A CA 1
ATOM 3015 C C . TYR A 1 387 ? -18.389 0.944 9.747 1.00 96.12 387 TYR A C 1
ATOM 3017 O O . TYR A 1 387 ? -18.759 0.329 10.746 1.00 96.12 387 TYR A O 1
ATOM 3025 N N . ASN A 1 388 ? -19.222 1.255 8.752 1.00 96.81 388 ASN A N 1
ATOM 3026 C CA . ASN A 1 388 ? -20.629 0.854 8.734 1.00 96.81 388 ASN A CA 1
ATOM 3027 C C . ASN A 1 388 ? -20.780 -0.672 8.679 1.00 96.81 388 ASN A C 1
ATOM 3029 O O . ASN A 1 388 ? -21.508 -1.232 9.493 1.00 96.81 388 ASN A O 1
ATOM 3033 N N . GLU A 1 389 ? -20.034 -1.339 7.800 1.00 97.75 389 GLU A N 1
ATOM 3034 C CA . GLU A 1 389 ? -19.973 -2.799 7.667 1.00 97.75 389 GLU A CA 1
ATOM 3035 C C . GLU A 1 389 ? -19.491 -3.448 8.977 1.00 97.75 389 GLU A C 1
ATOM 3037 O O . GLU A 1 389 ? -20.067 -4.429 9.452 1.00 97.75 389 GLU A O 1
ATOM 3042 N N . SER A 1 390 ? -18.485 -2.852 9.629 1.00 98.00 390 SER A N 1
ATOM 3043 C CA . SER A 1 390 ? -18.016 -3.281 10.957 1.00 98.00 390 SER A CA 1
ATOM 3044 C C . SER A 1 390 ? -19.095 -3.138 12.037 1.00 98.00 390 SER A C 1
ATOM 3046 O O . SER A 1 390 ? -19.290 -4.036 12.855 1.00 98.00 390 SER A O 1
ATOM 3048 N N . LEU A 1 391 ? -19.820 -2.018 12.052 1.00 97.81 391 LEU A N 1
ATOM 3049 C CA . LEU A 1 391 ? -20.929 -1.791 12.981 1.00 97.81 391 LEU A CA 1
ATOM 3050 C C . LEU A 1 391 ? -22.084 -2.766 12.738 1.00 97.81 391 LEU A C 1
ATOM 3052 O O . LEU A 1 391 ? -22.711 -3.219 13.695 1.00 97.81 391 LEU A O 1
ATOM 3056 N N . GLU A 1 392 ? -22.378 -3.080 11.479 1.00 98.12 392 GLU A N 1
ATOM 3057 C CA . GLU A 1 392 ? -23.443 -4.001 11.096 1.00 98.12 392 GLU A CA 1
ATOM 3058 C C . GLU A 1 392 ? -23.174 -5.411 11.620 1.00 98.12 392 GLU A C 1
ATOM 3060 O O . GLU A 1 392 ? -24.017 -5.959 12.334 1.00 98.12 392 GLU A O 1
ATOM 3065 N N . ILE A 1 393 ? -21.980 -5.966 11.373 1.00 98.12 393 ILE A N 1
ATOM 3066 C CA . ILE A 1 393 ? -21.638 -7.304 11.876 1.00 98.12 393 ILE A CA 1
ATOM 3067 C C . ILE A 1 393 ? -21.619 -7.351 13.406 1.00 98.12 393 ILE A C 1
ATOM 3069 O O . ILE A 1 393 ? -22.136 -8.297 13.999 1.00 98.12 393 ILE A O 1
ATOM 3073 N N . LEU A 1 394 ? -21.103 -6.312 14.072 1.00 98.31 394 LEU A N 1
ATOM 3074 C CA . LEU A 1 394 ? -21.104 -6.232 15.534 1.00 98.31 394 LEU A CA 1
ATOM 3075 C C . LEU A 1 394 ? -22.529 -6.254 16.101 1.00 98.31 394 LEU A C 1
ATOM 3077 O O . LEU A 1 394 ? -22.818 -7.014 17.029 1.00 98.31 394 LEU A O 1
ATOM 3081 N N . ARG A 1 395 ? -23.441 -5.472 15.512 1.00 98.12 395 ARG A N 1
ATOM 3082 C CA . ARG A 1 395 ? -24.858 -5.444 15.905 1.00 98.12 395 ARG A CA 1
ATOM 3083 C C . ARG A 1 395 ? -25.552 -6.772 15.626 1.00 98.12 395 ARG A C 1
ATOM 3085 O O . ARG A 1 395 ? -26.275 -7.251 16.496 1.00 98.12 395 ARG A O 1
ATOM 3092 N N . ALA A 1 396 ? -25.302 -7.388 14.470 1.00 97.94 396 ALA A N 1
ATOM 3093 C CA . ALA A 1 396 ? -25.837 -8.706 14.127 1.00 97.94 396 ALA A CA 1
ATOM 3094 C C . ALA A 1 396 ? -25.379 -9.784 15.126 1.00 97.94 396 ALA A C 1
ATOM 3096 O O . ALA A 1 396 ? -26.141 -10.676 15.492 1.00 97.94 396 ALA A O 1
ATOM 3097 N N . MET A 1 397 ? -24.159 -9.657 15.652 1.00 97.81 397 MET A N 1
ATOM 3098 C CA . MET A 1 397 ? -23.628 -10.523 16.705 1.00 97.81 397 MET A CA 1
ATOM 3099 C C . MET A 1 397 ? -24.101 -10.160 18.125 1.00 97.81 397 MET A C 1
ATOM 3101 O O . MET A 1 397 ? -23.667 -10.797 19.090 1.00 97.81 397 MET A O 1
ATOM 3105 N N . GLY A 1 398 ? -24.982 -9.168 18.272 1.00 97.81 398 GLY A N 1
ATOM 3106 C CA . GLY A 1 398 ? -25.531 -8.732 19.556 1.00 97.81 398 GLY A CA 1
ATOM 3107 C C . GLY A 1 398 ? -24.556 -7.928 20.419 1.00 97.81 398 GLY A C 1
ATOM 3108 O O . GLY A 1 398 ? -24.750 -7.850 21.630 1.00 97.81 398 GLY A O 1
ATOM 3109 N N . VAL A 1 399 ? -23.504 -7.350 19.829 1.00 98.31 399 VAL A N 1
ATOM 3110 C CA . VAL A 1 399 ? -22.520 -6.529 20.546 1.00 98.31 399 VAL A CA 1
ATOM 3111 C C . VAL A 1 399 ? -23.008 -5.078 20.618 1.00 98.31 399 VAL A C 1
ATOM 3113 O O . VAL A 1 399 ? -23.198 -4.443 19.574 1.00 98.31 399 VAL A O 1
ATOM 3116 N N . PRO A 1 400 ? -23.190 -4.502 21.823 1.00 98.25 400 PRO A N 1
ATOM 3117 C CA . PRO A 1 400 ? -23.520 -3.091 21.970 1.00 98.25 400 PRO A CA 1
ATOM 3118 C C . PRO A 1 400 ? -22.434 -2.204 21.355 1.00 98.25 400 PRO A C 1
ATOM 3120 O O . PRO A 1 400 ? -21.255 -2.337 21.686 1.00 98.25 400 PRO A O 1
ATOM 3123 N N . CYS A 1 401 ? -22.842 -1.287 20.479 1.00 97.75 401 CYS A N 1
ATOM 3124 C CA . CYS A 1 401 ? -21.956 -0.327 19.826 1.00 97.75 401 CYS A CA 1
ATOM 3125 C C . CYS A 1 401 ? -22.341 1.091 20.248 1.00 97.75 401 CYS A C 1
ATOM 3127 O O . CYS A 1 401 ? -23.443 1.554 19.946 1.00 97.75 401 CYS A O 1
ATOM 3129 N N . LEU A 1 402 ? -21.434 1.772 20.939 1.00 96.88 402 LEU A N 1
ATOM 3130 C CA . LEU A 1 402 ? -21.588 3.150 21.382 1.00 96.88 402 LEU A CA 1
ATOM 3131 C C . LEU A 1 402 ? -20.777 4.075 20.480 1.00 96.88 402 LEU A C 1
ATOM 3133 O O . LEU A 1 402 ? -19.697 3.715 20.019 1.00 96.88 402 LEU A O 1
ATOM 3137 N N . GLN A 1 403 ? -21.284 5.283 20.261 1.00 95.44 403 GLN A N 1
ATOM 3138 C CA . GLN A 1 403 ? -20.559 6.330 19.553 1.00 95.44 403 GLN A CA 1
ATOM 3139 C C . GLN A 1 403 ? -20.288 7.494 20.502 1.00 95.44 403 GLN A C 1
ATOM 3141 O O . GLN A 1 403 ? -21.197 7.944 21.209 1.00 95.44 403 GLN A O 1
ATOM 3146 N N . CYS A 1 404 ? -19.049 7.981 20.518 1.00 93.19 404 CYS A N 1
ATOM 3147 C CA . CYS A 1 404 ? -18.683 9.149 21.309 1.00 93.19 404 CYS A CA 1
ATOM 3148 C C . CYS A 1 404 ? -19.483 10.383 20.867 1.00 93.19 404 CYS A C 1
ATOM 3150 O O . CYS A 1 404 ? -19.704 10.616 19.677 1.00 93.19 404 CYS A O 1
ATOM 3152 N N . ARG A 1 405 ? -19.914 11.189 21.842 1.00 91.56 405 ARG A N 1
ATOM 3153 C CA . ARG A 1 405 ? -20.547 12.495 21.613 1.00 91.56 405 ARG A CA 1
ATOM 3154 C C . ARG A 1 405 ? -19.550 13.597 21.948 1.00 91.56 405 ARG A C 1
ATOM 3156 O O . ARG A 1 405 ? -18.938 13.537 23.011 1.00 91.56 405 ARG A O 1
ATOM 3163 N N . GLY A 1 406 ? -19.432 14.613 21.096 1.00 88.31 406 GLY A N 1
ATOM 3164 C CA . GLY A 1 406 ? -18.463 15.690 21.285 1.00 88.31 406 GLY A CA 1
ATOM 3165 C C . GLY A 1 406 ? -17.025 15.282 20.926 1.00 88.31 406 GLY A C 1
ATOM 3166 O O . GLY A 1 406 ? -16.813 14.240 20.309 1.00 88.31 406 GLY A O 1
ATOM 3167 N N . PRO A 1 407 ? -16.020 16.092 21.307 1.00 86.56 407 PRO A N 1
ATOM 3168 C CA . PRO A 1 407 ? -14.644 15.995 20.805 1.00 86.56 407 PRO A CA 1
ATOM 3169 C C . PRO A 1 407 ? -13.798 14.918 21.512 1.00 86.56 407 PRO A C 1
ATOM 3171 O O . PRO A 1 407 ? -12.573 15.043 21.583 1.00 86.56 407 PRO A O 1
ATOM 3174 N N . PHE A 1 408 ? -14.437 13.897 22.084 1.00 88.25 408 PHE A N 1
ATOM 3175 C CA . PHE A 1 408 ? -13.776 12.838 22.845 1.00 88.25 408 PHE A CA 1
ATOM 3176 C C . PHE A 1 408 ? -13.528 11.608 21.972 1.00 88.25 408 PHE A C 1
ATOM 3178 O O . PHE A 1 408 ? -14.372 11.223 21.162 1.00 88.25 408 PHE A O 1
ATOM 3185 N N . GLU A 1 409 ? -12.376 10.975 22.167 1.00 87.94 409 GLU A N 1
ATOM 3186 C CA . GLU A 1 409 ? -11.988 9.765 21.439 1.00 87.94 409 GLU A CA 1
ATOM 3187 C C . GLU A 1 409 ? -12.611 8.508 22.052 1.00 87.94 409 GLU A C 1
ATOM 3189 O O . GLU A 1 409 ? -12.962 8.486 23.237 1.00 87.94 409 GLU A O 1
ATOM 3194 N N . ALA A 1 410 ? -12.748 7.457 21.242 1.00 91.06 410 ALA A N 1
ATOM 3195 C CA . ALA A 1 410 ? -13.272 6.162 21.666 1.00 91.06 410 ALA A CA 1
ATOM 3196 C C . ALA A 1 410 ? -12.529 5.594 22.884 1.00 91.06 410 ALA A C 1
ATOM 3198 O O . ALA A 1 410 ? -13.166 5.177 23.853 1.00 91.06 410 ALA A O 1
ATOM 3199 N N . GLU A 1 411 ? -11.198 5.666 22.886 1.00 89.25 411 GLU A N 1
ATOM 3200 C CA . GLU A 1 411 ? -10.352 5.225 23.998 1.00 89.25 411 GLU A CA 1
ATOM 3201 C C . GLU A 1 411 ? -10.655 5.961 25.319 1.00 89.25 411 GLU A C 1
ATOM 3203 O O . GLU A 1 411 ? -10.715 5.342 26.389 1.00 89.25 411 GLU A O 1
ATOM 3208 N N . ALA A 1 412 ? -10.911 7.272 25.261 1.00 90.19 412 ALA A N 1
ATOM 3209 C CA . ALA A 1 412 ? -11.232 8.071 26.443 1.00 90.19 412 ALA A CA 1
ATOM 3210 C C . ALA A 1 412 ? -12.585 7.664 27.046 1.00 90.19 412 ALA A C 1
ATOM 3212 O O . ALA A 1 412 ? -12.710 7.504 28.265 1.00 90.19 412 ALA A O 1
ATOM 3213 N N . LEU A 1 413 ? -13.597 7.444 26.197 1.00 93.12 413 LEU A N 1
ATOM 3214 C CA . LEU A 1 413 ? -14.897 6.952 26.650 1.00 93.12 413 LEU A CA 1
ATOM 3215 C C . LEU A 1 413 ? -14.787 5.524 27.200 1.00 93.12 413 LEU A C 1
ATOM 3217 O O . LEU A 1 413 ? -15.321 5.253 28.275 1.00 93.12 413 LEU A O 1
ATOM 3221 N N . ALA A 1 414 ? -14.050 4.638 26.528 1.00 92.94 414 ALA A N 1
ATOM 3222 C CA . ALA A 1 414 ? -13.829 3.272 26.994 1.00 92.94 414 ALA A CA 1
ATOM 3223 C C . ALA A 1 414 ? -13.163 3.235 28.381 1.00 92.94 414 ALA A C 1
ATOM 3225 O O . ALA A 1 414 ? -13.615 2.517 29.275 1.00 92.94 414 ALA A O 1
ATOM 3226 N N . SER A 1 415 ? -12.156 4.083 28.599 1.00 91.00 415 SER A N 1
ATOM 3227 C CA . SER A 1 415 ? -11.486 4.234 29.896 1.00 91.00 415 SER A CA 1
ATOM 3228 C C . SER A 1 415 ? -12.439 4.741 30.980 1.00 91.00 415 SER A C 1
ATOM 3230 O O . SER A 1 415 ? -12.482 4.193 32.082 1.00 91.00 415 SER A O 1
ATOM 3232 N N . SER A 1 416 ? -13.263 5.744 30.661 1.00 93.50 416 SER A N 1
ATOM 3233 C CA . SER A 1 416 ? -14.286 6.260 31.578 1.00 93.50 416 SER A CA 1
ATOM 3234 C C . SER A 1 416 ? -15.302 5.182 31.976 1.00 93.50 416 SER A C 1
ATOM 3236 O O . SER A 1 416 ? -15.648 5.062 33.151 1.00 93.50 416 SER A O 1
ATOM 3238 N N . MET A 1 417 ? -15.729 4.330 31.036 1.00 95.12 417 MET A N 1
ATOM 3239 C CA . MET A 1 417 ? -16.657 3.228 31.323 1.00 95.12 417 MET A CA 1
ATOM 3240 C C . MET A 1 417 ? -16.093 2.235 32.344 1.00 95.12 417 MET A C 1
ATOM 3242 O O . MET A 1 417 ? -16.819 1.810 33.244 1.00 95.12 417 MET A O 1
ATOM 3246 N N . VAL A 1 418 ? -14.804 1.901 32.246 1.00 93.50 418 VAL A N 1
ATOM 3247 C CA . VAL A 1 418 ? -14.135 1.030 33.225 1.00 93.50 418 VAL A CA 1
ATOM 3248 C C . VAL A 1 418 ? -14.014 1.717 34.585 1.00 93.50 418 VAL A C 1
ATOM 3250 O O . VAL A 1 418 ? -14.319 1.107 35.610 1.00 93.50 418 VAL A O 1
ATOM 3253 N N . LEU A 1 419 ? -13.641 3.002 34.617 1.00 91.81 419 LEU A N 1
ATOM 3254 C CA . LEU A 1 419 ? -13.540 3.770 35.866 1.00 91.81 419 LEU A CA 1
ATOM 3255 C C . LEU A 1 419 ? -14.880 3.870 36.610 1.00 91.81 419 LEU A C 1
ATOM 3257 O O . LEU A 1 419 ? -14.902 3.828 37.837 1.00 91.81 419 LEU A O 1
ATOM 3261 N N . GLN A 1 420 ? -15.992 3.955 35.880 1.00 96.31 420 GLN A N 1
ATOM 3262 C CA . GLN A 1 420 ? -17.344 4.011 36.445 1.00 96.31 420 GLN A CA 1
ATOM 3263 C C . GLN A 1 420 ? -17.945 2.626 36.755 1.00 96.31 420 GLN A C 1
ATOM 3265 O O . GLN A 1 420 ? -19.074 2.539 37.232 1.00 96.31 420 GLN A O 1
ATOM 3270 N N . GLY A 1 421 ? -17.211 1.537 36.504 1.00 96.00 421 GLY A N 1
ATOM 3271 C CA . GLY A 1 421 ? -17.651 0.175 36.816 1.00 96.00 421 GLY A CA 1
ATOM 3272 C C . GLY A 1 421 ? -18.649 -0.429 35.824 1.00 96.00 421 GLY A C 1
ATOM 3273 O O . GLY A 1 421 ? -19.274 -1.438 36.143 1.00 96.00 421 GLY A O 1
ATOM 3274 N N . TYR A 1 422 ? -18.793 0.146 34.626 1.00 96.81 422 TYR A N 1
ATOM 3275 C CA . TYR A 1 422 ? -19.611 -0.436 33.552 1.00 96.81 422 TYR A CA 1
ATOM 3276 C C . TYR A 1 422 ? -18.903 -1.578 32.811 1.00 96.81 422 TYR A C 1
ATOM 3278 O O . TYR A 1 422 ? -19.548 -2.331 32.085 1.00 96.81 422 TYR A O 1
ATOM 3286 N N . ALA A 1 423 ? -17.586 -1.703 32.977 1.00 96.94 423 ALA A N 1
ATOM 3287 C CA . ALA A 1 423 ? -16.783 -2.773 32.407 1.00 96.94 423 ALA A CA 1
ATOM 3288 C C . ALA A 1 423 ? -15.549 -3.066 33.268 1.00 96.94 423 ALA A C 1
ATOM 3290 O O . ALA A 1 423 ? -15.161 -2.257 34.111 1.00 96.94 423 ALA A O 1
ATOM 3291 N N . ASP A 1 424 ? -14.925 -4.221 33.042 1.00 94.88 424 ASP A N 1
ATOM 3292 C CA . ASP A 1 424 ? -13.744 -4.666 33.781 1.00 94.88 424 ASP A CA 1
ATOM 3293 C C . ASP A 1 424 ? -12.429 -4.220 33.118 1.00 94.88 424 ASP A C 1
ATOM 3295 O O . ASP A 1 424 ? -11.457 -3.944 33.821 1.00 94.88 424 ASP A O 1
ATOM 3299 N N . TYR A 1 425 ? -12.387 -4.157 31.779 1.00 93.12 425 TYR A N 1
ATOM 3300 C CA . TYR A 1 425 ? -11.166 -3.877 31.013 1.00 93.12 425 TYR A CA 1
ATOM 3301 C C . TYR A 1 425 ? -11.423 -3.045 29.752 1.00 93.12 425 TYR A C 1
ATOM 3303 O O . TYR A 1 425 ? -12.522 -3.074 29.196 1.00 93.12 425 TYR A O 1
ATOM 3311 N N . VAL A 1 426 ? -10.377 -2.367 29.270 1.00 90.50 426 VAL A N 1
ATOM 3312 C CA . VAL A 1 426 ? -10.327 -1.736 27.942 1.00 90.50 426 VAL A CA 1
ATOM 3313 C C . VAL A 1 426 ? -9.413 -2.551 27.024 1.00 90.50 426 VAL A C 1
ATOM 3315 O O . VAL A 1 426 ? -8.332 -2.969 27.442 1.00 90.50 426 VAL A O 1
ATOM 3318 N N . ALA A 1 427 ? -9.835 -2.756 25.778 1.00 89.12 427 ALA A N 1
ATOM 3319 C CA . ALA A 1 427 ? -9.026 -3.296 24.694 1.00 89.12 427 ALA A CA 1
ATOM 3320 C C . ALA A 1 427 ? -8.839 -2.231 23.603 1.00 89.12 427 ALA A C 1
ATOM 3322 O O . ALA A 1 427 ? -9.811 -1.717 23.049 1.00 89.12 427 ALA A O 1
ATOM 3323 N N . THR A 1 428 ? -7.587 -1.923 23.283 1.00 81.62 428 THR A N 1
ATOM 3324 C CA . THR A 1 428 ? -7.186 -0.982 22.229 1.00 81.62 428 THR A CA 1
ATOM 3325 C C . THR A 1 428 ? -6.281 -1.681 21.211 1.00 81.62 428 THR A C 1
ATOM 3327 O O . THR A 1 428 ? -6.018 -2.883 21.309 1.00 81.62 428 THR A O 1
ATOM 3330 N N . GLU A 1 429 ? -5.828 -0.957 20.186 1.00 66.06 429 GLU A N 1
ATOM 3331 C CA . GLU A 1 429 ? -5.003 -1.484 19.088 1.00 66.06 429 GLU A CA 1
ATOM 3332 C C . GLU A 1 429 ? -3.807 -2.318 19.565 1.00 66.06 429 GLU A C 1
ATOM 3334 O O . GLU A 1 429 ? -3.530 -3.392 19.025 1.00 66.06 429 GLU A O 1
ATOM 3339 N N . ASP A 1 430 ? -3.150 -1.863 20.629 1.00 51.94 430 ASP A N 1
ATOM 3340 C CA . ASP A 1 430 ? -1.970 -2.495 21.217 1.00 51.94 430 ASP A CA 1
ATOM 3341 C C . ASP A 1 430 ? -2.308 -3.795 21.983 1.00 51.94 430 ASP A C 1
ATOM 3343 O O . ASP A 1 430 ? -1.433 -4.622 22.239 1.00 51.94 430 ASP A O 1
ATOM 3347 N N . THR A 1 431 ? -3.587 -4.049 22.276 1.00 49.62 431 THR A N 1
ATOM 3348 C CA . THR A 1 431 ? -4.068 -5.236 23.000 1.00 49.62 431 THR A CA 1
ATOM 3349 C C . THR A 1 431 ? -4.261 -6.462 22.098 1.00 49.62 431 THR A C 1
ATOM 3351 O O . THR A 1 431 ? -4.397 -7.571 22.598 1.00 49.62 431 THR A O 1
ATOM 3354 N N . VAL A 1 432 ? -4.275 -6.321 20.766 1.00 44.66 432 VAL A N 1
ATOM 3355 C CA . VAL A 1 432 ? -4.637 -7.438 19.857 1.00 44.66 432 VAL A CA 1
ATOM 3356 C C . VAL A 1 432 ? -3.421 -8.182 19.290 1.00 44.66 432 VAL A C 1
ATOM 3358 O O . VAL A 1 432 ? -3.546 -9.311 18.824 1.00 44.66 432 VAL A O 1
ATOM 3361 N N . ARG A 1 433 ? -2.211 -7.601 19.352 1.00 41.53 433 ARG A N 1
ATOM 3362 C CA . ARG A 1 433 ? -0.963 -8.297 18.947 1.00 41.53 433 ARG A CA 1
ATOM 3363 C C . ARG A 1 433 ? -0.491 -9.304 20.010 1.00 41.53 433 ARG A C 1
ATOM 3365 O O . ARG A 1 433 ? 0.143 -10.294 19.685 1.00 41.53 433 ARG A O 1
ATOM 3372 N N . GLY A 1 434 ? -0.922 -9.086 21.246 1.00 42.09 434 GLY A N 1
ATOM 3373 C CA . GLY A 1 434 ? -0.907 -9.993 22.383 1.00 42.09 434 GLY A CA 1
ATOM 3374 C C . GLY A 1 434 ? -1.758 -9.315 23.452 1.00 42.09 434 GLY A C 1
ATOM 3375 O O . GLY A 1 434 ? -1.582 -8.122 23.677 1.00 42.09 434 GLY A O 1
ATOM 3376 N N . PHE A 1 435 ? -2.731 -10.015 24.041 1.00 37.84 435 PHE A N 1
ATOM 3377 C CA . PHE A 1 435 ? -3.666 -9.436 25.015 1.00 37.84 435 PHE A CA 1
ATOM 3378 C C . PHE A 1 435 ? -2.934 -8.865 26.238 1.00 37.84 435 PHE A C 1
ATOM 3380 O O . PHE A 1 435 ? -2.716 -9.566 27.223 1.00 37.84 435 PHE A O 1
ATOM 3387 N N . PHE A 1 436 ? -2.584 -7.581 26.175 1.00 36.66 436 PHE A N 1
ATOM 3388 C CA . PHE A 1 436 ? -2.157 -6.763 27.304 1.00 36.66 436 PHE A CA 1
ATOM 3389 C C . PHE A 1 436 ? -3.328 -5.887 27.749 1.00 36.66 436 PHE A C 1
ATOM 3391 O O . PHE A 1 436 ? -3.607 -4.848 27.153 1.00 36.66 436 PHE A O 1
ATOM 3398 N N . LEU A 1 437 ? -4.048 -6.333 28.778 1.00 42.31 437 LEU A N 1
ATOM 3399 C CA . LEU A 1 437 ? -5.126 -5.548 29.379 1.00 42.31 437 LEU A CA 1
ATOM 3400 C C . LEU A 1 437 ? -4.564 -4.594 30.426 1.00 42.31 437 LEU A C 1
ATOM 3402 O O . LEU A 1 437 ? -3.819 -5.010 31.316 1.00 42.31 437 LEU A O 1
ATOM 3406 N N . TYR A 1 438 ? -5.019 -3.346 30.388 1.00 40.16 438 TYR A N 1
ATOM 3407 C CA . TYR A 1 438 ? -4.859 -2.429 31.508 1.00 40.16 438 TYR A CA 1
ATOM 3408 C C . TYR A 1 438 ? -5.927 -2.749 32.563 1.00 40.16 438 TYR A C 1
ATOM 3410 O O . TYR A 1 438 ? -7.127 -2.611 32.335 1.00 40.16 438 TYR A O 1
ATOM 3418 N N . SER A 1 439 ? -5.480 -3.236 33.720 1.00 34.94 439 SER A N 1
ATOM 3419 C CA . SER A 1 439 ? -6.299 -3.430 34.923 1.00 34.94 439 SER A CA 1
ATOM 3420 C C . SER A 1 439 ? -6.300 -2.145 35.752 1.00 34.94 439 SER A C 1
ATOM 3422 O O . SER A 1 439 ? -5.240 -1.544 35.896 1.00 34.94 439 SER A O 1
ATOM 3424 N N . ARG A 1 440 ? -7.454 -1.788 36.345 1.00 37.75 440 ARG A N 1
ATOM 3425 C CA . ARG A 1 440 ? -7.660 -0.784 37.420 1.00 37.75 440 ARG A CA 1
ATOM 3426 C C . ARG A 1 440 ? -6.362 -0.190 38.010 1.00 37.75 440 ARG A C 1
ATOM 3428 O O . ARG A 1 440 ? -5.681 -0.861 38.780 1.00 37.75 440 ARG A O 1
ATOM 3435 N N . ILE A 1 441 ? -6.098 1.090 37.730 1.00 35.06 441 ILE A N 1
ATOM 3436 C CA . ILE A 1 441 ? -5.070 1.922 38.401 1.00 35.06 441 ILE A CA 1
ATOM 3437 C C . ILE A 1 441 ? -5.663 2.654 39.634 1.00 35.06 441 ILE A C 1
ATOM 3439 O O . ILE A 1 441 ? -5.040 3.517 40.234 1.00 35.06 441 ILE A O 1
ATOM 3443 N N . ALA A 1 442 ? -6.879 2.308 40.066 1.00 28.27 442 ALA A N 1
ATOM 3444 C CA . ALA A 1 442 ? -7.623 3.104 41.049 1.00 28.27 442 ALA A CA 1
ATOM 3445 C C . ALA A 1 442 ? -7.384 2.755 42.534 1.00 28.27 442 ALA A C 1
ATOM 3447 O O . ALA A 1 442 ? -8.028 3.360 43.380 1.00 28.27 442 ALA A O 1
ATOM 3448 N N . ASP A 1 443 ? -6.483 1.829 42.881 1.00 28.23 443 ASP A N 1
ATOM 3449 C CA . ASP A 1 443 ? -6.276 1.470 44.299 1.00 28.23 443 ASP A CA 1
ATOM 3450 C C . ASP A 1 443 ? -5.113 2.235 44.980 1.00 28.23 443 ASP A C 1
ATOM 3452 O O . ASP A 1 443 ? -4.923 2.080 46.187 1.00 28.23 443 ASP A O 1
ATOM 3456 N N . HIS A 1 444 ? -4.359 3.091 44.266 1.00 28.61 444 HIS A N 1
ATOM 3457 C CA . HIS A 1 444 ? -3.219 3.859 44.823 1.00 28.61 444 HIS A CA 1
ATOM 3458 C C . HIS A 1 444 ? -3.091 5.332 44.363 1.00 28.61 444 HIS A C 1
ATOM 3460 O O . HIS A 1 444 ? -2.009 5.914 44.453 1.00 28.61 444 HIS A O 1
ATOM 3466 N N . LEU A 1 445 ? -4.191 5.963 43.948 1.00 27.25 445 LEU A N 1
ATOM 3467 C CA . LEU A 1 445 ? -4.343 7.427 43.914 1.00 27.25 445 LEU A CA 1
ATOM 3468 C C . LEU A 1 445 ? -5.545 7.803 44.778 1.00 27.25 445 LEU A C 1
ATOM 3470 O O . LEU A 1 445 ? -5.463 8.853 45.453 1.00 27.25 445 LEU A O 1
#

InterPro domains:
  IPR006084 XPG/Rad2 endonuclease [PTHR11081] (16-431)
  IPR029060 PIN-like domain superfamily [SSF88723] (11-438)